Protein AF-A0AAN9UTT8-F1 (afdb_monomer_lite)

Secondary structure (DSSP, 8-state):
-THHHHHHHHHTTTT---SPPPSSPPPPP------GGGGGGSPPPSSHHHHHHHHHHTTSPPTT-S-TTSHHHHHHHHHHHHHHHHHHHHHHHHHT--THHHH-TTGGG-TT------SPPSSTTS-GGGHHHHHHHHHHHHHHHTT--HHHHHHHHHHHHHHHHHTTGGG--SS--TTHHHHHHHHHHHHHHHHHHHHHTTSSHHHHHHHHHHHHHHHHHHHHHHHHHHTT--SHHHHHHHHHHHHHHHHHHHHHHSTT-PPPPPS----SS-HHHHHHHHHHHHHHHHHHHHHSPPP-TT-S--SSSPBSSTT--PBPPPS--TTHHHHHHHHHHHHHHHHHHHHHS-S--STTHHHHHHHHHHHHHHHHHHHHHHHHHTTT-HHHHHHHHHHHHTTS--

Organism: NCBI:txid117547

Sequence (402 aa):
MLFSLNAYYLWIHGYFPILPAPEYEPTADQSVALLESESNKLEEPSSAISLAISAILALIPCPEDTSPLDPESVAWRRKYAQFLAKSAVESIETEQERPESSVEPSKALDDDSEDEMLRERFHPDVPLELESIIALDLLSVYEYAQRGNLKKMRTRANAALMTAMSQGLHKGSEVEDGSSETRRRVWWMTYTCVSQASIVSNTAWPAFIQAQQAILAATQFVIKLNQARKAQSDMRPIFKRMQELESFLEPSVIKSEDSSLGFQTPNSLRFPFTRHHSSKVCLKSALSIAEAFDALPYPNPTGKLTSSPCCIGYASPLITPRTMPAFACCAMQSAYVLLMIKDQTQALYPPSRGDAGPLVDDMLNRLKQGLWSVWGAFVNYGAAFEALGGMRGESRALGMIV

Structure (mmCIF, N/CA/C/O backbone):
data_AF-A0AAN9UTT8-F1
#
_entry.id   AF-A0AAN9UTT8-F1
#
loop_
_atom_site.group_PDB
_atom_site.id
_atom_site.type_symbol
_atom_site.label_atom_id
_atom_site.label_alt_id
_atom_site.label_comp_id
_atom_site.label_asym_id
_atom_site.label_entity_id
_atom_site.label_seq_id
_atom_site.pdbx_PDB_ins_code
_atom_site.Cartn_x
_atom_site.Cartn_y
_atom_site.Cartn_z
_atom_site.occupancy
_atom_site.B_iso_or_equiv
_atom_site.auth_seq_id
_atom_site.auth_comp_id
_atom_site.auth_asym_id
_atom_site.auth_atom_id
_atom_site.pdbx_PDB_model_num
ATOM 1 N N . MET A 1 1 ? -19.300 6.642 13.957 1.00 32.28 1 MET A N 1
ATOM 2 C CA . MET A 1 1 ? -18.424 5.453 13.889 1.00 32.28 1 MET A CA 1
ATOM 3 C C . MET A 1 1 ? -18.808 4.417 12.813 1.00 32.28 1 MET A C 1
ATOM 5 O O . MET A 1 1 ? -18.030 3.511 12.579 1.00 32.28 1 MET A O 1
ATOM 9 N N . LEU A 1 2 ? -19.876 4.625 12.026 1.00 37.97 2 LEU A N 1
ATOM 10 C CA . LEU A 1 2 ? -20.131 3.959 10.723 1.00 37.97 2 LEU A CA 1
ATOM 11 C C . LEU A 1 2 ? -19.244 4.482 9.563 1.00 37.97 2 LEU A C 1
ATOM 13 O O . LEU A 1 2 ? -19.423 4.120 8.404 1.00 37.97 2 LEU A O 1
ATOM 17 N N . PHE A 1 3 ? -18.293 5.370 9.860 1.00 55.28 3 PHE A N 1
ATOM 18 C CA . PHE A 1 3 ? -17.605 6.190 8.860 1.00 55.28 3 PHE A CA 1
ATOM 19 C C . PHE A 1 3 ? -16.356 5.525 8.262 1.00 55.28 3 PHE A C 1
ATOM 21 O O . PHE A 1 3 ? -15.981 5.843 7.137 1.00 55.28 3 PHE A O 1
ATOM 28 N N . SER A 1 4 ? -15.740 4.557 8.950 1.00 68.81 4 SER A N 1
ATOM 29 C CA . SER A 1 4 ? -14.496 3.928 8.481 1.00 68.81 4 SER A CA 1
ATOM 30 C C . SER A 1 4 ? -14.695 2.991 7.285 1.00 68.81 4 SER A C 1
ATOM 32 O O . SER A 1 4 ? -13.815 2.926 6.430 1.00 68.81 4 SER A O 1
ATOM 34 N N . LEU A 1 5 ? -15.831 2.286 7.181 1.00 87.06 5 LEU A N 1
ATOM 35 C CA . LEU A 1 5 ? -16.061 1.350 6.073 1.00 87.06 5 LEU A CA 1
ATOM 36 C C . LEU A 1 5 ? -16.364 2.080 4.754 1.00 87.06 5 LEU A C 1
ATOM 38 O O . LEU A 1 5 ? -15.748 1.784 3.732 1.00 87.06 5 LEU A O 1
AT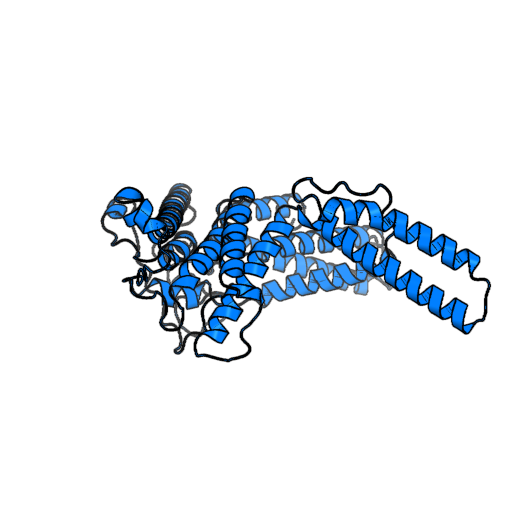OM 42 N N . ASN A 1 6 ? -17.243 3.089 4.777 1.00 87.75 6 ASN A N 1
ATOM 43 C CA . ASN A 1 6 ? -17.492 3.928 3.599 1.00 87.75 6 ASN A CA 1
ATOM 44 C C . ASN A 1 6 ? -16.206 4.638 3.144 1.00 87.75 6 ASN A C 1
ATOM 46 O O . ASN A 1 6 ? -15.867 4.626 1.961 1.00 87.75 6 ASN A O 1
ATOM 50 N N . ALA A 1 7 ? -15.438 5.187 4.092 1.00 87.69 7 ALA A N 1
ATOM 51 C CA . ALA A 1 7 ? -14.165 5.826 3.785 1.00 87.69 7 ALA A CA 1
ATOM 52 C C . ALA A 1 7 ? -13.135 4.836 3.209 1.00 87.69 7 ALA A C 1
ATOM 54 O O . ALA A 1 7 ? -12.415 5.181 2.273 1.00 87.69 7 ALA A O 1
ATOM 55 N N . TYR A 1 8 ? -13.096 3.587 3.687 1.00 91.81 8 TYR A N 1
ATOM 56 C CA . TYR A 1 8 ? -12.285 2.537 3.069 1.00 91.81 8 TYR A CA 1
ATOM 57 C C . TYR A 1 8 ? -12.660 2.313 1.600 1.00 91.81 8 TYR A C 1
ATOM 59 O O . TYR A 1 8 ? -11.766 2.279 0.750 1.00 91.81 8 TYR A O 1
ATOM 67 N N . TYR A 1 9 ? -13.953 2.223 1.278 1.00 91.38 9 TYR A N 1
ATOM 68 C CA . TYR A 1 9 ? -14.399 2.025 -0.102 1.00 91.38 9 TYR A CA 1
ATOM 69 C C . TYR A 1 9 ? -14.050 3.192 -1.027 1.00 91.38 9 TYR A C 1
ATOM 71 O O . TYR A 1 9 ? -13.661 2.965 -2.173 1.00 91.38 9 TYR A O 1
ATOM 79 N N . LEU A 1 10 ? -14.126 4.424 -0.525 1.00 89.31 10 LEU A N 1
ATOM 80 C CA . LEU A 1 10 ? -13.782 5.623 -1.291 1.00 89.31 10 LEU A CA 1
ATOM 81 C C . LEU A 1 10 ? -12.277 5.780 -1.515 1.00 89.31 10 LEU A C 1
ATOM 83 O O . LEU A 1 10 ? -11.840 6.142 -2.610 1.00 89.31 10 LEU A O 1
ATOM 87 N N . TRP A 1 11 ? -11.487 5.553 -0.467 1.00 89.62 11 TRP A N 1
ATOM 88 C CA . TRP A 1 11 ? -10.089 5.964 -0.446 1.00 89.62 11 TRP A CA 1
ATOM 89 C C . TRP A 1 11 ? -9.116 4.817 -0.685 1.00 89.62 11 TRP A C 1
ATOM 91 O O . TRP A 1 11 ? -8.095 5.053 -1.327 1.00 89.62 11 TRP A O 1
ATOM 101 N N . ILE A 1 12 ? -9.402 3.605 -0.199 1.00 92.19 12 ILE A N 1
ATOM 102 C CA . ILE A 1 12 ? -8.433 2.500 -0.076 1.00 92.19 12 ILE A CA 1
ATOM 103 C C . ILE A 1 12 ? -8.764 1.323 -1.002 1.00 92.19 12 ILE A C 1
ATOM 105 O O . ILE A 1 12 ? -7.862 0.800 -1.659 1.00 92.19 12 ILE A O 1
ATOM 109 N N . HIS A 1 13 ? -10.032 0.909 -1.087 1.00 92.19 13 HIS A N 1
ATOM 110 C CA . HIS A 1 13 ? -10.448 -0.334 -1.751 1.00 92.19 13 HIS A CA 1
ATOM 111 C C . HIS A 1 13 ? -9.968 -0.444 -3.208 1.00 92.19 13 HIS A C 1
ATOM 113 O O . HIS A 1 13 ? -9.535 -1.512 -3.629 1.00 92.19 13 HIS A O 1
ATOM 119 N N . GLY A 1 14 ? -9.949 0.663 -3.962 1.00 87.69 14 GLY A N 1
ATOM 120 C CA . GLY A 1 14 ? -9.462 0.684 -5.350 1.00 87.69 14 GLY A CA 1
ATOM 121 C C . GLY A 1 14 ? -7.988 0.287 -5.532 1.00 87.69 14 GLY A C 1
ATOM 122 O O . GLY A 1 14 ? -7.586 -0.066 -6.638 1.00 87.69 14 GLY A O 1
ATOM 123 N N . TYR A 1 15 ? -7.192 0.317 -4.46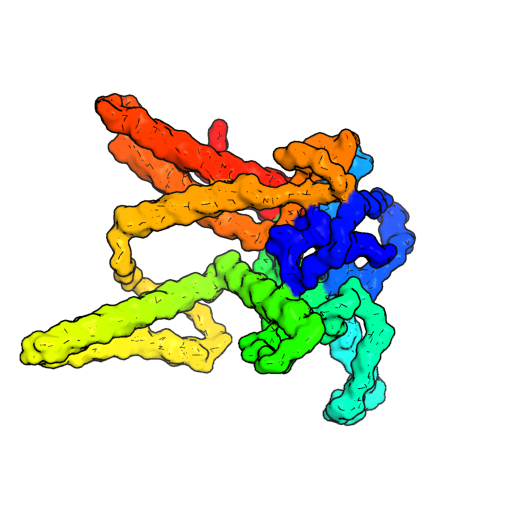2 1.00 87.88 15 TYR A N 1
ATOM 124 C CA . TYR A 1 15 ? -5.766 -0.033 -4.466 1.00 87.88 15 TYR A CA 1
ATOM 125 C C . TYR A 1 15 ? -5.459 -1.254 -3.598 1.00 87.88 15 TYR A C 1
ATOM 127 O O . TYR A 1 15 ? -4.495 -1.971 -3.860 1.00 87.88 15 TYR A O 1
ATOM 135 N N . PHE A 1 16 ? -6.256 -1.469 -2.549 1.00 92.06 16 PHE A N 1
ATOM 136 C CA . PHE A 1 16 ? -6.059 -2.518 -1.554 1.00 92.06 16 PHE A CA 1
ATOM 137 C C . PHE A 1 16 ? -7.393 -3.227 -1.241 1.00 92.06 16 PHE A C 1
ATOM 139 O O . PHE A 1 16 ? -7.970 -3.012 -0.170 1.00 92.06 16 PHE A O 1
ATOM 146 N N . PRO A 1 17 ? -7.918 -4.049 -2.171 1.00 93.62 17 PRO A N 1
ATOM 147 C CA . PRO A 1 17 ? -9.258 -4.643 -2.097 1.00 93.62 17 PRO A CA 1
ATOM 148 C C . PRO A 1 17 ? -9.296 -5.903 -1.210 1.00 93.62 17 PRO A C 1
ATOM 150 O O . PRO A 1 17 ? -9.653 -6.993 -1.663 1.00 93.62 17 PRO A O 1
ATOM 153 N N . ILE A 1 18 ? -8.865 -5.758 0.046 1.00 95.69 18 ILE A N 1
ATOM 154 C CA . ILE A 1 18 ? -8.823 -6.838 1.040 1.00 95.69 18 ILE A CA 1
ATOM 155 C C . ILE A 1 18 ? -10.203 -7.181 1.616 1.00 95.69 18 ILE A C 1
ATOM 157 O O . ILE A 1 18 ? -10.437 -8.337 1.959 1.00 95.69 18 ILE A O 1
ATOM 161 N N . LEU A 1 19 ? -11.111 -6.203 1.697 1.00 94.81 19 LEU A N 1
ATOM 162 C CA . LEU A 1 19 ? -12.511 -6.435 2.052 1.00 94.81 19 LEU A CA 1
ATOM 163 C C . LEU A 1 19 ? -13.329 -6.774 0.791 1.00 94.81 19 LEU A C 1
ATOM 165 O O . LEU A 1 19 ? -12.891 -6.442 -0.319 1.00 94.81 19 LEU A O 1
ATOM 169 N N . PRO A 1 20 ? -14.498 -7.424 0.942 1.00 93.19 20 PRO A N 1
ATOM 170 C CA . PRO A 1 20 ? -15.452 -7.624 -0.148 1.00 93.19 20 PRO A CA 1
ATOM 171 C C . PRO A 1 20 ? -15.839 -6.312 -0.835 1.00 93.19 20 PRO A C 1
ATOM 173 O O . PRO A 1 20 ? -15.656 -5.231 -0.284 1.00 93.19 20 PRO A O 1
ATOM 176 N N . ALA A 1 21 ? -16.364 -6.396 -2.057 1.00 90.12 21 ALA A N 1
ATOM 177 C CA . ALA A 1 21 ? -16.862 -5.214 -2.756 1.00 90.12 21 ALA A CA 1
ATOM 178 C C . ALA A 1 21 ? -18.112 -4.649 -2.049 1.00 90.12 21 ALA A C 1
ATOM 180 O O . ALA A 1 21 ? -18.890 -5.425 -1.494 1.00 90.12 21 ALA A O 1
ATOM 181 N N . PRO A 1 22 ? -18.346 -3.326 -2.099 1.00 88.56 22 PRO A N 1
ATOM 182 C CA . PRO A 1 22 ? -19.523 -2.747 -1.469 1.00 88.56 22 PRO A CA 1
ATOM 183 C C . PRO A 1 22 ? -20.800 -3.189 -2.199 1.00 88.56 22 PRO A C 1
ATOM 185 O O . PRO A 1 22 ? -20.847 -3.186 -3.430 1.00 88.56 22 PRO A O 1
ATOM 188 N N . GLU A 1 23 ? -21.850 -3.531 -1.447 1.00 84.38 23 GLU A N 1
ATOM 189 C CA . GLU A 1 23 ? -23.162 -3.895 -2.014 1.00 84.38 23 GLU A CA 1
ATOM 190 C C . GLU A 1 23 ? -23.858 -2.715 -2.710 1.00 84.38 23 GLU A C 1
ATOM 192 O O . GLU A 1 23 ? -24.629 -2.897 -3.652 1.00 84.38 23 GLU A O 1
ATOM 197 N N . TYR A 1 24 ? -23.572 -1.497 -2.248 1.00 84.06 24 TYR A N 1
ATOM 198 C CA . TYR A 1 24 ? -24.160 -0.252 -2.733 1.00 84.06 24 TYR A CA 1
ATOM 199 C C . TYR A 1 24 ? -23.063 0.738 -3.115 1.00 84.06 24 TYR A C 1
ATOM 201 O O . TYR A 1 24 ? -21.931 0.647 -2.638 1.00 84.06 24 TYR A O 1
ATOM 209 N N . GLU A 1 25 ? -23.396 1.719 -3.953 1.00 83.25 25 GLU A N 1
ATOM 210 C CA . GLU A 1 25 ? -22.460 2.802 -4.246 1.00 83.25 25 GLU A CA 1
ATOM 211 C C . GLU A 1 25 ? -22.079 3.546 -2.952 1.00 83.25 25 GLU A C 1
ATOM 213 O O . GLU A 1 25 ? -22.972 3.969 -2.208 1.00 83.25 25 GLU A O 1
ATOM 218 N N . PRO A 1 26 ? -20.772 3.718 -2.666 1.00 83.44 26 PRO A N 1
ATOM 219 C CA . PRO A 1 26 ? -20.322 4.460 -1.497 1.00 83.44 26 PRO A CA 1
ATOM 220 C C . PRO A 1 26 ? -20.873 5.887 -1.498 1.00 83.44 26 PRO A C 1
ATOM 222 O O . PRO A 1 26 ? -20.829 6.593 -2.509 1.00 83.44 26 PRO A O 1
ATOM 225 N N . THR A 1 27 ? -21.372 6.334 -0.350 1.00 84.06 27 THR A N 1
ATOM 226 C CA . THR A 1 27 ? -21.846 7.711 -0.185 1.00 84.06 27 THR A CA 1
ATOM 227 C C . THR A 1 27 ? -20.671 8.678 -0.117 1.00 84.06 27 THR A C 1
ATOM 229 O O . THR A 1 27 ? -19.559 8.271 0.209 1.00 84.06 27 THR A O 1
ATOM 232 N N . ALA A 1 28 ? -20.913 9.970 -0.356 1.00 80.88 28 ALA A N 1
ATOM 233 C CA . ALA A 1 28 ? -19.893 10.999 -0.163 1.00 80.88 28 ALA A CA 1
ATOM 234 C C . ALA A 1 28 ? -19.276 10.935 1.247 1.00 80.88 28 ALA A C 1
ATOM 236 O O . ALA A 1 28 ? -19.960 10.625 2.226 1.00 80.88 28 ALA A O 1
ATOM 237 N N . ASP A 1 29 ? -17.982 11.228 1.324 1.00 80.06 29 ASP A N 1
ATOM 238 C CA . ASP A 1 29 ? -17.225 11.243 2.566 1.00 80.06 29 ASP A CA 1
ATOM 239 C C . ASP A 1 29 ? -17.759 12.327 3.510 1.00 80.06 29 ASP A C 1
ATOM 241 O O . ASP A 1 29 ? -18.085 13.440 3.091 1.00 80.06 29 ASP A O 1
ATOM 245 N N . GLN A 1 30 ? -17.847 11.991 4.794 1.00 72.81 30 GLN A N 1
ATOM 246 C CA . GLN A 1 30 ? -18.286 12.894 5.856 1.00 72.81 30 GLN A CA 1
ATOM 247 C C . GLN A 1 30 ? -17.100 13.164 6.780 1.00 72.81 30 GLN A C 1
ATOM 249 O O . GLN A 1 30 ? -17.072 12.727 7.931 1.00 72.81 30 GLN A O 1
ATOM 254 N N . SER A 1 31 ? -16.087 13.850 6.246 1.00 71.38 31 SER A N 1
ATOM 255 C CA . SER A 1 31 ? -14.899 14.225 7.010 1.00 71.38 31 SER A CA 1
ATOM 256 C C . SER A 1 31 ? -15.274 15.137 8.176 1.00 71.38 31 SER A C 1
ATOM 258 O O . SER A 1 31 ? -16.010 16.109 8.011 1.00 71.38 31 SER A O 1
ATOM 260 N N . VAL A 1 32 ? -14.739 14.838 9.358 1.00 73.00 32 VAL A N 1
ATOM 261 C CA . VAL A 1 32 ? -14.911 15.668 10.553 1.00 73.00 32 VAL A CA 1
ATOM 262 C C . VAL A 1 32 ? -13.599 16.390 10.823 1.00 73.00 32 VAL A C 1
ATOM 264 O O . VAL A 1 32 ? -12.581 15.750 11.088 1.00 73.00 32 VAL A O 1
ATOM 267 N N . ALA A 1 33 ? -13.622 17.721 10.755 1.00 74.81 33 ALA A N 1
ATOM 268 C CA . ALA A 1 33 ? -12.471 18.538 11.113 1.00 74.81 33 ALA A CA 1
ATOM 269 C C . ALA A 1 33 ? -12.168 18.386 12.609 1.00 74.81 33 ALA A C 1
ATOM 271 O O . ALA A 1 33 ? -13.045 18.584 13.451 1.00 74.81 33 ALA A O 1
ATOM 272 N N . LEU A 1 34 ? -10.920 18.045 12.931 1.00 74.38 34 LEU A N 1
ATOM 273 C CA . LEU A 1 34 ? -10.466 17.842 14.302 1.00 74.38 34 LEU A CA 1
ATOM 274 C C . LEU A 1 34 ? -9.362 18.833 14.666 1.00 74.38 34 LEU A C 1
ATOM 276 O O . LEU A 1 34 ? -8.271 18.800 14.094 1.00 74.38 34 LEU A O 1
ATOM 280 N N . LEU A 1 35 ? -9.631 19.663 15.672 1.00 73.00 35 LEU A N 1
ATOM 281 C CA . LEU A 1 35 ? -8.637 20.543 16.282 1.00 73.00 35 LEU A CA 1
ATOM 282 C C . LEU A 1 35 ? -7.801 19.779 17.320 1.00 73.00 35 LEU A C 1
ATOM 284 O O . LEU A 1 35 ? -8.321 18.928 18.040 1.00 73.00 35 LEU A O 1
ATOM 288 N N . GLU A 1 36 ? -6.514 20.120 17.456 1.00 69.38 36 GLU A N 1
ATOM 289 C CA . GLU A 1 36 ? -5.610 19.475 18.430 1.00 69.38 36 GLU A CA 1
ATOM 290 C C . GLU A 1 36 ? -6.147 19.544 19.871 1.00 69.38 36 GLU A C 1
ATOM 292 O O . GLU A 1 36 ? -6.062 18.568 20.624 1.00 69.38 36 GLU A O 1
ATOM 297 N N . SER A 1 37 ? -6.796 20.655 20.228 1.00 65.56 37 SER A N 1
ATOM 298 C CA . SER A 1 37 ? -7.439 20.874 21.528 1.00 65.56 37 SER A CA 1
ATOM 299 C C . SER A 1 37 ? -8.649 19.969 21.800 1.00 65.56 37 SER A C 1
ATOM 301 O O . SER A 1 37 ? -9.064 19.842 22.952 1.00 65.56 37 SER A O 1
ATOM 303 N N . GLU A 1 38 ? -9.214 19.333 20.772 1.00 64.69 38 GLU A N 1
ATOM 304 C CA . GLU A 1 38 ? -10.425 18.509 20.855 1.00 64.69 38 GLU A CA 1
ATOM 305 C C . GLU A 1 38 ? -10.154 17.012 20.679 1.00 64.69 38 GLU A C 1
ATOM 307 O O . GLU A 1 38 ? -11.086 16.212 20.683 1.00 64.69 38 GLU A O 1
ATOM 312 N N . SER A 1 39 ? -8.881 16.617 20.601 1.00 59.84 39 SER A N 1
ATOM 313 C CA . SER A 1 39 ? -8.456 15.219 20.452 1.00 59.84 39 SER A CA 1
ATOM 314 C C . SER A 1 39 ? -9.033 14.270 21.513 1.00 59.84 39 SER A C 1
ATOM 316 O O . SER A 1 39 ? -9.339 13.126 21.196 1.00 59.84 39 SER A O 1
ATOM 318 N N . ASN A 1 40 ? -9.277 14.758 22.733 1.00 58.22 40 ASN A N 1
ATOM 319 C CA . ASN A 1 40 ? -9.869 13.984 23.833 1.00 58.22 40 ASN A CA 1
ATOM 320 C C . ASN A 1 40 ? -11.398 13.795 23.733 1.00 58.22 40 ASN A C 1
ATOM 322 O O . ASN A 1 40 ? -11.977 13.128 24.585 1.00 58.22 40 ASN A O 1
ATOM 326 N N . LYS A 1 41 ? -12.074 14.433 22.766 1.00 54.09 41 LYS A N 1
ATOM 327 C CA . LYS A 1 41 ? -13.536 14.347 22.593 1.00 54.09 41 LYS A CA 1
ATOM 328 C C . LYS A 1 41 ? -13.962 13.295 21.568 1.00 54.09 41 LYS A C 1
ATOM 330 O O . LYS A 1 41 ? -15.163 13.084 21.409 1.00 54.09 41 LYS A O 1
ATOM 335 N N . LEU A 1 42 ? -13.021 12.679 20.848 1.00 57.69 42 LEU A N 1
ATOM 336 C CA . LEU A 1 42 ? -13.368 11.618 19.914 1.00 57.69 42 LEU A CA 1
ATOM 337 C C . LEU A 1 42 ? -13.664 10.326 20.656 1.00 57.69 42 LEU A C 1
ATOM 339 O O . LEU A 1 42 ? -12.855 9.808 21.416 1.00 57.69 42 LEU A O 1
ATOM 343 N N . GLU A 1 43 ? -14.833 9.803 20.345 1.00 57.91 43 GLU A N 1
ATOM 344 C CA . GLU A 1 43 ? -15.212 8.426 20.576 1.00 57.91 43 GLU A CA 1
ATOM 345 C C . GLU A 1 43 ? -14.223 7.547 19.769 1.00 57.91 43 GLU A C 1
ATOM 347 O O . GLU A 1 43 ? -14.103 7.702 18.548 1.00 57.91 43 GLU A O 1
ATOM 352 N N . GLU A 1 44 ? -13.419 6.720 20.447 1.00 56.62 44 GLU A N 1
ATOM 353 C CA . GLU A 1 44 ? -12.365 5.929 19.796 1.00 56.62 44 GLU A CA 1
ATOM 354 C C . GLU A 1 44 ? -12.972 4.867 18.862 1.00 56.62 44 GLU A C 1
ATOM 356 O O . GLU A 1 44 ? -13.923 4.189 19.258 1.00 56.62 44 GLU A O 1
ATOM 361 N N . PRO A 1 45 ? -12.447 4.692 17.630 1.00 60.16 45 PRO A N 1
ATOM 362 C CA . PRO A 1 45 ? -12.887 3.627 16.735 1.00 60.16 45 PRO A CA 1
ATOM 363 C C . PRO A 1 45 ? -12.764 2.257 17.413 1.00 60.16 45 PRO A C 1
ATOM 365 O O . PRO A 1 45 ? -11.711 1.920 17.950 1.00 60.16 45 PRO A O 1
ATOM 368 N N . SER A 1 46 ? -13.840 1.471 17.386 1.00 70.31 46 SER A N 1
ATOM 369 C CA . SER A 1 46 ? -13.983 0.293 18.250 1.00 70.31 46 SER A CA 1
ATOM 370 C C . SER A 1 46 ? -13.208 -0.950 17.800 1.00 70.31 46 SER A C 1
ATOM 372 O O . SER A 1 46 ? -13.036 -1.863 18.602 1.00 70.31 46 SER A O 1
ATOM 374 N N . SER A 1 47 ? -12.748 -1.022 16.545 1.00 87.00 47 SER A N 1
ATOM 375 C CA . SER A 1 47 ? -12.044 -2.201 16.014 1.00 87.00 47 SER A CA 1
ATOM 376 C C . SER A 1 47 ? -10.648 -1.888 15.484 1.00 87.00 47 SER A C 1
ATOM 378 O O . SER A 1 47 ? -10.404 -0.814 14.923 1.00 87.00 47 SER A O 1
ATOM 380 N N . ALA A 1 48 ? -9.744 -2.868 15.552 1.00 91.31 48 ALA A N 1
ATOM 381 C CA . ALA A 1 48 ? -8.392 -2.762 15.006 1.00 91.31 48 ALA A CA 1
ATOM 382 C C . ALA A 1 48 ? -8.359 -2.322 13.529 1.00 91.31 48 ALA A C 1
ATOM 384 O O . ALA A 1 48 ? -7.534 -1.487 13.148 1.00 91.31 48 ALA A O 1
ATOM 385 N N . ILE A 1 49 ? -9.281 -2.829 12.696 1.00 93.12 49 ILE A N 1
ATOM 386 C CA . ILE A 1 49 ? -9.405 -2.416 11.288 1.00 93.12 49 ILE A CA 1
ATOM 387 C C . ILE A 1 49 ? -9.769 -0.932 11.195 1.00 93.12 49 ILE A C 1
ATOM 389 O O . ILE A 1 49 ? -9.138 -0.186 10.445 1.00 93.12 49 ILE A O 1
ATOM 393 N N . SER A 1 50 ? -10.774 -0.492 11.957 1.00 91.31 50 SER A N 1
ATOM 394 C CA . SER A 1 50 ? -11.239 0.897 11.929 1.00 91.31 50 SER A CA 1
ATOM 395 C C . SER A 1 50 ? -10.142 1.875 12.357 1.00 91.31 50 SER A C 1
ATOM 397 O O . SER A 1 50 ? -9.980 2.925 11.729 1.00 91.31 50 SER A O 1
ATOM 399 N N . LEU A 1 51 ? -9.322 1.495 13.341 1.00 91.69 51 LEU A N 1
ATOM 400 C CA . LEU A 1 51 ? -8.153 2.248 13.793 1.00 91.69 51 LEU A CA 1
ATOM 401 C C . LEU A 1 51 ? -7.049 2.271 12.726 1.00 91.69 51 LEU A C 1
ATOM 403 O O . LEU A 1 51 ? -6.491 3.332 12.450 1.00 91.69 51 LEU A O 1
ATOM 407 N N . ALA A 1 52 ? -6.770 1.140 12.066 1.00 94.62 52 ALA A N 1
ATOM 408 C CA . ALA A 1 52 ? -5.773 1.055 10.996 1.00 94.62 52 ALA A CA 1
ATOM 409 C C . ALA A 1 52 ? -6.162 1.884 9.756 1.00 94.62 52 ALA A C 1
ATOM 411 O O . ALA A 1 52 ? -5.327 2.610 9.212 1.00 94.62 52 ALA A O 1
ATOM 412 N N . ILE A 1 53 ? -7.432 1.830 9.337 1.00 93.75 53 ILE A N 1
ATOM 413 C CA . ILE A 1 53 ? -7.973 2.682 8.265 1.00 93.75 53 ILE A CA 1
ATOM 414 C C . ILE A 1 53 ? -7.855 4.150 8.672 1.00 93.75 53 ILE A C 1
ATOM 416 O O . ILE A 1 53 ? -7.301 4.953 7.923 1.00 93.75 53 ILE A O 1
ATOM 420 N N . SER A 1 54 ? -8.313 4.497 9.877 1.00 91.12 54 SER A N 1
ATOM 421 C CA . SER A 1 54 ? -8.250 5.870 10.386 1.00 91.12 54 SER A CA 1
ATOM 422 C C . SER A 1 54 ? -6.812 6.389 10.445 1.00 91.12 54 SER A C 1
ATOM 424 O O . SER A 1 54 ? -6.568 7.535 10.086 1.00 91.12 54 SER A O 1
ATOM 426 N N . ALA A 1 55 ? -5.836 5.552 10.810 1.00 92.31 55 ALA A N 1
ATOM 427 C CA . ALA A 1 55 ? -4.423 5.924 10.813 1.00 92.31 55 ALA A CA 1
ATOM 428 C C . ALA A 1 55 ? -3.894 6.283 9.414 1.00 92.31 55 ALA A C 1
ATOM 430 O O . ALA A 1 55 ? -3.084 7.198 9.278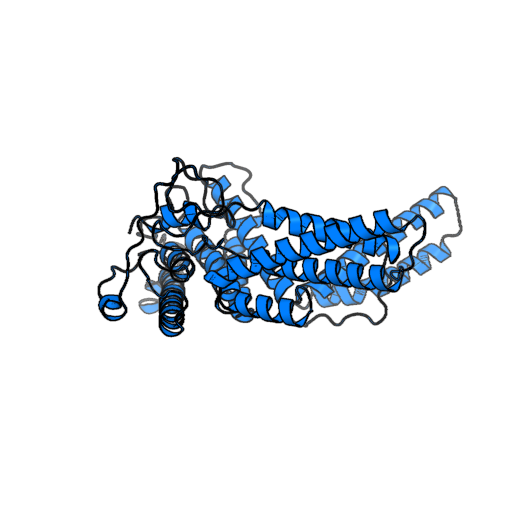 1.00 92.31 55 ALA A O 1
ATOM 431 N N . ILE A 1 56 ? -4.347 5.584 8.369 1.00 92.75 56 ILE A N 1
ATOM 432 C CA . ILE A 1 56 ? -3.998 5.898 6.976 1.00 92.75 56 ILE A CA 1
ATOM 433 C C . ILE A 1 56 ? -4.695 7.189 6.529 1.00 92.75 56 ILE A C 1
ATOM 435 O O . ILE A 1 56 ? -4.056 8.049 5.926 1.00 92.75 56 ILE A O 1
ATOM 439 N N . LEU A 1 57 ? -5.990 7.337 6.822 1.00 91.31 57 LEU A N 1
ATOM 440 C CA . LEU A 1 57 ? -6.798 8.465 6.350 1.00 91.31 57 LEU A CA 1
ATOM 441 C C . LEU A 1 57 ? -6.523 9.772 7.100 1.00 91.31 57 LEU A C 1
ATOM 443 O O . LEU A 1 57 ? -6.605 10.832 6.493 1.00 91.31 57 LEU A O 1
ATOM 447 N N . ALA A 1 58 ? -6.105 9.717 8.368 1.00 90.44 58 ALA A N 1
ATOM 448 C CA . ALA A 1 58 ? -5.686 10.888 9.146 1.00 90.44 58 ALA A CA 1
ATOM 449 C C . ALA A 1 58 ? -4.495 11.637 8.518 1.00 90.44 58 ALA A C 1
ATOM 451 O O . ALA A 1 58 ? -4.217 12.785 8.861 1.00 90.44 58 ALA A O 1
ATOM 452 N N . LEU A 1 59 ? -3.778 10.992 7.595 1.00 90.62 59 LEU A N 1
ATOM 453 C CA . LEU A 1 59 ? -2.706 11.605 6.822 1.00 90.62 59 LEU A CA 1
ATOM 454 C C . LEU A 1 59 ? -3.220 12.442 5.651 1.00 90.62 59 LEU A C 1
ATOM 456 O O . LEU A 1 59 ? -2.460 13.235 5.104 1.00 90.62 59 LEU A O 1
ATOM 460 N N . ILE A 1 60 ? -4.479 12.299 5.247 1.00 89.50 60 ILE A N 1
ATOM 461 C CA . ILE A 1 60 ? -5.075 13.101 4.181 1.00 89.50 60 ILE A CA 1
ATOM 462 C C . ILE A 1 60 ? -5.444 14.472 4.764 1.00 89.50 60 ILE A C 1
ATOM 464 O O . ILE A 1 60 ? -6.045 14.538 5.836 1.00 89.50 60 ILE A O 1
ATOM 468 N N . PRO A 1 61 ? -5.074 15.583 4.104 1.00 87.69 61 PRO A N 1
ATOM 469 C CA . PRO A 1 61 ? -5.499 16.908 4.532 1.00 87.69 61 PRO A CA 1
ATOM 470 C C . PRO A 1 61 ? -7.018 17.047 4.635 1.00 87.69 61 PRO A C 1
ATOM 472 O O . PRO A 1 61 ? -7.743 16.603 3.746 1.00 87.69 61 PRO A O 1
ATOM 475 N N . CYS A 1 62 ? -7.484 17.715 5.688 1.00 83.31 62 CYS A N 1
ATOM 476 C CA . CYS A 1 62 ? -8.898 18.034 5.855 1.00 83.31 62 CYS A CA 1
ATOM 477 C C . CYS A 1 62 ? -9.339 19.040 4.772 1.00 83.31 62 CYS A C 1
ATOM 479 O O . CYS A 1 62 ? -8.601 20.000 4.525 1.00 83.31 62 CYS A O 1
ATOM 481 N N . PRO A 1 63 ? -10.515 18.880 4.138 1.00 81.25 63 PRO A N 1
ATOM 482 C CA . PRO A 1 63 ? -11.019 19.846 3.159 1.00 81.25 63 PRO A CA 1
ATOM 483 C C . PRO A 1 63 ? -11.133 21.283 3.690 1.00 81.25 63 PRO A C 1
ATOM 485 O O . PRO A 1 63 ? -10.995 22.234 2.921 1.00 81.25 63 PRO A O 1
ATOM 488 N N . GLU A 1 64 ? -11.398 21.426 4.989 1.00 82.56 64 GLU A N 1
ATOM 489 C CA . GLU A 1 64 ? -11.578 22.690 5.705 1.00 82.56 64 GLU A CA 1
ATOM 490 C C . GLU A 1 64 ? -10.256 23.318 6.178 1.00 82.56 64 GLU A C 1
ATOM 492 O O . GLU A 1 64 ? -10.253 24.466 6.623 1.00 82.56 64 GLU A O 1
ATOM 497 N N . ASP A 1 65 ? -9.132 22.598 6.090 1.00 82.88 65 ASP A N 1
ATOM 498 C CA . ASP A 1 65 ? -7.820 23.131 6.457 1.00 82.88 65 ASP A CA 1
ATOM 499 C C . ASP A 1 65 ? -7.357 24.150 5.406 1.00 82.88 65 ASP A C 1
ATOM 501 O O . ASP A 1 65 ? -7.153 23.829 4.232 1.00 82.88 65 ASP A O 1
ATOM 505 N N . THR A 1 66 ? -7.182 25.401 5.833 1.00 82.69 66 THR A N 1
ATOM 506 C CA . THR A 1 66 ? -6.732 26.498 4.968 1.00 82.69 66 THR A CA 1
ATOM 507 C C . THR A 1 66 ? -5.236 26.441 4.660 1.00 82.69 66 THR A C 1
ATOM 509 O O . THR A 1 66 ? -4.802 27.012 3.660 1.00 82.69 66 THR A O 1
ATOM 512 N N . SER A 1 67 ? -4.450 25.761 5.501 1.00 84.75 67 SER A N 1
ATOM 513 C CA . SER A 1 67 ? -2.987 25.694 5.419 1.00 84.75 67 SER A CA 1
ATOM 514 C C . SER A 1 67 ? -2.468 24.253 5.579 1.00 84.75 67 SER A C 1
ATOM 516 O O . SER A 1 67 ? -1.601 23.988 6.410 1.00 84.75 67 SER A O 1
ATOM 518 N N . PRO A 1 68 ? -2.909 23.300 4.737 1.00 84.00 68 PRO A N 1
ATOM 519 C CA . PRO A 1 68 ? -2.637 21.870 4.926 1.00 84.00 68 PRO A CA 1
ATOM 520 C C . PRO A 1 68 ? -1.171 21.464 4.751 1.00 84.00 68 PRO A C 1
ATOM 522 O O . PRO A 1 68 ? -0.764 20.381 5.179 1.00 84.00 68 PRO A O 1
ATOM 525 N N . LEU A 1 69 ? -0.383 22.313 4.089 1.00 84.62 69 LEU A N 1
ATOM 526 C CA . LEU A 1 69 ? 1.046 22.112 3.852 1.00 84.62 69 LEU A CA 1
ATOM 527 C C . LEU A 1 69 ? 1.922 22.736 4.945 1.00 84.62 69 LEU A C 1
ATOM 529 O O . LEU A 1 69 ? 3.145 22.614 4.867 1.00 84.62 69 LEU A O 1
ATOM 533 N N . ASP A 1 70 ? 1.322 23.416 5.925 1.00 89.25 70 ASP A N 1
ATOM 534 C CA . ASP A 1 70 ? 2.067 24.006 7.028 1.00 89.25 70 ASP A CA 1
ATOM 535 C C . ASP A 1 70 ? 2.751 22.909 7.869 1.00 89.25 70 ASP A C 1
ATOM 537 O O . ASP A 1 70 ? 2.137 21.862 8.120 1.00 89.25 70 ASP A O 1
ATOM 541 N N . PRO A 1 71 ? 4.018 23.089 8.297 1.00 89.44 71 PRO A N 1
ATOM 542 C CA . PRO A 1 71 ? 4.739 22.059 9.037 1.00 89.44 71 PRO A CA 1
ATOM 543 C C . PRO A 1 71 ? 4.033 21.617 10.320 1.00 89.44 71 PRO A C 1
ATOM 545 O O . PRO A 1 71 ? 4.152 20.446 10.687 1.00 89.44 71 PRO A O 1
ATOM 548 N N . GLU A 1 72 ? 3.285 22.506 10.981 1.00 90.12 72 GLU A N 1
ATOM 549 C CA . GLU A 1 72 ? 2.518 22.167 12.182 1.00 90.12 72 GLU A CA 1
ATOM 550 C C . GLU A 1 72 ? 1.317 21.276 11.843 1.00 90.12 72 GLU A C 1
ATOM 552 O O . GLU A 1 72 ? 1.172 20.209 12.442 1.00 90.12 72 GLU A O 1
ATOM 557 N N . SER A 1 73 ? 0.530 21.618 10.813 1.00 88.06 73 SER A N 1
ATOM 558 C CA . SER A 1 73 ? -0.581 20.783 10.322 1.00 88.06 73 SER A CA 1
ATOM 559 C C . SER A 1 73 ? -0.114 19.394 9.874 1.00 88.06 73 SER A C 1
ATOM 561 O O . SER A 1 73 ? -0.771 18.383 10.142 1.00 88.06 73 SER A O 1
ATOM 563 N N . VAL A 1 74 ? 1.042 19.312 9.208 1.00 89.38 74 VAL A N 1
ATOM 564 C CA . VAL A 1 74 ? 1.661 18.037 8.811 1.00 89.38 74 VAL A CA 1
ATOM 565 C C . VAL A 1 74 ? 2.100 17.238 10.044 1.00 89.38 74 VAL A C 1
ATOM 567 O O . VAL A 1 74 ? 1.789 16.049 10.160 1.00 89.38 74 VAL A O 1
ATOM 570 N N . ALA A 1 75 ? 2.797 17.876 10.991 1.00 90.50 75 ALA A N 1
ATOM 571 C CA . ALA A 1 75 ? 3.266 17.226 12.213 1.00 90.50 75 ALA A CA 1
ATOM 572 C C . ALA A 1 75 ? 2.105 16.722 13.084 1.00 90.50 75 ALA A C 1
ATOM 574 O O . ALA A 1 75 ? 2.187 15.620 13.635 1.00 90.50 75 ALA A O 1
ATOM 575 N N . TRP A 1 76 ? 1.015 17.489 13.160 1.00 89.50 76 TRP A N 1
ATOM 576 C CA . TRP A 1 76 ? -0.213 17.109 13.847 1.00 89.50 76 TRP A CA 1
ATOM 577 C C . TRP A 1 76 ? -0.836 15.851 13.236 1.00 89.50 76 TRP A C 1
ATOM 579 O O . TRP A 1 76 ? -0.992 14.848 13.939 1.00 89.50 76 TRP A O 1
ATOM 589 N N . ARG A 1 77 ? -1.097 15.849 11.918 1.00 90.56 77 ARG A N 1
ATOM 590 C CA . ARG A 1 77 ? -1.633 14.674 11.202 1.00 90.56 77 ARG A CA 1
ATOM 591 C C . ARG A 1 77 ? -0.771 13.438 11.424 1.00 90.56 77 ARG A C 1
ATOM 593 O O . ARG A 1 77 ? -1.290 12.364 11.720 1.00 90.56 77 ARG A O 1
ATOM 600 N N . ARG A 1 78 ? 0.556 13.587 11.369 1.00 91.69 78 ARG A N 1
ATOM 601 C CA . ARG A 1 78 ? 1.502 12.496 11.641 1.00 91.69 78 ARG A CA 1
ATOM 602 C C . ARG A 1 78 ? 1.364 11.953 13.065 1.00 91.69 78 ARG A C 1
ATOM 604 O O . ARG A 1 78 ? 1.327 10.735 13.247 1.00 91.69 78 ARG A O 1
ATOM 611 N N . LYS A 1 79 ? 1.327 12.834 14.068 1.00 92.00 79 LYS A N 1
ATOM 612 C CA . LYS A 1 79 ? 1.209 12.464 15.487 1.00 92.00 79 LYS A CA 1
ATOM 613 C C . LYS A 1 79 ? -0.106 11.732 15.746 1.00 92.00 79 LYS A C 1
ATOM 615 O O . LYS A 1 79 ? -0.093 10.679 16.381 1.00 92.00 79 LYS A O 1
ATOM 620 N N . TYR A 1 80 ? -1.206 12.246 15.203 1.00 90.75 80 TYR A N 1
ATOM 621 C CA . TYR A 1 80 ? -2.529 11.649 15.353 1.00 90.75 80 TYR A CA 1
ATOM 622 C C . TYR A 1 80 ? -2.649 10.301 14.626 1.00 90.75 80 TYR A C 1
ATOM 624 O O . TYR A 1 80 ? -3.060 9.309 15.223 1.00 90.75 80 TYR A O 1
ATOM 632 N N . ALA A 1 81 ? -2.163 10.209 13.386 1.00 92.19 81 ALA A N 1
ATOM 633 C CA . ALA A 1 81 ? -2.084 8.947 12.653 1.00 92.19 81 ALA A CA 1
ATOM 634 C C . ALA A 1 81 ? -1.254 7.890 13.400 1.00 92.19 81 ALA A C 1
ATOM 636 O O . ALA A 1 81 ? -1.605 6.713 13.422 1.00 92.19 81 ALA A O 1
ATOM 637 N N . GLN A 1 82 ? -0.149 8.296 14.037 1.00 94.25 82 GLN A N 1
ATOM 638 C CA . GLN A 1 82 ? 0.671 7.387 14.835 1.00 94.25 82 GLN A CA 1
ATOM 639 C C . GLN A 1 82 ? -0.031 6.931 16.117 1.00 94.25 82 GLN A C 1
ATOM 641 O O . GLN A 1 82 ? 0.169 5.787 16.526 1.00 94.25 82 GLN A O 1
ATOM 646 N N . PHE A 1 83 ? -0.806 7.806 16.759 1.00 92.19 83 PHE A N 1
ATOM 647 C CA . PHE A 1 83 ? -1.646 7.437 17.895 1.00 92.19 83 PHE A CA 1
ATOM 648 C C . PHE A 1 83 ? -2.641 6.344 17.483 1.00 92.19 83 PHE A C 1
ATOM 650 O O . PHE A 1 83 ? -2.568 5.246 18.022 1.00 92.19 83 PHE A O 1
ATOM 657 N N . LEU A 1 84 ? -3.425 6.577 16.426 1.00 92.12 84 LEU A N 1
ATOM 658 C CA . LEU A 1 84 ? -4.381 5.601 15.889 1.00 92.12 84 LEU A CA 1
ATOM 659 C C . LEU A 1 84 ? -3.713 4.279 15.489 1.00 92.12 84 LEU A C 1
ATOM 661 O O . LEU A 1 84 ? -4.210 3.202 15.808 1.00 92.12 84 LEU A O 1
ATOM 665 N N . ALA A 1 85 ? -2.551 4.349 14.831 1.00 94.56 85 ALA A N 1
ATOM 666 C CA . ALA A 1 85 ? -1.803 3.159 14.444 1.00 94.56 85 ALA A CA 1
ATOM 667 C C . ALA A 1 85 ? -1.349 2.341 15.656 1.00 94.56 85 ALA A C 1
ATOM 669 O O . ALA A 1 85 ? -1.310 1.122 15.547 1.00 94.56 85 ALA A O 1
ATOM 670 N N . LYS A 1 86 ? -0.988 2.985 16.779 1.00 94.56 86 LYS A N 1
ATOM 671 C CA . LYS A 1 86 ? -0.632 2.306 18.036 1.00 94.56 86 LYS A CA 1
ATOM 672 C C . LYS A 1 86 ? -1.857 1.683 18.697 1.00 94.56 86 LYS A C 1
ATOM 674 O O . LYS A 1 86 ? -1.782 0.507 19.030 1.00 94.56 86 LYS A O 1
ATOM 679 N N . SER A 1 87 ? -2.958 2.424 18.794 1.00 92.44 87 SER A N 1
ATOM 680 C CA . SER A 1 87 ? -4.225 1.914 19.325 1.00 92.44 87 SER A CA 1
ATOM 681 C C . SER A 1 87 ? -4.716 0.702 18.530 1.00 92.44 87 SER A C 1
ATOM 683 O O . SER A 1 87 ? -5.200 -0.257 19.112 1.00 92.44 87 SER A O 1
ATOM 685 N N . ALA A 1 88 ? -4.522 0.683 17.204 1.00 93.81 88 ALA A N 1
ATOM 686 C CA . ALA A 1 88 ? -4.843 -0.481 16.377 1.00 93.81 88 ALA A CA 1
ATOM 687 C C . ALA A 1 88 ? -4.039 -1.728 16.780 1.00 93.81 88 ALA A C 1
ATOM 689 O O . ALA A 1 88 ? -4.570 -2.830 16.769 1.00 93.81 88 ALA A O 1
ATOM 690 N N . VAL A 1 89 ? -2.756 -1.569 17.126 1.00 94.62 89 VAL A N 1
ATOM 691 C CA . VAL A 1 89 ? -1.914 -2.682 17.603 1.00 94.62 89 VAL A CA 1
ATOM 692 C C . VAL A 1 89 ? -2.392 -3.174 18.952 1.00 94.62 89 VAL A C 1
ATOM 694 O O . VAL A 1 89 ? -2.535 -4.372 19.132 1.00 94.62 89 VAL A O 1
ATOM 697 N N . GLU A 1 90 ? -2.615 -2.241 19.872 1.00 92.62 90 GLU A N 1
ATOM 698 C CA . GLU A 1 90 ? -3.061 -2.536 21.227 1.00 92.62 90 GLU A CA 1
ATOM 699 C C . GLU A 1 90 ? -4.410 -3.256 21.193 1.00 92.62 90 GLU A C 1
ATOM 701 O O . GLU A 1 90 ? -4.572 -4.273 21.847 1.00 92.62 90 GLU A O 1
ATOM 706 N N . SER A 1 91 ? -5.330 -2.830 20.322 1.00 89.62 91 SER A N 1
ATOM 707 C CA . SER A 1 91 ? -6.590 -3.534 20.070 1.00 89.62 91 SER A CA 1
ATOM 708 C C . SER A 1 91 ? -6.378 -4.977 19.593 1.00 89.62 91 SER A C 1
ATOM 710 O O . SER A 1 91 ? -7.072 -5.861 20.080 1.00 89.62 91 SER A O 1
ATOM 712 N N . ILE A 1 92 ? -5.414 -5.243 18.701 1.00 91.00 92 ILE A N 1
ATOM 713 C CA . ILE A 1 92 ? -5.094 -6.614 18.250 1.00 91.00 92 ILE A CA 1
ATOM 714 C C . ILE A 1 92 ? -4.495 -7.448 19.389 1.00 91.00 92 ILE A C 1
ATOM 716 O O . ILE A 1 92 ? -4.808 -8.627 19.510 1.00 91.00 92 ILE A O 1
ATOM 720 N N . GLU A 1 93 ? -3.608 -6.858 20.192 1.00 89.38 93 GLU A N 1
ATOM 721 C CA . GLU A 1 93 ? -2.949 -7.539 21.312 1.00 89.38 93 GLU A CA 1
ATOM 722 C C . GLU A 1 93 ? -3.961 -7.889 22.411 1.00 89.38 93 GLU A C 1
ATOM 724 O O . GLU A 1 93 ? -3.979 -9.028 22.870 1.00 89.38 93 GLU A O 1
ATOM 729 N N . THR A 1 94 ? -4.859 -6.962 22.750 1.00 85.06 94 THR A N 1
ATOM 730 C CA . THR A 1 94 ? -5.954 -7.179 23.706 1.00 85.06 94 THR A CA 1
ATOM 731 C C . THR A 1 94 ? -6.955 -8.223 23.206 1.00 85.06 94 THR A C 1
ATOM 733 O O . THR A 1 94 ? -7.393 -9.060 23.984 1.00 85.06 94 THR A O 1
ATOM 736 N N . GLU A 1 95 ? -7.300 -8.233 21.910 1.00 79.88 95 GLU A N 1
ATOM 737 C CA . GLU A 1 95 ? -8.179 -9.265 21.322 1.00 79.88 95 GLU A CA 1
ATOM 738 C C . GLU A 1 95 ? -7.554 -10.671 21.342 1.00 79.88 95 GLU A C 1
ATOM 740 O O . GLU A 1 95 ? -8.273 -11.665 21.299 1.00 79.88 95 GLU A O 1
ATOM 745 N N . GLN A 1 96 ? -6.223 -10.770 21.391 1.00 77.25 96 GLN A N 1
ATOM 746 C CA . GLN A 1 96 ? -5.499 -12.042 21.478 1.00 77.25 96 GLN A CA 1
ATOM 747 C C . GLN A 1 96 ? -5.194 -12.462 22.925 1.00 77.25 96 GLN A C 1
ATOM 749 O O . GLN A 1 96 ? -4.697 -13.571 23.145 1.00 77.25 96 GLN A O 1
ATOM 754 N N . GLU A 1 97 ? -5.453 -11.600 23.911 1.00 77.44 97 GLU A N 1
ATOM 755 C CA . GLU A 1 97 ? -5.197 -11.891 25.317 1.00 77.44 97 GLU A CA 1
ATOM 756 C C . GLU A 1 97 ? -6.250 -12.866 25.854 1.00 77.44 97 GLU A C 1
ATOM 758 O O . GLU A 1 97 ? -7.445 -12.597 25.804 1.00 77.44 97 GLU A O 1
ATOM 763 N N . ARG A 1 98 ? -5.805 -14.004 26.402 1.00 71.62 98 ARG A N 1
ATOM 764 C CA . ARG A 1 98 ? -6.681 -14.950 27.106 1.00 71.62 98 ARG A CA 1
ATOM 765 C C . ARG A 1 98 ? -6.850 -14.488 28.556 1.00 71.62 98 ARG A C 1
ATOM 767 O O . ARG A 1 98 ? -5.883 -14.618 29.314 1.00 71.62 98 ARG A O 1
ATOM 774 N N . PRO A 1 99 ? -8.035 -14.021 28.997 1.00 71.00 99 PRO A N 1
ATOM 775 C CA . PRO A 1 99 ? -8.221 -13.517 30.363 1.00 71.00 99 PRO A CA 1
ATOM 776 C C . PRO A 1 99 ? -7.916 -14.585 31.425 1.00 71.00 99 PRO A C 1
ATOM 778 O O . PRO A 1 99 ? -7.289 -14.303 32.450 1.00 71.00 99 PRO A O 1
ATOM 781 N N . GLU A 1 100 ? -8.285 -15.837 31.130 1.00 68.88 100 GLU A N 1
ATOM 782 C CA . GLU A 1 100 ? -7.994 -17.035 31.929 1.00 68.88 100 GLU A CA 1
ATOM 783 C C . GLU A 1 100 ? -6.486 -17.189 32.205 1.00 68.88 100 GLU A C 1
ATOM 785 O O . GLU A 1 100 ? -6.098 -17.631 33.281 1.00 68.88 100 GLU A O 1
ATOM 790 N N . SER A 1 101 ? -5.604 -16.751 31.294 1.00 75.19 101 SER A N 1
ATOM 791 C CA . SER A 1 101 ? -4.148 -16.861 31.470 1.00 75.19 101 SER A CA 1
ATOM 792 C C . SER A 1 101 ? -3.615 -16.023 32.634 1.00 75.19 101 SER A C 1
ATOM 794 O O . SER A 1 101 ? -2.568 -16.359 33.190 1.00 75.19 101 SER A O 1
ATOM 796 N N . SER A 1 102 ? -4.295 -14.934 32.990 1.00 77.00 102 SER A N 1
ATOM 797 C CA . SER A 1 102 ? -3.882 -14.031 34.071 1.00 77.00 102 SER A CA 1
ATOM 798 C C . SER A 1 102 ? -4.477 -14.425 35.425 1.00 77.00 102 SER A C 1
ATOM 800 O O . SER A 1 102 ? -3.929 -14.059 36.466 1.00 77.00 102 SER A O 1
ATOM 802 N N . VAL A 1 103 ? -5.581 -15.179 35.427 1.00 79.81 103 VAL A N 1
ATOM 803 C CA . VAL A 1 103 ? -6.323 -15.555 36.641 1.00 79.81 103 VAL A CA 1
ATOM 804 C C . VAL A 1 103 ? -6.100 -17.025 37.010 1.00 79.81 103 VAL A C 1
ATOM 806 O O . VAL A 1 103 ? -5.823 -17.326 38.170 1.00 79.81 103 VAL A O 1
ATOM 809 N N . GLU A 1 104 ? -6.167 -17.939 36.040 1.00 81.19 104 GLU A N 1
ATOM 810 C CA . GLU A 1 104 ? -6.037 -19.386 36.234 1.00 81.19 104 GLU A CA 1
ATOM 811 C C . GLU A 1 104 ? -5.322 -20.053 35.033 1.00 81.19 104 GLU A C 1
ATOM 813 O O . GLU A 1 104 ? -5.957 -20.653 34.163 1.00 81.19 104 GLU A O 1
ATOM 818 N N . PRO A 1 105 ? -3.972 -20.004 34.979 1.00 81.19 105 PRO A N 1
ATOM 819 C CA . PRO A 1 105 ? -3.198 -20.432 33.807 1.00 81.19 105 PRO A CA 1
ATOM 820 C C . PRO A 1 105 ? -3.426 -21.880 33.360 1.00 81.19 105 PRO A C 1
ATOM 822 O O . PRO A 1 105 ? -3.212 -22.197 32.196 1.00 81.19 105 PRO A O 1
ATOM 825 N N . SER A 1 106 ? -3.836 -22.772 34.269 1.00 83.06 106 SER A N 1
ATOM 826 C CA . SER A 1 106 ? -4.162 -24.160 33.932 1.00 83.06 106 SER A CA 1
ATOM 827 C C . SER A 1 106 ? -5.392 -24.275 33.035 1.00 83.06 106 SER A C 1
ATOM 829 O O . SER A 1 106 ? -5.375 -25.105 32.138 1.00 83.06 106 SER A O 1
ATOM 831 N N . LYS A 1 107 ? -6.408 -23.424 33.231 1.00 76.12 107 LYS A N 1
ATOM 832 C CA . LYS A 1 107 ? -7.606 -23.385 32.378 1.00 76.12 107 LYS A CA 1
ATOM 833 C C . LYS A 1 107 ? -7.337 -22.752 31.022 1.00 76.12 107 LYS A C 1
ATOM 835 O O . LYS A 1 107 ? -7.920 -23.155 30.030 1.00 76.12 107 LYS A O 1
ATOM 840 N N . ALA A 1 108 ? -6.384 -21.823 30.946 1.00 73.06 108 ALA A N 1
ATOM 841 C CA . ALA A 1 108 ? -5.963 -21.231 29.676 1.00 73.06 108 ALA A CA 1
ATOM 842 C C . ALA A 1 108 ? -5.326 -22.242 28.698 1.00 73.06 108 ALA A C 1
ATOM 844 O O . ALA A 1 108 ? -5.131 -21.907 27.525 1.00 73.06 108 ALA A O 1
ATOM 845 N N . LEU A 1 109 ? -4.959 -23.438 29.180 1.00 73.69 109 LEU A N 1
ATOM 846 C CA . LEU A 1 109 ? -4.449 -24.552 28.377 1.00 73.69 109 LEU A CA 1
ATOM 847 C C . LEU A 1 109 ? -5.554 -25.494 27.877 1.00 73.69 109 LEU A C 1
ATOM 849 O O . LEU A 1 109 ? -5.270 -26.304 26.995 1.00 73.69 109 LEU A O 1
ATOM 853 N N . ASP A 1 110 ? -6.768 -25.408 28.425 1.00 76.19 110 ASP A N 1
ATOM 854 C CA . ASP A 1 110 ? -7.903 -26.207 27.971 1.00 76.19 110 ASP A CA 1
ATOM 855 C C . ASP A 1 110 ? -8.409 -25.627 26.634 1.00 76.19 110 ASP A C 1
ATOM 857 O O . ASP A 1 110 ? -8.669 -24.432 26.515 1.00 76.19 110 ASP A O 1
ATOM 861 N N . ASP A 1 111 ? -8.506 -26.465 25.597 1.00 57.72 111 ASP A N 1
ATOM 862 C CA . ASP A 1 111 ? -8.862 -26.063 24.216 1.00 57.72 111 ASP A CA 1
ATOM 863 C C . ASP A 1 111 ? -10.377 -25.798 24.043 1.00 57.72 111 ASP A C 1
ATOM 865 O O . ASP A 1 111 ? -10.831 -25.409 22.971 1.00 57.72 111 ASP A O 1
ATOM 869 N N . ASP A 1 112 ? -11.157 -26.014 25.110 1.00 52.56 112 ASP A N 1
ATOM 870 C CA . ASP A 1 112 ? -12.626 -25.973 25.131 1.00 52.56 112 ASP A CA 1
ATOM 871 C C . ASP A 1 112 ? -13.202 -24.571 25.409 1.00 52.56 112 ASP A C 1
ATOM 873 O O . ASP A 1 112 ? -14.424 -24.399 25.426 1.00 52.56 112 ASP A O 1
ATOM 877 N N . SER A 1 113 ? -12.365 -23.550 25.633 1.00 53.50 113 SER A N 1
ATOM 878 C CA . SER A 1 113 ? -12.852 -22.170 25.691 1.00 53.50 113 SER A CA 1
ATOM 879 C C . SER A 1 113 ? -13.151 -21.689 24.269 1.00 53.50 113 SER A C 1
ATOM 881 O O . SER A 1 113 ? -12.305 -21.071 23.615 1.00 53.50 113 SER A O 1
ATOM 883 N N . GLU A 1 114 ? -14.365 -21.961 23.788 1.00 51.00 114 GLU A N 1
ATOM 884 C CA . GLU A 1 114 ? -15.027 -21.117 22.792 1.00 51.00 114 GLU A CA 1
ATOM 885 C C . GLU A 1 114 ? -15.183 -19.719 23.416 1.00 51.00 114 GLU A C 1
ATOM 887 O O . GLU A 1 114 ? -16.250 -19.342 23.894 1.00 51.00 114 GLU A O 1
ATOM 892 N N . ASP A 1 115 ? -14.086 -18.962 23.491 1.00 52.78 115 ASP A N 1
ATOM 893 C CA . ASP A 1 115 ? -14.121 -17.529 23.758 1.00 52.78 115 ASP A CA 1
ATOM 894 C C . ASP A 1 115 ? -14.770 -16.913 22.512 1.00 52.78 115 ASP A C 1
ATOM 896 O O . ASP A 1 115 ? -14.106 -16.507 21.555 1.00 52.78 115 ASP A O 1
ATOM 900 N N . GLU A 1 116 ? -16.105 -16.961 22.460 1.00 54.94 116 GLU A N 1
ATOM 901 C CA . GLU A 1 116 ? -16.885 -16.246 21.464 1.00 54.94 116 GLU A CA 1
ATOM 902 C C . GLU A 1 116 ? -16.453 -14.785 21.556 1.00 54.94 116 GLU A C 1
ATOM 904 O O . GLU A 1 116 ? -16.723 -14.100 22.541 1.00 54.94 116 GLU A O 1
ATOM 909 N N . MET A 1 117 ? -15.741 -14.295 20.542 1.00 58.94 117 MET A N 1
ATOM 910 C CA . MET A 1 117 ? -15.396 -12.884 20.443 1.00 58.94 117 MET A CA 1
ATOM 911 C C . MET A 1 117 ? -16.703 -12.071 20.427 1.00 58.94 117 MET A C 1
ATOM 913 O O . MET A 1 117 ? -17.343 -11.930 19.388 1.00 58.94 117 MET A O 1
ATOM 917 N N . LEU A 1 118 ? -17.111 -11.520 21.577 1.00 63.97 118 LEU A N 1
ATOM 918 C CA . LEU A 1 118 ? -18.387 -10.808 21.780 1.00 63.97 118 LEU A CA 1
ATOM 919 C C . LEU A 1 118 ? -18.447 -9.420 21.103 1.00 63.97 118 LEU A C 1
ATOM 921 O O . LEU A 1 118 ? -19.292 -8.589 21.446 1.00 63.97 118 LEU A O 1
ATOM 925 N N . ARG A 1 119 ? -17.544 -9.132 20.159 1.00 76.38 119 ARG A N 1
ATOM 926 C CA . ARG A 1 119 ? -17.475 -7.844 19.461 1.00 76.38 119 ARG A CA 1
ATOM 927 C C . ARG A 1 119 ? -18.274 -7.883 18.161 1.00 76.38 119 ARG A C 1
ATOM 929 O O . ARG A 1 119 ? -18.249 -8.855 17.413 1.00 76.38 119 ARG A O 1
ATOM 936 N N . GLU A 1 120 ? -18.935 -6.770 17.855 1.00 81.19 120 GLU A N 1
ATOM 937 C CA . GLU A 1 120 ? -19.536 -6.549 16.543 1.00 81.19 120 GLU A CA 1
ATOM 938 C C . GLU A 1 120 ? -18.468 -6.574 15.433 1.00 81.19 120 GLU A C 1
ATOM 940 O O . GLU A 1 120 ? -17.394 -5.972 15.556 1.00 81.19 120 GLU A O 1
ATOM 945 N N . ARG A 1 121 ? -18.771 -7.269 14.333 1.00 86.50 121 ARG A N 1
ATOM 946 C CA . ARG A 1 121 ? -17.908 -7.326 13.148 1.00 86.50 121 ARG A CA 1
ATOM 947 C C . ARG A 1 121 ? -17.783 -5.949 12.514 1.00 86.50 121 ARG A C 1
ATOM 949 O O . ARG A 1 121 ? -18.763 -5.224 12.379 1.00 86.50 121 ARG A O 1
ATOM 956 N N . PHE A 1 122 ? -16.589 -5.622 12.037 1.00 88.88 122 PHE A N 1
ATOM 957 C CA . PHE A 1 122 ? -16.364 -4.418 11.245 1.00 88.88 122 PHE A CA 1
ATOM 958 C C . PHE A 1 122 ? -17.096 -4.474 9.896 1.00 88.88 122 PHE A C 1
ATOM 960 O O . PHE A 1 122 ? -17.553 -3.448 9.391 1.00 88.88 122 PHE A O 1
ATOM 967 N N . HIS A 1 123 ? -17.201 -5.667 9.305 1.00 90.38 123 HIS A N 1
ATOM 968 C CA . HIS A 1 123 ? -17.898 -5.903 8.045 1.00 90.38 123 HIS A CA 1
ATOM 969 C C . HIS A 1 123 ? -18.750 -7.179 8.144 1.00 90.38 123 HIS A C 1
ATOM 971 O O . HIS A 1 123 ? -18.240 -8.194 8.618 1.00 90.38 123 HIS A O 1
ATOM 977 N N . PRO A 1 124 ? -20.013 -7.175 7.677 1.00 87.94 124 PRO A N 1
ATOM 978 C CA . PRO A 1 124 ? -20.929 -8.309 7.845 1.00 87.94 124 PRO A CA 1
ATOM 979 C C . PRO A 1 124 ? -20.381 -9.624 7.264 1.00 87.94 124 PRO A C 1
ATOM 981 O O . PRO A 1 124 ? -20.429 -10.661 7.929 1.00 87.94 124 PRO A O 1
ATOM 984 N N . ASP A 1 125 ? -19.776 -9.554 6.074 1.00 89.06 125 ASP A N 1
ATOM 985 C CA . ASP A 1 125 ? -19.218 -10.713 5.353 1.00 89.06 125 ASP A CA 1
ATOM 986 C C . ASP A 1 125 ? -17.773 -11.074 5.741 1.00 89.06 125 ASP A C 1
ATOM 988 O O . ASP A 1 125 ? -17.118 -11.888 5.080 1.00 89.06 125 ASP A O 1
ATOM 992 N N . VAL A 1 126 ? -17.232 -10.441 6.786 1.00 91.44 126 VAL A N 1
ATOM 993 C CA . VAL A 1 126 ? -15.874 -10.711 7.266 1.00 91.44 126 VAL A CA 1
ATOM 994 C C . VAL A 1 126 ? -15.948 -11.428 8.612 1.00 91.44 126 VAL A C 1
ATOM 996 O O . VAL A 1 126 ? -16.433 -10.852 9.584 1.00 91.44 126 VAL A O 1
ATOM 999 N N . PRO A 1 127 ? -15.479 -12.686 8.691 1.00 90.44 127 PRO A N 1
ATOM 1000 C CA . PRO A 1 127 ? -15.314 -13.380 9.963 1.00 90.44 127 PRO A CA 1
ATOM 1001 C C . PRO A 1 127 ? -14.363 -12.624 10.904 1.00 90.44 127 PRO A C 1
ATOM 1003 O O . PRO A 1 127 ? -13.362 -12.063 10.448 1.00 90.44 127 PRO A O 1
ATOM 1006 N N . LEU A 1 128 ? -14.659 -12.634 12.209 1.00 88.19 128 LEU A N 1
ATOM 1007 C CA . LEU A 1 128 ? -13.900 -11.886 13.225 1.00 88.19 128 LEU A CA 1
ATOM 1008 C C . LEU A 1 128 ? -12.430 -12.314 13.272 1.00 88.19 128 LEU A C 1
ATOM 1010 O O . LEU A 1 128 ? -11.535 -11.488 13.443 1.00 88.19 128 LEU A O 1
ATOM 1014 N N . GLU A 1 129 ? -12.170 -13.595 13.023 1.00 88.50 129 GLU A N 1
ATOM 1015 C CA . GLU A 1 129 ? -10.845 -14.209 13.070 1.00 88.50 129 GLU A CA 1
ATOM 1016 C C . GLU A 1 129 ? -9.902 -13.633 12.000 1.00 88.50 129 GLU A C 1
ATOM 1018 O O . GLU A 1 129 ? -8.677 -13.700 12.143 1.00 88.50 129 GLU A O 1
ATOM 1023 N N . LEU A 1 130 ? -10.458 -13.047 10.931 1.00 93.31 130 LEU A N 1
ATOM 1024 C CA . LEU A 1 130 ? -9.695 -12.418 9.853 1.00 93.31 130 LEU A CA 1
ATOM 1025 C C . LEU A 1 130 ? -9.376 -10.946 10.126 1.00 93.31 130 LEU A C 1
ATOM 1027 O O . LEU A 1 130 ? -8.498 -10.386 9.466 1.00 93.31 130 LEU A O 1
ATOM 1031 N N . GLU A 1 131 ? -10.058 -10.298 11.075 1.00 93.25 131 GLU A N 1
ATOM 1032 C CA . GLU A 1 131 ? -9.948 -8.848 11.239 1.00 93.25 131 GLU A CA 1
ATOM 1033 C C . GLU A 1 131 ? -8.554 -8.405 11.695 1.00 93.25 131 GLU A C 1
ATOM 1035 O O . GLU A 1 131 ? -8.028 -7.399 11.209 1.00 93.25 131 GLU A O 1
ATOM 1040 N N . SER A 1 132 ? -7.911 -9.202 12.552 1.00 94.56 132 SER A N 1
ATOM 1041 C CA . SER A 1 132 ? -6.535 -8.958 12.993 1.00 94.56 132 SER A CA 1
ATOM 1042 C C . SER A 1 132 ? -5.528 -9.043 11.837 1.00 94.56 132 SER A C 1
ATOM 1044 O O . SER A 1 132 ? -4.627 -8.207 11.744 1.00 94.56 132 SER A O 1
ATOM 1046 N N . ILE A 1 133 ? -5.708 -9.993 10.910 1.00 97.12 133 ILE A N 1
ATOM 1047 C CA . ILE A 1 133 ? -4.871 -10.146 9.708 1.00 97.12 133 ILE A CA 1
ATOM 1048 C C . ILE A 1 133 ? -5.018 -8.904 8.822 1.00 97.12 133 ILE A C 1
ATOM 1050 O O . ILE A 1 133 ? -4.019 -8.294 8.436 1.00 97.12 133 ILE A O 1
ATOM 1054 N N . ILE A 1 134 ? -6.260 -8.477 8.571 1.00 97.31 134 ILE A N 1
ATOM 1055 C CA . ILE A 1 134 ? -6.575 -7.295 7.755 1.00 97.31 134 ILE A CA 1
ATOM 1056 C C . ILE A 1 134 ? -5.954 -6.030 8.358 1.00 97.31 134 ILE A C 1
ATOM 1058 O O . ILE A 1 134 ? -5.334 -5.233 7.647 1.00 97.31 134 ILE A O 1
ATOM 1062 N N . ALA A 1 135 ? -6.088 -5.843 9.672 1.00 96.81 135 ALA A N 1
ATOM 1063 C CA . ALA A 1 135 ? -5.516 -4.698 10.368 1.00 96.81 135 ALA A CA 1
ATOM 1064 C C . ALA A 1 135 ? -3.977 -4.698 10.296 1.00 96.81 135 ALA A C 1
ATOM 1066 O O . ALA A 1 135 ? -3.375 -3.659 10.013 1.00 96.81 135 ALA A O 1
ATOM 1067 N N . LEU A 1 136 ? -3.324 -5.852 10.486 1.00 98.06 136 LEU A N 1
ATOM 1068 C CA . LEU A 1 136 ? -1.870 -5.989 10.343 1.00 98.06 136 LEU A CA 1
ATOM 1069 C C . LEU A 1 136 ? -1.392 -5.665 8.923 1.00 98.06 136 LEU A C 1
ATOM 1071 O O . LEU A 1 136 ? -0.375 -4.981 8.768 1.00 98.06 136 LEU A O 1
ATOM 1075 N N . ASP A 1 137 ? -2.126 -6.107 7.905 1.00 97.62 137 ASP A N 1
ATOM 1076 C CA . ASP A 1 137 ? -1.821 -5.822 6.506 1.00 97.62 137 ASP A CA 1
ATOM 1077 C C . ASP A 1 137 ? -1.913 -4.322 6.196 1.00 97.62 137 ASP A C 1
ATOM 1079 O O . ASP A 1 137 ? -0.957 -3.750 5.663 1.00 97.62 137 ASP A O 1
ATOM 1083 N N . LEU A 1 138 ? -2.987 -3.644 6.614 1.00 96.69 138 LEU A N 1
ATOM 1084 C CA . LEU A 1 138 ? -3.131 -2.187 6.473 1.00 96.69 138 LEU A CA 1
ATOM 1085 C C . LEU A 1 138 ? -2.018 -1.425 7.212 1.00 96.69 138 LEU A C 1
ATOM 1087 O O . LEU A 1 138 ? -1.395 -0.513 6.656 1.00 96.69 138 LEU A O 1
ATOM 1091 N N . LEU A 1 139 ? -1.710 -1.830 8.450 1.00 96.62 139 LEU A N 1
ATOM 1092 C CA . LEU A 1 139 ? -0.627 -1.240 9.241 1.00 96.62 139 LEU A CA 1
ATOM 1093 C C . LEU A 1 139 ? 0.748 -1.466 8.601 1.00 96.62 139 LEU A C 1
ATOM 1095 O O . LEU A 1 139 ? 1.628 -0.613 8.727 1.00 96.62 139 LEU A O 1
ATOM 1099 N N . SER A 1 140 ? 0.950 -2.580 7.890 1.00 96.00 140 SER A N 1
ATOM 1100 C CA . SER A 1 140 ? 2.191 -2.824 7.151 1.00 96.00 140 SER A CA 1
ATOM 1101 C C . SER A 1 140 ? 2.408 -1.755 6.073 1.00 96.00 140 SER A C 1
ATOM 1103 O O . SER A 1 140 ? 3.499 -1.182 5.984 1.00 96.00 140 SER A O 1
ATOM 1105 N N . VAL A 1 141 ? 1.357 -1.397 5.324 1.00 93.31 141 VAL A N 1
ATOM 1106 C CA . VAL A 1 141 ? 1.441 -0.353 4.297 1.00 93.31 141 VAL A CA 1
ATOM 1107 C C . VAL A 1 141 ? 1.605 1.026 4.932 1.00 93.31 141 VAL A C 1
ATOM 1109 O O . VAL A 1 141 ? 2.397 1.824 4.433 1.00 93.31 141 VAL A O 1
ATOM 1112 N N . TYR A 1 142 ? 0.943 1.302 6.059 1.00 94.75 142 TYR A N 1
ATOM 1113 C CA . TYR A 1 142 ? 1.159 2.531 6.832 1.00 94.75 142 TYR A CA 1
ATOM 1114 C C . TYR A 1 142 ? 2.630 2.696 7.263 1.00 94.75 142 TYR A C 1
ATOM 1116 O O . TYR A 1 142 ? 3.234 3.753 7.049 1.00 94.75 142 TYR A O 1
ATOM 1124 N N . GLU A 1 143 ? 3.245 1.646 7.818 1.00 94.50 143 GLU A N 1
ATOM 1125 C CA . GLU A 1 143 ? 4.650 1.674 8.247 1.00 94.50 143 GLU A CA 1
ATOM 1126 C C . GLU A 1 143 ? 5.607 1.931 7.072 1.00 94.50 143 GLU A C 1
ATOM 1128 O O . GLU A 1 143 ? 6.621 2.612 7.242 1.00 94.50 143 GLU A O 1
ATOM 1133 N N . TYR A 1 144 ? 5.274 1.446 5.875 1.00 90.88 144 TYR A N 1
ATOM 1134 C CA . TYR A 1 144 ? 6.016 1.738 4.651 1.00 90.88 144 TYR A CA 1
ATOM 1135 C C . TYR A 1 144 ? 5.796 3.172 4.153 1.00 90.88 144 TYR A C 1
ATOM 1137 O O . TYR A 1 144 ? 6.745 3.952 4.074 1.00 90.88 144 TYR A O 1
ATOM 1145 N N . ALA A 1 145 ? 4.552 3.514 3.821 1.00 88.19 145 ALA A N 1
ATOM 1146 C CA . ALA A 1 145 ? 4.196 4.715 3.076 1.00 88.19 145 ALA A CA 1
ATOM 1147 C C . ALA A 1 145 ? 4.392 5.994 3.892 1.00 88.19 145 ALA A C 1
ATOM 1149 O O . ALA A 1 145 ? 4.893 6.990 3.375 1.00 88.19 145 ALA A O 1
ATOM 1150 N N . GLN A 1 146 ? 4.021 5.964 5.173 1.00 90.00 146 GLN A N 1
ATOM 1151 C CA . GLN A 1 146 ? 4.123 7.136 6.033 1.00 90.00 146 GLN A CA 1
ATOM 1152 C C . GLN A 1 146 ? 5.438 7.173 6.799 1.00 90.00 146 GLN A C 1
ATOM 1154 O O . GLN A 1 146 ? 6.081 8.217 6.884 1.00 90.00 146 GLN A O 1
ATOM 1159 N N . ARG A 1 147 ? 5.833 6.043 7.394 1.00 91.00 147 ARG A N 1
ATOM 1160 C CA . ARG A 1 147 ? 6.952 6.011 8.345 1.00 91.00 147 ARG A CA 1
ATOM 1161 C C . ARG A 1 147 ? 8.290 5.607 7.737 1.00 91.00 147 ARG A C 1
ATOM 1163 O O . ARG A 1 147 ? 9.306 5.776 8.409 1.00 91.00 147 ARG A O 1
ATOM 1170 N N . GLY A 1 148 ? 8.304 5.029 6.534 1.00 88.00 148 GLY A N 1
ATOM 1171 C CA . GLY A 1 148 ? 9.511 4.457 5.931 1.00 88.00 148 GLY A CA 1
ATOM 1172 C C . GLY A 1 148 ? 10.155 3.352 6.783 1.00 88.00 148 GLY A C 1
ATOM 1173 O O . GLY A 1 148 ? 11.331 3.034 6.614 1.00 88.00 148 GLY A O 1
ATOM 1174 N N . ASN A 1 149 ? 9.423 2.768 7.736 1.00 91.62 149 ASN A N 1
ATOM 1175 C CA . ASN A 1 149 ? 9.958 1.813 8.697 1.00 91.62 149 ASN A CA 1
ATOM 1176 C C . ASN A 1 149 ? 9.825 0.387 8.161 1.00 91.62 149 ASN A C 1
ATOM 1178 O O . ASN A 1 149 ? 8.940 -0.376 8.552 1.00 91.62 149 ASN A O 1
ATOM 1182 N N . LEU A 1 150 ? 10.753 0.013 7.281 1.00 89.69 150 LEU A N 1
ATOM 1183 C CA . LEU A 1 150 ? 10.741 -1.293 6.615 1.00 89.69 150 LEU A CA 1
ATOM 1184 C C . LEU A 1 150 ? 10.836 -2.472 7.596 1.00 89.69 150 LEU A C 1
ATOM 1186 O O . LEU A 1 150 ? 10.302 -3.546 7.325 1.00 89.69 150 LEU A O 1
ATOM 1190 N N . LYS A 1 151 ? 11.487 -2.278 8.755 1.00 90.38 151 LYS A N 1
ATOM 1191 C CA . LYS A 1 151 ? 11.560 -3.305 9.803 1.00 90.38 151 LYS A CA 1
ATOM 1192 C C . LYS A 1 151 ? 10.168 -3.589 10.363 1.00 90.38 151 LYS A C 1
ATOM 1194 O O . LYS A 1 151 ? 9.763 -4.745 10.395 1.00 90.38 151 LYS A O 1
ATOM 1199 N N . LYS A 1 152 ? 9.432 -2.545 10.762 1.00 94.50 152 LYS A N 1
ATOM 1200 C CA . LYS A 1 152 ? 8.066 -2.699 11.276 1.00 94.50 152 LYS A CA 1
ATOM 1201 C C . LYS A 1 152 ? 7.097 -3.179 10.206 1.00 94.50 152 LYS A C 1
ATOM 1203 O O . LYS A 1 152 ? 6.335 -4.090 10.501 1.00 94.50 152 LYS A O 1
ATOM 1208 N N . MET A 1 153 ? 7.177 -2.649 8.982 1.00 93.88 153 MET A N 1
ATOM 1209 C CA . MET A 1 153 ? 6.407 -3.151 7.837 1.00 93.88 153 MET A CA 1
ATOM 1210 C C . MET A 1 153 ? 6.544 -4.673 7.718 1.00 93.88 153 MET A C 1
ATOM 1212 O O . MET A 1 153 ? 5.542 -5.383 7.730 1.00 93.88 153 MET A O 1
ATOM 1216 N N . ARG A 1 154 ? 7.785 -5.182 7.673 1.00 93.06 154 ARG A N 1
ATOM 1217 C CA . ARG A 1 154 ? 8.048 -6.622 7.574 1.00 93.06 154 ARG A CA 1
ATOM 1218 C C . ARG A 1 154 ? 7.505 -7.385 8.775 1.00 93.06 154 ARG A C 1
ATOM 1220 O O . ARG A 1 154 ? 6.897 -8.429 8.592 1.00 93.06 154 ARG A O 1
ATOM 1227 N N . THR A 1 155 ? 7.722 -6.886 9.991 1.00 94.94 155 THR A N 1
ATOM 1228 C CA . THR A 1 155 ? 7.197 -7.534 11.200 1.00 94.94 155 THR A CA 1
ATOM 1229 C C . THR A 1 155 ? 5.675 -7.666 11.145 1.00 94.94 155 THR A C 1
ATOM 1231 O O . THR A 1 155 ? 5.168 -8.735 11.462 1.00 94.94 155 THR A O 1
ATOM 1234 N N . ARG A 1 156 ? 4.949 -6.631 10.700 1.00 96.19 156 ARG A N 1
ATOM 1235 C CA . ARG A 1 156 ? 3.482 -6.677 10.579 1.00 96.19 156 ARG A CA 1
ATOM 1236 C C . ARG A 1 156 ? 3.007 -7.616 9.480 1.00 96.19 156 ARG A C 1
ATOM 1238 O O . ARG A 1 156 ? 2.181 -8.473 9.764 1.00 96.19 156 ARG A O 1
ATOM 1245 N N . ALA A 1 157 ? 3.585 -7.521 8.283 1.00 95.75 157 ALA A N 1
ATOM 1246 C CA . ALA A 1 157 ? 3.242 -8.413 7.176 1.00 95.75 157 ALA A CA 1
ATOM 1247 C C . ALA A 1 157 ? 3.535 -9.890 7.511 1.00 95.75 157 ALA A C 1
ATOM 1249 O O . ALA A 1 157 ? 2.744 -10.771 7.195 1.00 95.75 157 ALA A O 1
ATOM 1250 N N . ASN A 1 158 ? 4.644 -10.176 8.204 1.00 94.00 158 ASN A N 1
ATOM 1251 C CA . ASN A 1 158 ? 4.959 -11.538 8.637 1.00 94.00 158 ASN A CA 1
ATOM 1252 C C . ASN A 1 158 ? 4.012 -12.033 9.734 1.00 94.00 158 ASN A C 1
ATOM 1254 O O . ASN A 1 158 ? 3.636 -13.198 9.705 1.00 94.00 158 ASN A O 1
ATOM 1258 N N . ALA A 1 159 ? 3.626 -11.180 10.686 1.00 96.00 159 ALA A N 1
ATOM 1259 C CA . ALA A 1 159 ? 2.631 -11.549 11.689 1.00 96.00 159 ALA A CA 1
ATOM 1260 C C . ALA A 1 159 ? 1.293 -11.910 11.020 1.00 96.00 159 ALA A C 1
ATOM 1262 O O . ALA A 1 159 ? 0.762 -12.984 11.284 1.00 96.00 159 ALA A O 1
ATOM 1263 N N . ALA A 1 160 ? 0.825 -11.084 10.074 1.00 97.50 160 ALA A N 1
ATOM 1264 C CA . ALA A 1 160 ? -0.369 -11.365 9.274 1.00 97.50 160 ALA A CA 1
ATOM 1265 C C . ALA A 1 160 ? -0.257 -12.710 8.537 1.00 97.50 160 ALA A C 1
ATOM 1267 O O . ALA A 1 160 ? -1.167 -13.533 8.604 1.00 97.50 160 ALA A O 1
ATOM 1268 N N . LEU A 1 161 ? 0.890 -12.974 7.898 1.00 96.44 161 LEU A N 1
ATOM 1269 C CA . LEU A 1 161 ? 1.139 -14.222 7.176 1.00 96.44 161 LEU A CA 1
ATOM 1270 C C . LEU A 1 161 ? 1.089 -15.451 8.079 1.00 96.44 161 LEU A C 1
ATOM 1272 O O . LEU A 1 161 ? 0.470 -16.446 7.712 1.00 96.44 161 LEU A O 1
ATOM 1276 N N . MET A 1 162 ? 1.752 -15.401 9.235 1.00 94.00 162 MET A N 1
ATOM 1277 C CA . MET A 1 162 ? 1.796 -16.537 10.156 1.00 94.00 162 MET A CA 1
ATOM 1278 C C . MET A 1 162 ? 0.401 -16.855 10.696 1.00 94.00 162 MET A C 1
ATOM 1280 O O . MET A 1 162 ? 0.024 -18.025 10.718 1.00 94.00 162 MET A O 1
ATOM 1284 N N . THR A 1 163 ? -0.391 -15.832 11.033 1.00 94.44 163 THR A N 1
ATOM 1285 C CA . THR A 1 163 ? -1.794 -15.998 11.440 1.00 94.44 163 THR A CA 1
ATOM 1286 C C . THR A 1 163 ? -2.660 -16.531 10.293 1.00 94.44 163 THR A C 1
ATOM 1288 O O . THR A 1 163 ? -3.444 -17.457 10.478 1.00 94.44 163 THR A O 1
ATOM 1291 N N . ALA A 1 164 ? -2.483 -16.032 9.066 1.00 94.25 164 ALA A N 1
ATOM 1292 C CA . ALA A 1 164 ? -3.208 -16.548 7.903 1.00 94.25 164 ALA A CA 1
ATOM 1293 C C . ALA A 1 164 ? -2.847 -18.016 7.591 1.00 94.25 164 ALA A C 1
ATOM 1295 O O . ALA A 1 164 ? -3.687 -18.815 7.167 1.00 94.25 164 ALA A O 1
ATOM 1296 N N . MET A 1 165 ? -1.583 -18.395 7.796 1.00 92.50 165 MET A N 1
ATOM 1297 C CA . MET A 1 165 ? -1.118 -19.767 7.616 1.00 92.50 165 MET A CA 1
ATOM 1298 C C . MET A 1 165 ? -1.648 -20.706 8.699 1.00 92.50 165 MET A C 1
ATOM 1300 O O . MET A 1 165 ? -2.061 -21.815 8.350 1.00 92.50 165 MET A O 1
ATOM 1304 N N . SER A 1 166 ? -1.674 -20.281 9.967 1.00 91.94 166 SER A N 1
ATOM 1305 C CA . SER A 1 166 ? -2.211 -21.091 11.069 1.00 91.94 166 SER A CA 1
ATOM 1306 C C . SER A 1 166 ? -3.705 -21.364 10.898 1.00 91.94 166 SER A C 1
ATOM 1308 O O . SER A 1 166 ? -4.143 -22.488 11.118 1.00 91.94 166 SER A O 1
ATOM 1310 N N . GLN A 1 167 ? -4.458 -20.390 10.381 1.00 90.44 167 GLN A N 1
ATOM 1311 C CA . GLN A 1 167 ? -5.869 -20.545 10.010 1.00 90.44 167 GLN A CA 1
ATOM 1312 C C . GLN A 1 167 ? -6.082 -21.298 8.678 1.00 90.44 167 GLN A C 1
ATOM 1314 O O . GLN A 1 167 ? -7.210 -21.496 8.235 1.00 90.44 167 GLN A O 1
ATOM 1319 N N . GLY A 1 168 ? -5.011 -21.720 7.996 1.00 89.69 168 GLY A N 1
ATOM 1320 C CA . GLY A 1 168 ? -5.106 -22.552 6.795 1.00 89.69 168 GLY A CA 1
ATOM 1321 C C . GLY A 1 168 ? -5.568 -21.835 5.522 1.00 89.69 168 GLY A C 1
ATOM 1322 O O . GLY A 1 168 ? -5.853 -22.517 4.537 1.00 89.69 168 GLY A O 1
ATOM 1323 N N . LEU A 1 169 ? -5.582 -20.495 5.477 1.00 91.62 169 LEU A N 1
ATOM 1324 C CA . LEU A 1 169 ? -6.081 -19.733 4.317 1.00 91.62 169 LEU A CA 1
ATOM 1325 C C . LEU A 1 169 ? -5.350 -20.081 3.005 1.00 91.62 169 LEU A C 1
ATOM 1327 O O . LEU A 1 169 ? -5.944 -20.060 1.930 1.00 91.62 169 LEU A O 1
ATOM 1331 N N . HIS A 1 170 ? -4.073 -20.457 3.097 1.00 90.19 170 HIS A N 1
ATOM 1332 C CA . HIS A 1 170 ? -3.220 -20.850 1.971 1.00 90.19 170 HIS A CA 1
ATOM 1333 C C . HIS A 1 170 ? -3.626 -22.159 1.278 1.00 90.19 170 HIS A C 1
ATOM 1335 O O . HIS A 1 170 ? -3.202 -22.401 0.149 1.00 90.19 170 HIS A O 1
ATOM 1341 N N . LYS A 1 171 ? -4.399 -23.024 1.948 1.00 87.56 171 LYS A N 1
ATOM 1342 C CA . LYS A 1 171 ? -4.809 -24.329 1.402 1.00 87.56 171 LYS A CA 1
ATOM 1343 C C . LYS A 1 171 ? -6.029 -24.213 0.489 1.00 87.56 171 LYS A C 1
ATOM 1345 O O . LYS A 1 171 ? -6.203 -25.049 -0.391 1.00 87.56 171 LYS A O 1
ATOM 1350 N N . GLY A 1 172 ? -6.837 -23.167 0.676 1.00 75.88 172 GLY A N 1
ATOM 1351 C CA . GLY A 1 172 ? -8.185 -23.096 0.117 1.00 75.88 172 GLY A CA 1
ATOM 1352 C C . GLY A 1 172 ? -9.130 -24.108 0.778 1.00 75.88 172 GLY A C 1
ATOM 1353 O O . GLY A 1 172 ? -8.698 -25.107 1.349 1.00 75.88 172 GLY A O 1
ATOM 1354 N N . SER A 1 173 ? -10.431 -23.831 0.722 1.00 76.56 173 SER A N 1
ATOM 1355 C CA . SER A 1 173 ? -11.473 -24.799 1.082 1.00 76.56 173 SER A CA 1
ATOM 1356 C C . SER A 1 173 ? -12.032 -25.407 -0.201 1.00 76.56 173 SER A C 1
ATOM 1358 O O . SER A 1 173 ? -12.277 -24.673 -1.156 1.00 76.56 173 SER A O 1
ATOM 1360 N N . GLU A 1 174 ? -12.244 -26.725 -0.233 1.00 73.75 174 GLU A N 1
ATOM 1361 C CA . GLU A 1 174 ? -12.952 -27.387 -1.343 1.00 73.75 174 GLU A CA 1
ATOM 1362 C C . GLU A 1 174 ? -14.458 -27.080 -1.326 1.00 73.75 174 GLU A C 1
ATOM 1364 O O . GLU A 1 174 ? -15.125 -27.152 -2.357 1.00 73.75 174 GLU A O 1
ATOM 1369 N N . VAL A 1 175 ? -14.988 -26.719 -0.153 1.00 81.44 175 VAL A N 1
ATOM 1370 C CA . VAL A 1 175 ? -16.384 -26.326 0.036 1.00 81.44 175 VAL A CA 1
ATOM 1371 C C . VAL A 1 175 ? -16.468 -24.806 0.057 1.00 81.44 175 VAL A C 1
ATOM 1373 O O . VAL A 1 175 ? -15.873 -24.155 0.920 1.00 81.44 175 VAL A O 1
ATOM 1376 N N . GLU A 1 176 ? -17.218 -24.257 -0.893 1.00 84.94 176 GLU A N 1
ATOM 1377 C CA . GLU A 1 176 ? -17.560 -22.839 -0.935 1.00 84.94 176 GLU A CA 1
ATOM 1378 C C . GLU A 1 176 ? -18.633 -22.529 0.116 1.00 84.94 176 GLU A C 1
ATOM 1380 O O . GLU A 1 176 ? -19.707 -23.132 0.132 1.00 84.94 176 GLU A O 1
ATOM 1385 N N . ASP A 1 177 ? -18.340 -21.563 0.977 1.00 86.31 177 ASP A N 1
ATOM 1386 C CA . ASP A 1 177 ? -19.272 -20.941 1.920 1.00 86.31 177 ASP A CA 1
ATOM 1387 C C . ASP A 1 177 ? -19.366 -19.425 1.648 1.00 86.31 177 ASP A C 1
ATOM 1389 O O . ASP A 1 177 ? -18.651 -18.882 0.799 1.00 86.31 177 ASP A O 1
ATOM 1393 N N . GLY A 1 178 ? -20.214 -18.717 2.400 1.00 83.31 178 GLY A N 1
ATOM 1394 C CA . GLY A 1 178 ? -20.375 -17.262 2.264 1.00 83.31 178 GLY A CA 1
ATOM 1395 C C . GLY A 1 178 ? -19.101 -16.444 2.524 1.00 83.31 178 GLY A C 1
ATOM 1396 O O . GLY A 1 178 ? -18.987 -15.330 2.028 1.00 83.31 178 GLY A O 1
ATOM 1397 N N . SER A 1 179 ? -18.111 -17.002 3.226 1.00 85.44 179 SER A N 1
ATOM 1398 C CA . SER A 1 179 ? -16.869 -16.314 3.616 1.00 85.44 179 SER A CA 1
ATOM 1399 C C . SER A 1 179 ? -15.663 -16.699 2.746 1.00 85.44 179 SER A C 1
ATOM 1401 O O . SER A 1 179 ? -14.541 -16.239 2.980 1.00 85.44 179 SER A O 1
ATOM 1403 N N . SER A 1 180 ? -15.856 -17.562 1.745 1.00 89.94 180 SER A N 1
ATOM 1404 C CA . SER A 1 180 ? -14.777 -18.111 0.913 1.00 89.94 180 SER A CA 1
ATOM 1405 C C . SER A 1 180 ? -14.101 -17.042 0.068 1.00 89.94 180 SER A C 1
ATOM 1407 O O . SER A 1 180 ? -12.880 -17.050 -0.096 1.00 89.94 180 SER A O 1
ATOM 1409 N N . GLU A 1 181 ? -14.882 -16.086 -0.425 1.00 91.25 181 GLU A N 1
ATOM 1410 C CA . GLU A 1 181 ? -14.382 -14.937 -1.170 1.00 91.25 181 GLU A CA 1
ATOM 1411 C C . GLU A 1 181 ? -13.481 -14.055 -0.295 1.00 91.25 181 GLU A C 1
ATOM 1413 O O . GLU A 1 181 ? -12.314 -13.841 -0.645 1.00 91.25 181 GLU A O 1
ATOM 1418 N N . THR A 1 182 ? -13.964 -13.690 0.897 1.00 93.00 182 THR A N 1
ATOM 1419 C CA . THR A 1 182 ? -13.218 -12.914 1.890 1.00 93.00 182 THR A CA 1
ATOM 1420 C C . THR A 1 182 ? -11.896 -13.587 2.251 1.00 93.00 182 THR A C 1
ATOM 1422 O O . THR A 1 182 ? -10.843 -12.951 2.205 1.00 93.00 182 THR A O 1
ATOM 1425 N N . ARG A 1 183 ? -11.899 -14.897 2.538 1.00 93.94 183 ARG A N 1
ATOM 1426 C CA . ARG A 1 183 ? -10.664 -15.638 2.856 1.00 93.94 183 ARG A CA 1
ATOM 1427 C C . ARG A 1 183 ? -9.644 -15.584 1.720 1.00 93.94 183 ARG A C 1
ATOM 1429 O O . ARG A 1 183 ? -8.452 -15.420 1.982 1.00 93.94 183 ARG A O 1
ATOM 1436 N N . ARG A 1 184 ? -10.083 -15.676 0.458 1.00 93.81 184 ARG A N 1
ATOM 1437 C CA . ARG A 1 184 ? -9.176 -15.539 -0.695 1.00 93.81 184 ARG A CA 1
ATOM 1438 C C . ARG A 1 184 ? -8.599 -14.131 -0.795 1.00 93.81 184 ARG A C 1
ATOM 1440 O O . ARG A 1 184 ? -7.404 -14.007 -1.058 1.00 93.81 184 ARG A O 1
ATOM 1447 N N . ARG A 1 185 ? -9.409 -13.086 -0.591 1.00 95.50 185 ARG A N 1
ATOM 1448 C CA . ARG A 1 185 ? -8.926 -11.695 -0.602 1.00 95.50 185 ARG A CA 1
ATOM 1449 C C . ARG A 1 185 ? -7.876 -11.466 0.467 1.00 95.50 185 ARG A C 1
ATOM 1451 O O . ARG A 1 185 ? -6.789 -11.001 0.138 1.00 95.50 185 ARG A O 1
ATOM 1458 N N . VAL A 1 186 ? -8.177 -11.853 1.707 1.00 97.12 186 VAL A N 1
ATOM 1459 C CA . VAL A 1 186 ? -7.249 -11.741 2.836 1.00 97.12 186 VAL A CA 1
ATOM 1460 C C . VAL A 1 186 ? -5.944 -12.455 2.502 1.00 97.12 186 VAL A C 1
ATOM 1462 O O . VAL A 1 186 ? -4.901 -11.815 2.493 1.00 97.12 186 VAL A O 1
ATOM 1465 N N . TRP A 1 187 ? -5.992 -13.720 2.072 1.00 96.56 187 TRP A N 1
ATOM 1466 C CA . TRP A 1 187 ? -4.789 -14.466 1.691 1.00 96.56 187 TRP A CA 1
ATOM 1467 C C . TRP A 1 187 ? -3.931 -13.763 0.628 1.00 96.56 187 TRP A C 1
ATOM 1469 O O . TRP A 1 187 ? -2.726 -13.574 0.817 1.00 96.56 187 TRP A O 1
ATOM 1479 N N . TRP A 1 188 ? -4.529 -13.374 -0.502 1.00 95.19 188 TRP A N 1
ATOM 1480 C CA . TRP A 1 188 ? -3.780 -12.782 -1.612 1.00 95.19 188 TRP A CA 1
ATOM 1481 C C . TRP A 1 188 ? -3.257 -11.381 -1.295 1.00 95.19 188 TRP A C 1
ATOM 1483 O O . TRP A 1 188 ? -2.166 -11.018 -1.748 1.00 95.19 188 TRP A O 1
ATOM 1493 N N . MET A 1 189 ? -3.984 -10.606 -0.490 1.00 95.50 189 MET A N 1
ATOM 1494 C CA . MET A 1 189 ? -3.514 -9.302 -0.031 1.00 95.50 189 MET A CA 1
ATOM 1495 C C . MET A 1 189 ? -2.391 -9.442 0.999 1.00 95.50 189 MET A C 1
ATOM 1497 O O . MET A 1 189 ? -1.367 -8.777 0.837 1.00 95.50 189 MET A O 1
ATOM 1501 N N . THR A 1 190 ? -2.485 -10.379 1.947 1.00 96.31 190 THR A N 1
ATOM 1502 C CA . THR A 1 190 ? -1.386 -10.703 2.872 1.00 96.31 190 THR A CA 1
ATOM 1503 C C . THR A 1 190 ? -0.136 -11.150 2.111 1.00 96.31 190 THR A C 1
ATOM 1505 O O . THR A 1 190 ? 0.970 -10.655 2.349 1.00 96.31 190 THR A O 1
ATOM 1508 N N . TYR A 1 191 ? -0.292 -12.033 1.118 1.00 92.44 191 TYR A N 1
ATOM 1509 C CA . TYR A 1 191 ? 0.811 -12.460 0.253 1.00 92.44 191 TYR A CA 1
ATOM 1510 C C . TYR A 1 191 ? 1.450 -11.280 -0.497 1.00 92.44 191 TYR A C 1
ATOM 1512 O O . TYR A 1 191 ? 2.679 -11.195 -0.619 1.00 92.44 191 TYR A O 1
ATOM 1520 N N . THR A 1 192 ? 0.627 -10.342 -0.970 1.00 90.50 192 THR A N 1
ATOM 1521 C CA . THR A 1 192 ? 1.086 -9.117 -1.633 1.00 90.50 192 THR A CA 1
ATOM 1522 C C . THR A 1 192 ? 1.883 -8.231 -0.673 1.00 90.50 192 THR A C 1
ATOM 1524 O O . THR A 1 192 ? 2.987 -7.817 -1.028 1.00 90.50 192 THR A O 1
ATOM 1527 N N . CYS A 1 193 ? 1.408 -8.009 0.559 1.00 92.81 193 CYS A N 1
ATOM 1528 C CA . CYS A 1 193 ? 2.119 -7.244 1.591 1.00 92.81 193 CYS A CA 1
ATOM 1529 C C . CYS A 1 193 ? 3.496 -7.840 1.916 1.00 92.81 193 CYS A C 1
ATOM 1531 O O . CYS A 1 193 ? 4.499 -7.123 1.961 1.00 92.81 193 CYS A O 1
ATOM 1533 N N . VAL A 1 194 ? 3.577 -9.162 2.093 1.00 90.75 194 VAL A N 1
ATOM 1534 C CA . VAL A 1 194 ? 4.841 -9.869 2.377 1.00 90.75 194 VAL A CA 1
ATOM 1535 C C . VAL A 1 194 ? 5.804 -9.784 1.195 1.00 90.75 194 VAL A C 1
ATOM 1537 O O . VAL A 1 194 ? 7.003 -9.527 1.374 1.00 90.75 194 VAL A O 1
ATOM 1540 N N . SER A 1 195 ? 5.289 -9.964 -0.022 1.00 86.69 195 SER A N 1
ATOM 1541 C CA . SER A 1 195 ? 6.072 -9.829 -1.252 1.00 86.69 195 SER A CA 1
ATOM 1542 C C . SER A 1 195 ? 6.626 -8.414 -1.382 1.00 86.69 195 SER A C 1
ATOM 1544 O O . SER A 1 195 ? 7.824 -8.228 -1.606 1.00 86.69 195 SER A O 1
ATOM 1546 N N . GLN A 1 196 ? 5.786 -7.408 -1.147 1.00 86.00 196 GLN A N 1
ATOM 1547 C CA . GLN A 1 196 ? 6.185 -6.010 -1.163 1.00 86.00 196 GLN A CA 1
ATOM 1548 C C . GLN A 1 196 ? 7.257 -5.727 -0.105 1.00 86.00 196 GLN A C 1
ATOM 1550 O O . GLN A 1 196 ? 8.300 -5.171 -0.449 1.00 86.00 196 GLN A O 1
ATOM 1555 N N . ALA A 1 197 ? 7.059 -6.161 1.145 1.00 87.38 197 ALA A N 1
ATOM 1556 C CA . ALA A 1 197 ? 8.029 -5.999 2.230 1.00 87.38 197 ALA A CA 1
ATOM 1557 C C . ALA A 1 197 ? 9.388 -6.621 1.872 1.00 87.38 197 ALA A C 1
ATOM 1559 O O . ALA A 1 197 ? 10.445 -6.039 2.134 1.00 87.38 197 ALA A O 1
ATOM 1560 N N . SER A 1 198 ? 9.371 -7.782 1.222 1.00 83.00 198 SER A N 1
ATOM 1561 C CA . SER A 1 198 ? 10.568 -8.487 0.763 1.00 83.00 198 SER A CA 1
ATOM 1562 C C . SER A 1 198 ? 11.299 -7.757 -0.368 1.00 83.00 198 SER A C 1
ATOM 1564 O O . SER A 1 198 ? 12.533 -7.715 -0.368 1.00 83.00 198 SER A O 1
ATOM 1566 N N . ILE A 1 199 ? 10.555 -7.151 -1.300 1.00 78.88 199 ILE A N 1
ATOM 1567 C CA . ILE A 1 199 ? 11.097 -6.347 -2.406 1.00 78.88 199 ILE A CA 1
ATOM 1568 C C . ILE A 1 199 ? 11.756 -5.078 -1.865 1.00 78.88 199 ILE A C 1
ATOM 1570 O O . ILE A 1 199 ? 12.931 -4.833 -2.133 1.00 78.88 199 ILE A O 1
ATOM 1574 N N . VAL A 1 200 ? 11.028 -4.282 -1.075 1.00 80.06 200 VAL A N 1
ATOM 1575 C CA . VAL A 1 200 ? 11.519 -2.969 -0.615 1.00 80.06 200 VAL A CA 1
ATOM 1576 C C . VAL A 1 200 ? 12.673 -3.081 0.371 1.00 80.06 200 VAL A C 1
ATOM 1578 O O . VAL A 1 200 ? 13.473 -2.161 0.494 1.00 80.06 200 VAL A O 1
ATOM 1581 N N . SER A 1 201 ? 12.787 -4.215 1.061 1.00 75.56 201 SER A N 1
ATOM 1582 C CA . SER A 1 201 ? 13.879 -4.461 1.995 1.00 75.56 201 SER A CA 1
ATOM 1583 C C . SER A 1 201 ? 15.055 -5.240 1.399 1.00 75.56 201 SER A C 1
ATOM 1585 O O . SER A 1 201 ? 16.003 -5.546 2.121 1.00 75.56 201 SER A O 1
ATOM 1587 N N . ASN A 1 202 ? 15.009 -5.535 0.092 1.00 69.12 202 ASN A N 1
ATOM 1588 C CA . ASN A 1 202 ? 16.046 -6.238 -0.669 1.00 69.12 202 ASN A CA 1
ATOM 1589 C C . ASN A 1 202 ? 16.466 -7.601 -0.072 1.00 69.12 202 ASN A C 1
ATOM 1591 O O . ASN A 1 202 ? 17.565 -8.090 -0.331 1.00 69.12 202 ASN A O 1
ATOM 1595 N N . THR A 1 203 ? 15.615 -8.237 0.741 1.00 62.31 203 THR A N 1
ATOM 1596 C CA . THR A 1 203 ? 15.965 -9.491 1.430 1.00 62.31 203 THR A CA 1
ATOM 1597 C C . THR A 1 203 ? 15.695 -10.736 0.598 1.00 62.31 203 THR A C 1
ATOM 1599 O O . THR A 1 203 ? 16.378 -11.738 0.783 1.00 62.31 203 THR A O 1
ATOM 1602 N N . ALA A 1 204 ? 14.733 -10.689 -0.328 1.00 57.25 204 ALA A N 1
ATOM 1603 C CA . ALA A 1 204 ? 14.349 -11.851 -1.137 1.00 57.25 204 ALA A CA 1
ATOM 1604 C C . ALA A 1 204 ? 14.875 -11.812 -2.576 1.00 57.25 204 ALA A C 1
ATOM 1606 O O . ALA A 1 204 ? 14.857 -12.835 -3.255 1.00 57.25 204 ALA A O 1
ATOM 1607 N N . TRP A 1 205 ? 15.356 -10.664 -3.062 1.00 60.50 205 TRP A N 1
ATOM 1608 C CA . TRP A 1 205 ? 15.780 -10.530 -4.457 1.00 60.50 205 TRP A CA 1
ATOM 1609 C C . TRP A 1 205 ? 16.961 -11.445 -4.822 1.00 60.50 205 TRP A C 1
ATOM 1611 O O . TRP A 1 205 ? 16.859 -12.148 -5.829 1.00 60.50 205 TRP A O 1
ATOM 1621 N N . PRO A 1 206 ? 18.035 -11.555 -4.011 1.00 63.72 206 PRO A N 1
ATOM 1622 C CA . PRO A 1 206 ? 19.115 -12.498 -4.304 1.00 63.72 206 PRO A CA 1
ATOM 1623 C C . PRO A 1 206 ? 18.630 -13.954 -4.344 1.00 63.72 206 PRO A C 1
ATOM 1625 O O . PRO A 1 206 ? 18.997 -14.691 -5.255 1.00 63.72 206 PRO A O 1
ATOM 1628 N N . ALA A 1 207 ? 17.753 -14.337 -3.410 1.00 63.25 207 ALA A N 1
ATOM 1629 C CA . ALA A 1 207 ? 17.177 -15.679 -3.332 1.00 63.25 207 ALA A CA 1
ATOM 1630 C C . ALA A 1 207 ? 16.277 -15.991 -4.537 1.00 63.25 207 ALA A C 1
ATOM 1632 O O . ALA A 1 207 ? 16.388 -17.055 -5.141 1.00 63.25 207 ALA A O 1
ATOM 1633 N N . PHE A 1 208 ? 15.426 -15.043 -4.936 1.00 61.69 208 PHE A N 1
ATOM 1634 C CA . PHE A 1 208 ? 14.566 -15.172 -6.109 1.00 61.69 208 PHE A CA 1
ATOM 1635 C C . PHE A 1 208 ? 15.387 -15.306 -7.394 1.00 61.69 208 PHE A C 1
ATOM 1637 O O . PHE A 1 208 ? 15.139 -16.207 -8.192 1.00 61.69 208 PHE A O 1
ATOM 1644 N N . ILE A 1 209 ? 16.400 -14.454 -7.589 1.00 68.56 209 ILE A N 1
ATOM 1645 C CA . ILE A 1 209 ? 17.289 -14.536 -8.756 1.00 68.56 209 ILE A CA 1
ATOM 1646 C C . ILE A 1 209 ? 18.019 -15.880 -8.784 1.00 68.56 209 ILE A C 1
ATOM 1648 O O . ILE A 1 209 ? 18.085 -16.513 -9.838 1.00 68.56 209 ILE A O 1
ATOM 1652 N N . GLN A 1 210 ? 18.508 -16.346 -7.637 1.00 67.94 210 GLN A N 1
ATOM 1653 C CA . GLN A 1 210 ? 19.154 -17.648 -7.511 1.00 67.94 210 GLN A CA 1
ATOM 1654 C C . GLN A 1 210 ? 18.191 -18.799 -7.843 1.00 67.94 210 GLN A C 1
ATOM 1656 O O . GLN A 1 210 ? 18.552 -19.689 -8.612 1.00 67.94 210 GLN A O 1
ATOM 1661 N N . ALA A 1 211 ? 16.944 -18.749 -7.367 1.00 67.44 211 ALA A N 1
ATOM 1662 C CA . ALA A 1 211 ? 15.914 -19.737 -7.688 1.00 67.44 211 ALA A CA 1
ATOM 1663 C C . ALA A 1 211 ? 15.556 -19.747 -9.188 1.00 67.44 211 ALA A C 1
ATOM 1665 O O . ALA A 1 211 ? 15.488 -20.808 -9.808 1.00 67.44 211 ALA A O 1
ATOM 1666 N N . GLN A 1 212 ? 15.395 -18.578 -9.815 1.00 71.94 212 GLN A N 1
ATOM 1667 C CA . GLN A 1 212 ? 15.145 -18.482 -11.259 1.00 71.94 212 GLN A CA 1
ATOM 1668 C C . GLN A 1 212 ? 16.330 -19.014 -12.081 1.00 71.94 212 GLN A C 1
ATOM 1670 O O . GLN A 1 212 ? 16.143 -19.703 -13.087 1.00 71.94 212 GLN A O 1
ATOM 1675 N N . GLN A 1 213 ? 17.563 -18.750 -11.641 1.00 72.69 213 GLN A N 1
ATOM 1676 C CA . GLN A 1 213 ? 18.769 -19.300 -12.264 1.00 72.69 213 GLN A CA 1
ATOM 1677 C C . GLN A 1 213 ? 18.855 -20.822 -12.116 1.00 72.69 213 GLN A C 1
ATOM 1679 O O . GLN A 1 213 ? 19.220 -21.496 -13.079 1.00 72.69 213 GLN A O 1
ATOM 1684 N N . ALA A 1 214 ? 18.477 -21.366 -10.957 1.00 73.44 214 ALA A N 1
ATOM 1685 C CA . ALA A 1 214 ? 18.374 -22.802 -10.712 1.00 73.44 214 ALA A CA 1
ATOM 1686 C C . ALA A 1 214 ? 17.386 -23.477 -11.670 1.00 73.44 214 ALA A C 1
ATOM 1688 O O . ALA A 1 214 ? 17.758 -24.422 -12.370 1.00 73.44 214 ALA A O 1
ATOM 1689 N N . ILE A 1 215 ? 16.166 -22.940 -11.778 1.00 75.50 215 ILE A N 1
ATOM 1690 C CA . ILE A 1 215 ? 15.132 -23.451 -12.692 1.00 75.50 215 ILE A CA 1
ATOM 1691 C C . ILE A 1 215 ? 15.630 -23.420 -14.139 1.00 75.50 215 ILE A C 1
ATOM 1693 O O . ILE A 1 215 ? 15.497 -24.403 -14.875 1.00 75.50 215 ILE A O 1
ATOM 1697 N N . LEU A 1 216 ? 16.248 -22.316 -14.558 1.00 74.94 216 LEU A N 1
ATOM 1698 C CA . LEU A 1 216 ? 16.807 -22.191 -15.898 1.00 74.94 216 LEU A CA 1
ATOM 1699 C C . LEU A 1 216 ? 17.927 -23.208 -16.149 1.00 74.94 216 LEU A C 1
ATOM 1701 O O . LEU A 1 216 ? 17.932 -23.855 -17.196 1.00 74.94 216 LEU A O 1
ATOM 1705 N N . ALA A 1 217 ? 18.883 -23.340 -15.228 1.00 76.50 217 ALA A N 1
ATOM 1706 C CA . ALA A 1 217 ? 20.012 -24.254 -15.371 1.00 76.50 217 ALA A CA 1
ATOM 1707 C C . ALA A 1 217 ? 19.535 -25.712 -15.473 1.00 76.50 217 ALA A C 1
ATOM 1709 O O . ALA A 1 217 ? 19.997 -26.445 -16.354 1.00 76.50 217 ALA A O 1
ATOM 1710 N N . ALA A 1 218 ? 18.549 -26.094 -14.655 1.00 78.00 218 ALA A N 1
ATOM 1711 C CA . ALA A 1 218 ? 17.888 -27.394 -14.724 1.00 78.00 218 ALA A CA 1
ATOM 1712 C C . ALA A 1 218 ? 17.152 -27.591 -16.061 1.00 78.00 218 ALA A C 1
ATOM 1714 O O . ALA A 1 218 ? 17.320 -28.614 -16.725 1.00 78.00 218 ALA A O 1
ATOM 1715 N N . THR A 1 219 ? 16.414 -26.581 -16.527 1.00 79.38 219 THR A N 1
ATOM 1716 C CA . THR A 1 219 ? 15.702 -26.633 -17.816 1.00 79.38 219 THR A CA 1
ATOM 1717 C C . THR A 1 219 ? 16.675 -26.792 -18.987 1.00 79.38 219 THR A C 1
ATOM 1719 O O . THR A 1 219 ? 16.479 -27.634 -19.864 1.00 79.38 219 THR A O 1
ATOM 1722 N N . GLN A 1 220 ? 17.774 -26.032 -18.995 1.00 78.25 220 GLN A N 1
ATOM 1723 C CA . GLN A 1 220 ? 18.826 -26.143 -20.007 1.00 78.25 220 GLN A CA 1
ATOM 1724 C C . GLN A 1 220 ? 19.487 -27.526 -19.999 1.00 78.25 220 GLN A C 1
ATOM 1726 O O . GLN A 1 220 ? 19.790 -28.060 -21.069 1.00 78.25 220 GLN A O 1
ATOM 1731 N N . PHE A 1 221 ? 19.705 -28.115 -18.819 1.00 84.19 221 PHE A N 1
ATOM 1732 C CA . PHE A 1 221 ? 20.196 -29.485 -18.692 1.00 84.19 221 PHE A CA 1
ATOM 1733 C C . PHE A 1 221 ? 19.218 -30.488 -19.318 1.00 84.19 221 PHE A C 1
ATOM 1735 O O . PHE A 1 221 ? 19.630 -31.267 -20.176 1.00 84.19 221 PHE A O 1
ATOM 1742 N N . VAL A 1 222 ? 17.924 -30.413 -18.983 1.00 82.75 222 VAL A N 1
ATOM 1743 C CA . VAL A 1 222 ? 16.882 -31.295 -19.542 1.00 82.75 222 VAL A CA 1
ATOM 1744 C C . VAL A 1 222 ? 16.793 -31.172 -21.065 1.00 82.75 222 VAL A C 1
ATOM 1746 O O . VAL A 1 222 ? 16.687 -32.183 -21.762 1.00 82.75 222 VAL A O 1
ATOM 1749 N N . ILE A 1 223 ? 16.879 -29.954 -21.611 1.00 79.62 223 ILE A N 1
ATOM 1750 C CA . ILE A 1 223 ? 16.895 -29.729 -23.065 1.00 79.62 223 ILE A CA 1
ATOM 1751 C C . ILE A 1 223 ? 18.098 -30.435 -23.704 1.00 79.62 223 ILE A C 1
ATOM 1753 O O . ILE A 1 223 ? 17.925 -31.180 -24.671 1.00 79.62 223 ILE A O 1
ATOM 1757 N N . LYS A 1 224 ? 19.305 -30.249 -23.154 1.00 79.38 224 LYS A N 1
ATOM 1758 C CA . LYS A 1 224 ? 20.529 -30.880 -23.675 1.00 79.38 224 LYS A CA 1
ATOM 1759 C C . LYS A 1 224 ? 20.504 -32.401 -23.548 1.00 79.38 224 LYS A C 1
ATOM 1761 O O . LYS A 1 224 ? 20.894 -33.086 -24.488 1.00 79.38 224 LYS A O 1
ATOM 1766 N N . LEU A 1 225 ? 20.008 -32.931 -22.431 1.00 83.12 225 LEU A N 1
ATOM 1767 C CA . LEU A 1 225 ? 19.811 -34.366 -22.220 1.00 83.12 225 LEU A CA 1
ATOM 1768 C C . LEU A 1 225 ? 18.860 -34.944 -23.274 1.00 83.12 225 LEU A C 1
ATOM 1770 O O . LEU A 1 225 ? 19.167 -35.955 -23.903 1.00 83.12 225 LEU A O 1
ATOM 1774 N N . ASN A 1 226 ? 17.732 -34.275 -23.522 1.00 83.50 226 ASN A N 1
ATOM 1775 C CA . ASN A 1 226 ? 16.780 -34.696 -24.545 1.00 83.50 226 ASN A CA 1
ATOM 1776 C C . ASN A 1 226 ? 17.380 -34.661 -25.956 1.00 83.50 226 ASN A C 1
ATOM 1778 O O . ASN A 1 226 ? 17.112 -35.567 -26.746 1.00 83.50 226 ASN A O 1
ATOM 1782 N N . GLN A 1 227 ? 18.192 -33.651 -26.276 1.00 82.06 227 GLN A N 1
ATOM 1783 C CA . GLN A 1 227 ? 18.904 -33.566 -27.555 1.00 82.06 227 GLN A CA 1
ATOM 1784 C C . GLN A 1 227 ? 19.926 -34.701 -27.712 1.00 82.06 227 GLN A C 1
ATOM 1786 O O . GLN A 1 227 ? 19.890 -35.401 -28.721 1.00 82.06 227 GLN A O 1
ATOM 1791 N N . ALA A 1 228 ? 20.773 -34.937 -26.704 1.00 84.50 228 ALA A N 1
ATOM 1792 C CA . ALA A 1 228 ? 21.771 -36.009 -26.717 1.00 84.50 228 ALA A CA 1
ATOM 1793 C C . ALA A 1 228 ? 21.125 -37.398 -26.834 1.00 84.50 228 ALA A C 1
ATOM 1795 O O . ALA A 1 228 ? 21.586 -38.228 -27.618 1.00 84.50 228 ALA A O 1
ATOM 1796 N N . ARG A 1 229 ? 20.004 -37.620 -26.131 1.00 84.75 229 ARG A N 1
ATOM 1797 C CA . ARG A 1 229 ? 19.216 -38.857 -26.224 1.00 84.75 229 ARG A CA 1
ATOM 1798 C C . ARG A 1 229 ? 18.648 -39.071 -27.627 1.00 84.75 229 ARG A C 1
ATOM 1800 O O . ARG A 1 229 ? 18.757 -40.170 -28.158 1.00 84.75 229 ARG A O 1
ATOM 1807 N N . LYS A 1 230 ? 18.055 -38.035 -28.236 1.00 85.31 230 LYS A N 1
ATOM 1808 C CA . LYS A 1 230 ? 17.514 -38.110 -29.608 1.00 85.31 230 LYS A CA 1
ATOM 1809 C C . LYS A 1 230 ? 18.603 -38.373 -30.649 1.00 85.31 230 LYS A C 1
ATOM 1811 O O . LYS A 1 230 ? 18.348 -39.074 -31.617 1.00 85.31 230 LYS A O 1
ATOM 1816 N N . ALA A 1 231 ? 19.794 -37.821 -30.441 1.00 87.12 231 ALA A N 1
ATOM 1817 C CA . ALA A 1 231 ? 20.927 -37.957 -31.348 1.00 87.12 231 ALA A CA 1
ATOM 1818 C C . ALA A 1 231 ? 21.817 -39.184 -31.062 1.00 87.12 231 ALA A C 1
ATOM 1820 O O . ALA A 1 231 ? 22.867 -39.301 -31.687 1.00 87.12 231 ALA A O 1
ATOM 1821 N N . GLN A 1 232 ? 21.451 -40.051 -30.101 1.00 85.19 232 GLN A N 1
ATOM 1822 C CA . GLN A 1 232 ? 22.268 -41.188 -29.631 1.00 85.19 232 GLN A CA 1
ATOM 1823 C C . GLN A 1 232 ? 23.747 -40.815 -29.401 1.00 85.19 232 GLN A C 1
ATOM 1825 O O . GLN A 1 232 ? 24.666 -41.556 -29.743 1.00 85.19 232 GLN A O 1
ATOM 1830 N N . SER A 1 233 ? 23.975 -39.616 -28.867 1.00 81.88 233 SER A N 1
ATOM 1831 C CA . SER A 1 233 ? 25.310 -39.037 -28.715 1.00 81.88 233 SER A CA 1
ATOM 1832 C C . SER A 1 233 ? 26.010 -39.513 -27.438 1.00 81.88 233 SER A C 1
ATOM 1834 O O . SER A 1 233 ? 25.390 -40.091 -26.546 1.00 81.88 233 SER A O 1
ATOM 1836 N N . ASP A 1 234 ? 27.312 -39.234 -27.331 1.00 82.75 234 ASP A N 1
ATOM 1837 C CA . ASP A 1 234 ? 28.097 -39.490 -26.118 1.00 82.75 234 ASP A CA 1
ATOM 1838 C C . ASP A 1 234 ? 27.488 -38.771 -24.897 1.00 82.75 234 ASP A C 1
ATOM 1840 O O . ASP A 1 234 ? 27.222 -37.567 -24.928 1.00 82.75 234 ASP A O 1
ATOM 1844 N N . MET A 1 235 ? 27.282 -39.518 -23.812 1.00 84.62 235 MET A N 1
ATOM 1845 C CA . MET A 1 235 ? 26.634 -39.055 -22.581 1.00 84.62 235 MET A CA 1
ATOM 1846 C C . MET A 1 235 ? 27.612 -38.437 -21.569 1.00 84.62 235 MET A C 1
ATOM 1848 O O . MET A 1 235 ? 27.174 -37.794 -20.612 1.00 84.62 235 MET A O 1
ATOM 1852 N N . ARG A 1 236 ? 28.933 -38.558 -21.770 1.00 84.75 236 ARG A N 1
ATOM 1853 C CA . ARG A 1 236 ? 29.952 -37.988 -20.862 1.00 84.75 236 ARG A CA 1
ATOM 1854 C C . ARG A 1 236 ? 29.821 -36.465 -20.646 1.00 84.75 236 ARG A C 1
ATOM 1856 O O . ARG A 1 236 ? 29.919 -36.029 -19.497 1.00 84.75 236 ARG A O 1
ATOM 1863 N N . PRO A 1 237 ? 29.531 -35.633 -21.669 1.00 80.00 237 PRO A N 1
ATOM 1864 C CA . PRO A 1 237 ? 29.287 -34.199 -21.477 1.00 80.00 237 PRO A CA 1
ATOM 1865 C C . PRO A 1 237 ? 28.024 -33.893 -20.661 1.00 80.00 237 PRO A C 1
ATOM 1867 O O . PRO A 1 237 ? 27.966 -32.870 -19.979 1.00 80.00 237 PRO A O 1
ATOM 1870 N N . ILE A 1 238 ? 27.017 -34.771 -20.716 1.00 85.12 238 ILE A N 1
ATOM 1871 C CA . ILE A 1 238 ? 25.777 -34.636 -19.943 1.00 85.12 238 ILE A CA 1
ATOM 1872 C C . ILE A 1 238 ? 26.046 -34.938 -18.475 1.00 85.12 238 ILE A C 1
ATOM 1874 O O . ILE A 1 238 ? 25.645 -34.154 -17.622 1.00 85.12 238 ILE A O 1
ATOM 1878 N N . PHE A 1 239 ? 26.800 -35.999 -18.185 1.00 81.94 239 PHE A N 1
ATOM 1879 C CA . PHE A 1 239 ? 27.228 -36.316 -16.824 1.00 81.94 239 PHE A CA 1
ATOM 1880 C C . PHE A 1 239 ? 28.039 -35.171 -16.197 1.00 81.94 239 PHE A C 1
ATOM 1882 O O . PHE A 1 239 ? 27.732 -34.732 -15.093 1.00 81.94 239 PHE A O 1
ATOM 1889 N N . LYS A 1 240 ? 28.991 -34.590 -16.940 1.00 81.00 240 LYS A N 1
ATOM 1890 C CA . LYS A 1 240 ? 29.726 -33.399 -16.482 1.00 81.00 240 LYS A CA 1
ATOM 1891 C C . LYS A 1 240 ? 28.789 -32.220 -16.189 1.00 81.00 240 LYS A C 1
ATOM 1893 O O . LYS A 1 240 ? 28.945 -31.534 -15.186 1.00 81.00 240 LYS A O 1
ATOM 1898 N N . ARG A 1 241 ? 27.788 -31.990 -17.046 1.00 78.62 241 ARG A N 1
ATOM 1899 C CA . ARG A 1 241 ? 26.821 -30.901 -16.851 1.00 78.62 241 ARG A CA 1
ATOM 1900 C C . ARG A 1 241 ? 25.872 -31.146 -15.674 1.00 78.62 241 ARG A C 1
ATOM 1902 O O . ARG A 1 241 ? 25.421 -30.179 -15.072 1.00 78.62 241 ARG A O 1
ATOM 1909 N N . MET A 1 242 ? 25.582 -32.408 -15.362 1.00 81.88 242 MET A N 1
ATOM 1910 C CA . MET A 1 242 ? 24.826 -32.814 -14.178 1.00 81.88 242 MET A CA 1
ATOM 1911 C C . MET A 1 242 ? 25.603 -32.480 -12.901 1.00 81.88 242 MET A C 1
ATOM 1913 O O . MET A 1 242 ? 25.046 -31.833 -12.027 1.00 81.88 242 MET A O 1
ATOM 1917 N N . GLN A 1 243 ? 26.900 -32.804 -12.849 1.00 83.38 243 GLN A N 1
ATOM 1918 C CA . GLN A 1 243 ? 27.773 -32.442 -11.723 1.00 83.38 243 GLN A CA 1
ATOM 1919 C C . GLN A 1 243 ? 27.896 -30.920 -11.553 1.00 83.38 243 GLN A C 1
ATOM 1921 O O . GLN A 1 243 ? 27.799 -30.406 -10.447 1.00 83.38 243 GLN A O 1
ATOM 1926 N N . GLU A 1 244 ? 28.042 -30.169 -12.652 1.00 80.38 244 GLU A N 1
ATOM 1927 C CA . GLU A 1 244 ? 28.049 -28.697 -12.608 1.00 80.38 244 GLU A CA 1
ATOM 1928 C C . GLU A 1 244 ? 26.722 -28.114 -12.089 1.00 80.38 244 GLU A C 1
ATOM 1930 O O . GLU A 1 244 ? 26.724 -27.074 -11.432 1.00 80.38 244 GLU A O 1
ATOM 1935 N N . LEU A 1 245 ? 25.590 -28.755 -12.406 1.00 80.94 245 LEU A N 1
ATOM 1936 C CA . LEU A 1 245 ? 24.275 -28.360 -11.901 1.00 80.94 245 LEU A CA 1
ATOM 1937 C C . LEU A 1 245 ? 24.143 -28.683 -10.408 1.00 80.94 245 LEU A C 1
ATOM 1939 O O . LEU A 1 245 ? 23.667 -27.844 -9.654 1.00 80.94 245 LEU A O 1
ATOM 1943 N N . GLU A 1 246 ? 24.596 -29.858 -9.982 1.00 80.94 246 GLU A N 1
ATOM 1944 C CA . GLU A 1 246 ? 24.600 -30.291 -8.584 1.00 80.94 246 GLU A CA 1
ATOM 1945 C C . GLU A 1 246 ? 25.428 -29.340 -7.711 1.00 80.94 246 GLU A C 1
ATOM 1947 O O . GLU A 1 246 ? 24.882 -28.740 -6.789 1.00 80.94 246 GLU A O 1
ATOM 1952 N N . SER A 1 247 ? 26.680 -29.057 -8.089 1.00 82.12 247 SER A N 1
ATOM 1953 C CA . SER A 1 247 ? 27.536 -28.101 -7.368 1.00 82.12 247 SER A CA 1
ATOM 1954 C C . SER A 1 247 ? 26.976 -26.673 -7.340 1.00 82.12 247 SER A C 1
ATOM 1956 O O . SER A 1 247 ? 27.298 -25.894 -6.445 1.00 82.12 247 SER A O 1
ATOM 1958 N N . PHE A 1 248 ? 26.153 -26.295 -8.324 1.00 79.25 248 PHE A N 1
ATOM 1959 C CA . PHE A 1 248 ? 25.476 -24.997 -8.343 1.00 79.25 248 PHE A CA 1
ATOM 1960 C C . PHE A 1 248 ? 24.268 -24.948 -7.391 1.00 79.25 248 PHE A C 1
ATOM 1962 O O . PHE A 1 248 ? 24.006 -23.910 -6.781 1.00 79.25 248 PHE A O 1
ATOM 1969 N N . LEU A 1 249 ? 23.524 -26.050 -7.264 1.00 76.69 249 LEU A N 1
ATOM 1970 C CA . LEU A 1 249 ? 22.299 -26.116 -6.465 1.00 76.69 249 LEU A CA 1
ATOM 1971 C C . LEU A 1 249 ? 22.560 -26.444 -4.992 1.00 76.69 249 LEU A C 1
ATOM 1973 O O . LEU A 1 249 ? 21.864 -25.907 -4.132 1.00 76.69 249 LEU A O 1
ATOM 1977 N N . GLU A 1 250 ? 23.574 -27.255 -4.698 1.00 79.62 250 GLU A N 1
ATOM 1978 C CA . GLU A 1 250 ? 23.902 -27.764 -3.361 1.00 79.62 250 GLU A CA 1
ATOM 1979 C C . GLU A 1 250 ? 24.017 -26.663 -2.281 1.00 79.62 250 GLU A C 1
ATOM 1981 O O . GLU A 1 250 ? 23.333 -26.773 -1.260 1.00 79.62 250 GLU A O 1
ATOM 1986 N N . PRO A 1 251 ? 24.709 -25.523 -2.502 1.00 74.31 251 PRO A N 1
ATOM 1987 C CA . PRO A 1 251 ? 24.751 -24.439 -1.514 1.00 74.31 251 PRO A CA 1
ATOM 1988 C C . PRO A 1 251 ? 23.383 -23.796 -1.242 1.00 74.31 251 PRO A C 1
ATOM 1990 O O . PRO A 1 251 ? 23.156 -23.238 -0.171 1.00 74.31 251 PRO A O 1
ATOM 1993 N N . SER A 1 252 ? 22.478 -23.831 -2.223 1.00 65.44 252 SER A N 1
ATOM 1994 C CA . SER A 1 252 ? 21.133 -23.255 -2.113 1.00 65.44 252 SER A CA 1
ATOM 1995 C C . SER A 1 252 ? 20.203 -24.169 -1.315 1.00 65.44 252 SER A C 1
ATOM 1997 O O . SER A 1 252 ? 19.397 -23.675 -0.532 1.00 65.44 252 SER A O 1
ATOM 1999 N N . VAL A 1 253 ? 20.339 -25.487 -1.500 1.00 65.88 253 VAL A N 1
ATOM 2000 C CA . VAL A 1 253 ? 19.562 -26.515 -0.791 1.00 65.88 253 VAL A CA 1
ATOM 2001 C C . VAL A 1 253 ? 19.938 -26.531 0.689 1.00 65.88 253 VAL A C 1
ATOM 2003 O O . VAL A 1 253 ? 19.062 -26.348 1.530 1.00 65.88 253 VAL A O 1
ATOM 2006 N N . ILE A 1 254 ? 21.237 -26.589 1.002 1.00 68.81 254 ILE A N 1
ATOM 2007 C CA . ILE A 1 254 ? 21.745 -26.562 2.387 1.00 68.81 254 ILE A CA 1
ATOM 2008 C C . ILE A 1 254 ? 21.276 -25.294 3.119 1.00 68.81 254 ILE A C 1
ATOM 2010 O O . ILE A 1 254 ? 20.905 -25.321 4.286 1.00 68.81 254 ILE A O 1
ATOM 2014 N N . LYS A 1 255 ? 21.234 -24.158 2.416 1.00 61.94 255 LYS A N 1
ATOM 2015 C CA . LYS A 1 255 ? 20.791 -22.880 2.982 1.00 61.94 255 LYS A CA 1
ATOM 2016 C C . LYS A 1 255 ? 19.276 -22.778 3.179 1.00 61.94 255 LYS A C 1
ATOM 2018 O O . LYS A 1 255 ? 18.835 -22.005 4.020 1.00 61.94 255 LYS A O 1
ATOM 2023 N N . SER A 1 256 ? 18.481 -23.518 2.407 1.00 56.16 256 SER A N 1
ATOM 2024 C CA . SER A 1 256 ? 17.023 -23.562 2.585 1.00 56.16 256 SER A CA 1
ATOM 2025 C C . SER A 1 256 ? 16.597 -24.335 3.837 1.00 56.16 256 SER A C 1
ATOM 2027 O O . SER A 1 256 ? 15.506 -24.101 4.350 1.00 56.16 256 SER A O 1
ATOM 2029 N N . GLU A 1 257 ? 17.476 -25.193 4.357 1.00 55.44 257 GLU A N 1
ATOM 2030 C CA . GLU A 1 257 ? 17.264 -25.967 5.583 1.00 55.44 257 GLU A CA 1
ATOM 2031 C C . GLU A 1 257 ? 17.619 -25.165 6.852 1.00 55.44 257 GLU A C 1
ATOM 2033 O O . GLU A 1 257 ? 17.098 -25.455 7.927 1.00 55.44 257 GLU A O 1
ATOM 2038 N N . ASP A 1 258 ? 18.412 -24.093 6.725 1.00 50.25 258 ASP A N 1
ATOM 2039 C CA . ASP A 1 258 ? 18.846 -23.228 7.829 1.00 50.25 258 ASP A CA 1
ATOM 2040 C C . ASP A 1 258 ? 18.176 -21.841 7.735 1.00 50.25 258 ASP A C 1
ATOM 2042 O O . ASP A 1 258 ? 18.651 -20.908 7.082 1.00 50.25 258 ASP A O 1
ATOM 2046 N N . SER A 1 259 ? 17.024 -21.685 8.393 1.00 39.91 259 SER A N 1
ATOM 2047 C CA . SER A 1 259 ? 16.106 -20.535 8.250 1.00 39.91 259 SER A CA 1
ATOM 2048 C C . SER A 1 259 ? 16.615 -19.179 8.801 1.00 39.91 259 SER A C 1
ATOM 2050 O O . SER A 1 259 ? 15.805 -18.308 9.115 1.00 39.91 259 SER A O 1
ATOM 2052 N N . SER A 1 260 ? 17.927 -18.947 8.949 1.00 43.47 260 SER A N 1
ATOM 2053 C CA . SER A 1 260 ? 18.439 -17.780 9.698 1.00 43.47 260 SER A CA 1
ATOM 2054 C C . SER A 1 260 ? 19.643 -17.006 9.131 1.00 43.47 260 SER A C 1
ATOM 2056 O O . SER A 1 260 ? 20.039 -16.013 9.742 1.00 43.47 260 SER A O 1
ATOM 2058 N N . LEU A 1 261 ? 20.202 -17.328 7.954 1.00 40.41 261 LEU A N 1
ATOM 2059 C CA . LEU A 1 261 ? 21.402 -16.625 7.448 1.00 40.41 261 LEU A CA 1
ATOM 2060 C C . LEU A 1 261 ? 21.249 -16.025 6.038 1.00 40.41 261 LEU A C 1
ATOM 2062 O O . LEU A 1 261 ? 20.933 -16.701 5.063 1.00 40.41 261 LEU A O 1
ATOM 2066 N N . GLY A 1 262 ? 21.525 -14.719 5.926 1.00 43.94 262 GLY A N 1
ATOM 2067 C CA . GLY A 1 262 ? 21.342 -13.897 4.723 1.00 43.94 262 GLY A CA 1
ATOM 2068 C C . GLY A 1 262 ? 22.099 -14.378 3.478 1.00 43.94 262 GLY A C 1
ATOM 2069 O O . GLY A 1 262 ? 23.199 -14.926 3.556 1.00 43.94 262 GLY A O 1
ATOM 2070 N N . PHE A 1 263 ? 21.494 -14.190 2.302 1.00 49.53 263 PHE A N 1
ATOM 2071 C CA . PHE A 1 263 ? 22.043 -14.568 0.995 1.00 49.53 263 PHE A CA 1
ATOM 2072 C C . PHE A 1 263 ? 23.262 -13.713 0.609 1.00 49.53 263 PHE A C 1
ATOM 2074 O O . PHE A 1 263 ? 23.173 -12.490 0.567 1.00 49.53 263 PHE A O 1
ATOM 2081 N N . GLN A 1 264 ? 24.389 -14.360 0.290 1.00 46.03 264 GLN A N 1
ATOM 2082 C CA . GLN A 1 264 ? 25.521 -13.723 -0.389 1.00 46.03 264 GLN A CA 1
ATOM 2083 C C . GLN A 1 264 ? 25.372 -13.945 -1.896 1.00 46.03 264 GLN A C 1
ATOM 2085 O O . GLN A 1 264 ? 25.060 -15.049 -2.339 1.00 46.03 264 GLN A O 1
ATOM 2090 N N . THR A 1 265 ? 25.580 -12.894 -2.684 1.00 42.03 265 THR A N 1
ATOM 2091 C CA . THR A 1 265 ? 25.539 -12.942 -4.150 1.00 42.03 265 THR A CA 1
ATOM 2092 C C . THR A 1 265 ? 26.739 -13.718 -4.712 1.00 42.03 265 THR A C 1
ATOM 2094 O O . THR A 1 265 ? 27.872 -13.373 -4.373 1.00 42.03 265 THR A O 1
ATOM 2097 N N . PRO A 1 266 ? 26.546 -14.716 -5.599 1.00 45.41 266 PRO A N 1
ATOM 2098 C CA . PRO A 1 266 ? 27.656 -15.417 -6.245 1.00 45.41 266 PRO A CA 1
ATOM 2099 C C . PRO A 1 266 ? 28.431 -14.507 -7.212 1.00 45.41 266 PRO A C 1
ATOM 2101 O O . PRO A 1 266 ? 27.840 -13.726 -7.958 1.00 45.41 266 PRO A O 1
ATOM 2104 N N . ASN A 1 267 ? 29.755 -14.677 -7.267 1.00 44.59 267 ASN A N 1
ATOM 2105 C CA . ASN A 1 267 ? 30.710 -13.835 -8.009 1.00 44.59 267 ASN A CA 1
ATOM 2106 C C . ASN A 1 267 ? 30.710 -13.967 -9.554 1.00 44.59 267 ASN A C 1
ATOM 2108 O O . ASN A 1 267 ? 31.643 -13.506 -10.207 1.00 44.59 267 ASN A O 1
ATOM 2112 N N . SER A 1 268 ? 29.689 -14.544 -10.196 1.00 47.44 268 SER A N 1
ATOM 2113 C CA . SER A 1 268 ? 29.562 -14.458 -11.663 1.00 47.44 268 SER A CA 1
ATOM 2114 C C . SER A 1 268 ? 28.140 -14.768 -12.131 1.00 47.44 268 SER A C 1
ATOM 2116 O O . SER A 1 268 ? 27.765 -15.919 -12.350 1.00 47.44 268 SER A O 1
ATOM 2118 N N . LEU A 1 269 ? 27.317 -13.727 -12.276 1.00 54.34 269 LEU A N 1
ATOM 2119 C CA . LEU A 1 269 ? 25.955 -13.848 -12.798 1.00 54.34 269 LEU A CA 1
ATOM 2120 C C . LEU A 1 269 ? 26.005 -14.039 -14.325 1.00 54.34 269 LEU A C 1
ATOM 2122 O O . LEU A 1 269 ? 26.225 -13.090 -15.078 1.00 54.34 269 LEU A O 1
ATOM 2126 N N . ARG A 1 270 ? 25.786 -15.269 -14.807 1.00 59.25 270 ARG A N 1
ATOM 2127 C CA . ARG A 1 270 ? 25.606 -15.543 -16.242 1.00 59.25 270 ARG A CA 1
ATOM 2128 C C . ARG A 1 270 ? 24.157 -15.250 -16.632 1.00 59.25 270 ARG A C 1
ATOM 2130 O O . ARG A 1 270 ? 23.263 -16.043 -16.349 1.00 59.25 270 ARG A O 1
ATOM 2137 N N . PHE A 1 271 ? 23.919 -14.109 -17.276 1.00 55.91 271 PHE A N 1
ATOM 2138 C CA . PHE A 1 271 ? 22.566 -13.700 -17.655 1.00 55.91 271 PHE A CA 1
ATOM 2139 C C . PHE A 1 271 ? 22.032 -14.511 -18.855 1.00 55.91 271 PHE A C 1
ATOM 2141 O O . PHE A 1 271 ? 22.744 -14.663 -19.850 1.00 55.91 271 PHE A O 1
ATOM 2148 N N . PRO A 1 272 ? 20.783 -15.016 -18.797 1.00 62.62 272 PRO A N 1
ATOM 2149 C CA . PRO A 1 272 ? 20.168 -15.791 -19.884 1.00 62.62 272 PRO A CA 1
ATOM 2150 C C . PRO A 1 272 ? 19.862 -14.992 -21.147 1.00 62.62 272 PRO A C 1
ATOM 2152 O O . PRO A 1 272 ? 19.650 -15.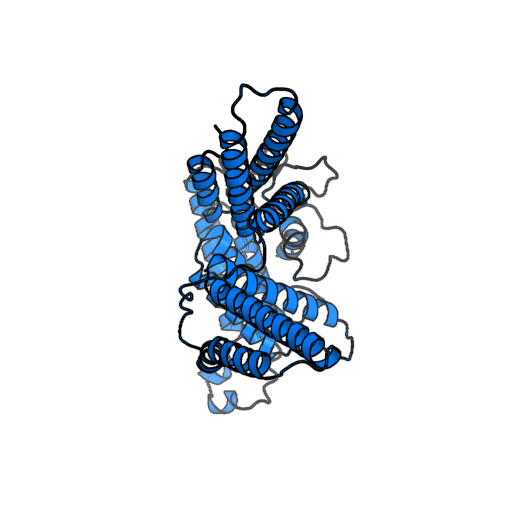574 -22.209 1.00 62.62 272 PRO A O 1
ATOM 2155 N N . PHE A 1 273 ? 19.802 -13.670 -21.026 1.00 70.75 273 PHE A N 1
ATOM 2156 C CA . PHE A 1 273 ? 19.371 -12.770 -22.081 1.00 70.75 273 PHE A CA 1
ATOM 2157 C C . PHE A 1 273 ? 20.507 -11.846 -22.495 1.00 70.75 273 PHE A C 1
ATOM 2159 O O . PHE A 1 273 ? 21.348 -11.451 -21.685 1.00 70.75 273 PHE A O 1
ATOM 2166 N N . THR A 1 274 ? 20.517 -11.473 -23.774 1.00 78.25 274 THR A N 1
ATOM 2167 C CA . THR A 1 274 ? 21.436 -10.444 -24.260 1.00 78.25 274 THR A CA 1
ATOM 2168 C C . THR A 1 274 ? 21.075 -9.099 -23.639 1.00 78.25 274 THR A C 1
ATOM 2170 O O . THR A 1 274 ? 19.905 -8.831 -23.361 1.00 78.25 274 THR A O 1
ATOM 2173 N N . ARG A 1 275 ? 22.065 -8.210 -23.490 1.00 75.31 275 ARG A N 1
ATOM 2174 C CA . ARG A 1 275 ? 21.838 -6.831 -23.025 1.00 75.31 275 ARG A CA 1
ATOM 2175 C C . ARG A 1 275 ? 20.705 -6.155 -23.799 1.00 75.31 275 ARG A C 1
ATOM 2177 O O . ARG A 1 275 ? 19.825 -5.565 -23.193 1.00 75.31 275 ARG A O 1
ATOM 2184 N N . HIS A 1 276 ? 20.697 -6.304 -25.124 1.00 75.81 276 HIS A N 1
ATOM 2185 C CA . HIS A 1 276 ? 19.661 -5.738 -25.986 1.00 75.81 276 HIS A CA 1
ATOM 2186 C C . HIS A 1 276 ? 18.262 -6.299 -25.679 1.00 75.81 276 HIS A C 1
ATOM 2188 O O . HIS A 1 276 ? 17.300 -5.537 -25.589 1.00 75.81 276 HIS A O 1
ATOM 2194 N N . HIS A 1 277 ? 18.136 -7.618 -25.485 1.00 75.50 277 HIS A N 1
ATOM 2195 C CA . HIS A 1 277 ? 16.857 -8.235 -25.131 1.00 75.50 277 HIS A CA 1
ATOM 2196 C C . HIS A 1 277 ? 16.355 -7.737 -23.772 1.00 75.50 277 HIS A C 1
ATOM 2198 O O . HIS A 1 277 ? 15.214 -7.286 -23.676 1.00 75.50 277 HIS A O 1
ATOM 2204 N N . SER A 1 278 ? 17.219 -7.738 -22.753 1.00 78.31 278 SER A N 1
ATOM 2205 C CA . SER A 1 278 ? 16.877 -7.246 -21.417 1.00 78.31 278 SER A CA 1
ATOM 2206 C C . SER A 1 278 ? 16.469 -5.773 -21.441 1.00 78.31 278 SER A C 1
ATOM 2208 O O . SER A 1 278 ? 15.419 -5.435 -20.909 1.00 78.31 278 SER A O 1
ATOM 2210 N N . SER A 1 279 ? 17.225 -4.905 -22.124 1.00 80.75 279 SER A N 1
ATOM 2211 C CA . SER A 1 279 ? 16.887 -3.481 -22.255 1.00 80.75 279 SER A CA 1
ATOM 2212 C C . SER A 1 279 ? 15.523 -3.265 -22.912 1.00 80.75 279 SER A C 1
ATOM 2214 O O . SER A 1 279 ? 14.756 -2.428 -22.446 1.00 80.75 279 SER A O 1
ATOM 2216 N N . LYS A 1 280 ? 15.180 -4.043 -23.949 1.00 82.00 280 LYS A N 1
ATOM 2217 C CA . LYS A 1 280 ? 13.868 -3.960 -24.608 1.00 82.00 280 LYS A CA 1
ATOM 2218 C C . LYS A 1 280 ? 12.725 -4.380 -23.679 1.00 82.00 280 LYS A C 1
ATOM 2220 O O . LYS A 1 280 ? 11.685 -3.724 -23.667 1.00 82.00 280 LYS A O 1
ATOM 2225 N N . VAL A 1 281 ? 12.907 -5.462 -22.918 1.00 83.00 281 VAL A N 1
ATOM 2226 C CA . VAL A 1 281 ? 11.909 -5.929 -21.943 1.00 83.00 281 VAL A CA 1
ATOM 2227 C C . VAL A 1 281 ? 11.739 -4.900 -20.827 1.00 83.00 281 VAL A C 1
ATOM 2229 O O . VAL A 1 281 ? 10.617 -4.474 -20.578 1.00 83.00 281 VAL A O 1
ATOM 2232 N N . CYS A 1 282 ? 12.837 -4.429 -20.227 1.00 84.19 282 CYS A N 1
ATOM 2233 C CA . CYS A 1 282 ? 12.808 -3.402 -19.188 1.00 84.19 282 CYS A CA 1
ATOM 2234 C C . CYS A 1 282 ? 12.134 -2.116 -19.675 1.00 84.19 282 CYS A C 1
ATOM 2236 O O . CYS A 1 282 ? 11.302 -1.577 -18.956 1.00 84.19 282 CYS A O 1
ATOM 2238 N N . LEU A 1 283 ? 12.434 -1.656 -20.896 1.00 87.56 283 LEU A N 1
ATOM 2239 C CA . LEU A 1 283 ? 11.793 -0.477 -21.483 1.00 87.56 283 LEU A CA 1
ATOM 2240 C C . LEU A 1 283 ? 10.277 -0.639 -21.577 1.00 87.56 283 LEU A C 1
ATOM 2242 O O . LEU A 1 283 ? 9.533 0.239 -21.151 1.00 87.56 283 LEU A O 1
ATOM 2246 N N . LYS A 1 284 ? 9.825 -1.768 -22.136 1.00 87.69 284 LYS A N 1
ATOM 2247 C CA . LYS A 1 284 ? 8.397 -2.049 -22.287 1.00 87.69 284 LYS A CA 1
ATOM 2248 C C . LYS A 1 284 ? 7.713 -2.089 -20.921 1.00 87.69 284 LYS A C 1
ATOM 2250 O O . LYS A 1 284 ? 6.687 -1.445 -20.752 1.00 87.69 284 LYS A O 1
ATOM 2255 N N . SER A 1 285 ? 8.306 -2.784 -19.951 1.00 88.12 285 SER A N 1
ATOM 2256 C CA . SER A 1 285 ? 7.774 -2.857 -18.589 1.00 88.12 285 SER A CA 1
ATOM 2257 C C . SER A 1 285 ? 7.727 -1.488 -17.912 1.00 88.12 285 SER A C 1
ATOM 2259 O O . SER A 1 285 ? 6.725 -1.162 -17.289 1.00 88.12 285 SER A O 1
ATOM 2261 N N . ALA A 1 286 ? 8.773 -0.671 -18.051 1.00 88.06 286 ALA A N 1
ATOM 2262 C CA . ALA A 1 286 ? 8.830 0.655 -17.445 1.00 88.06 286 ALA A CA 1
ATOM 2263 C C . ALA A 1 286 ? 7.747 1.591 -18.008 1.00 88.06 286 ALA A C 1
ATOM 2265 O O . ALA A 1 286 ? 7.039 2.241 -17.240 1.00 88.06 286 ALA A O 1
ATOM 2266 N N . LEU A 1 287 ? 7.554 1.594 -19.332 1.00 89.06 287 LEU A N 1
ATOM 2267 C CA . LEU A 1 287 ? 6.475 2.352 -19.970 1.00 89.06 287 LEU A CA 1
ATOM 2268 C C . LEU A 1 287 ? 5.093 1.860 -19.524 1.00 89.06 287 LEU A C 1
ATOM 2270 O O . LEU A 1 287 ? 4.267 2.679 -19.145 1.00 89.06 287 LEU A O 1
ATOM 2274 N N . SER A 1 288 ? 4.864 0.543 -19.466 1.00 90.06 288 SER A N 1
ATOM 2275 C CA . SER A 1 288 ? 3.594 -0.004 -18.969 1.00 90.06 288 SER A CA 1
ATOM 2276 C C . SER A 1 288 ? 3.333 0.331 -17.497 1.00 90.06 288 SER A C 1
ATOM 2278 O O . SER A 1 288 ? 2.191 0.578 -17.128 1.00 90.06 288 SER A O 1
ATOM 2280 N N . ILE A 1 289 ? 4.368 0.377 -16.651 1.00 88.69 289 ILE A N 1
ATOM 2281 C CA . ILE A 1 289 ? 4.236 0.836 -15.259 1.00 88.69 289 ILE A CA 1
ATOM 2282 C C . ILE A 1 289 ? 3.847 2.319 -15.221 1.00 88.69 289 ILE A C 1
ATOM 2284 O O . ILE A 1 289 ? 2.963 2.691 -14.456 1.00 88.69 289 ILE A O 1
ATOM 2288 N N . ALA A 1 290 ? 4.488 3.162 -16.035 1.00 89.00 290 ALA A N 1
ATOM 2289 C CA . ALA A 1 290 ? 4.167 4.587 -16.099 1.00 89.00 290 ALA A CA 1
ATOM 2290 C C . ALA A 1 290 ? 2.720 4.823 -16.569 1.00 89.00 290 ALA A C 1
ATOM 2292 O O . ALA A 1 290 ? 1.985 5.561 -15.921 1.00 89.00 290 ALA A O 1
ATOM 2293 N N . GLU A 1 291 ? 2.289 4.124 -17.623 1.00 89.44 291 GLU A N 1
ATOM 2294 C CA . GLU A 1 291 ? 0.905 4.141 -18.118 1.00 89.44 291 GLU A CA 1
ATOM 2295 C C . GLU A 1 291 ? -0.089 3.642 -17.058 1.00 89.44 291 GLU A C 1
ATOM 2297 O O . GLU A 1 291 ? -1.163 4.218 -16.894 1.00 89.44 291 GLU A O 1
ATOM 2302 N N . ALA A 1 292 ? 0.270 2.608 -16.289 1.00 88.31 292 ALA A N 1
ATOM 2303 C CA . ALA A 1 292 ? -0.570 2.113 -15.203 1.00 88.31 292 ALA A CA 1
ATOM 2304 C C . ALA A 1 292 ? -0.781 3.173 -14.111 1.00 88.31 292 ALA A C 1
ATOM 2306 O O . ALA A 1 292 ? -1.889 3.290 -13.595 1.00 88.31 292 ALA A O 1
ATOM 2307 N N . PHE A 1 293 ? 0.233 3.986 -13.787 1.00 85.19 293 PHE A N 1
ATOM 2308 C CA . PHE A 1 293 ? 0.060 5.100 -12.851 1.00 85.19 293 PHE A CA 1
ATOM 2309 C C . PHE A 1 293 ? -0.882 6.181 -13.377 1.00 85.19 293 PHE A C 1
ATOM 2311 O O . PHE A 1 293 ? -1.587 6.777 -12.569 1.00 85.19 293 PHE A O 1
ATOM 2318 N N . ASP A 1 294 ? -0.935 6.430 -14.681 1.00 86.44 294 ASP A N 1
ATOM 2319 C CA . ASP A 1 294 ? -1.905 7.377 -15.243 1.00 86.44 294 ASP A CA 1
ATOM 2320 C C . ASP A 1 294 ? -3.327 6.793 -15.267 1.00 86.44 294 ASP A C 1
ATOM 2322 O O . ASP A 1 294 ? -4.302 7.526 -15.116 1.00 86.44 294 ASP A O 1
ATOM 2326 N N . ALA A 1 295 ? -3.446 5.470 -15.421 1.00 86.50 295 ALA A N 1
ATOM 2327 C CA . ALA A 1 295 ? -4.723 4.759 -15.461 1.00 86.50 295 ALA A CA 1
ATOM 2328 C C . ALA A 1 295 ? -5.335 4.482 -14.076 1.00 86.50 295 ALA A C 1
ATOM 2330 O O . ALA A 1 295 ? -6.519 4.150 -13.989 1.00 86.50 295 ALA A O 1
ATOM 2331 N N . LEU A 1 296 ? -4.552 4.584 -12.996 1.00 84.44 296 LEU A N 1
ATOM 2332 C CA . LEU A 1 296 ? -5.061 4.392 -11.639 1.00 84.44 296 LEU A CA 1
ATOM 2333 C C . LEU A 1 296 ? -6.135 5.446 -11.321 1.00 84.44 296 LEU A C 1
ATOM 2335 O O . LEU A 1 296 ? -5.888 6.641 -11.516 1.00 84.44 296 LEU A O 1
ATOM 2339 N N . PRO A 1 297 ? -7.301 5.031 -10.792 1.00 85.38 297 PRO A N 1
ATOM 2340 C CA . PRO A 1 297 ? -8.367 5.964 -10.463 1.00 85.38 297 PRO A CA 1
ATOM 2341 C C . PRO A 1 297 ? -7.902 6.931 -9.374 1.00 85.38 297 PRO A C 1
ATOM 2343 O O . PRO A 1 297 ? -7.040 6.595 -8.568 1.00 85.38 297 PRO A O 1
ATOM 2346 N N . TYR A 1 298 ? -8.482 8.126 -9.334 1.00 87.25 298 TYR A N 1
ATOM 2347 C CA . TYR A 1 298 ? -8.366 9.013 -8.179 1.00 87.25 298 TYR A CA 1
ATOM 2348 C C . TYR A 1 298 ? -9.527 8.736 -7.218 1.00 87.25 298 TYR A C 1
ATOM 2350 O O . TYR A 1 298 ? -10.633 8.451 -7.689 1.00 87.25 298 TYR A O 1
ATOM 2358 N N . PRO A 1 299 ? -9.322 8.826 -5.890 1.00 87.44 299 PRO A N 1
ATOM 2359 C CA . PRO A 1 299 ? -10.428 8.762 -4.942 1.00 87.44 299 PRO A CA 1
ATOM 2360 C C . PRO A 1 299 ? -11.448 9.862 -5.235 1.00 87.44 299 PRO A C 1
ATOM 2362 O O . PRO A 1 299 ? -11.072 10.972 -5.612 1.00 87.44 299 PRO A O 1
ATOM 2365 N N . ASN A 1 300 ? -12.732 9.567 -5.041 1.00 83.38 300 ASN A N 1
ATOM 2366 C CA . ASN A 1 300 ? -13.807 10.537 -5.226 1.00 83.38 300 ASN A CA 1
ATOM 2367 C C . ASN A 1 300 ? -14.601 10.726 -3.928 1.00 83.38 300 ASN A C 1
ATOM 2369 O O . ASN A 1 300 ? -15.714 10.210 -3.813 1.00 83.38 300 ASN A O 1
ATOM 2373 N N . PRO A 1 301 ? -14.068 11.486 -2.955 1.00 78.62 301 PRO A N 1
ATOM 2374 C CA . PRO A 1 301 ? -14.753 11.708 -1.686 1.00 78.62 301 PRO A CA 1
ATOM 2375 C C . PRO A 1 301 ? -16.080 12.449 -1.852 1.00 78.62 301 PRO A C 1
ATOM 2377 O O . PRO A 1 301 ? -16.954 12.344 -1.006 1.00 78.62 301 PRO A O 1
ATOM 2380 N N . THR A 1 302 ? -16.280 13.177 -2.953 1.00 75.56 302 THR A N 1
ATOM 2381 C CA . THR A 1 302 ? -17.527 13.921 -3.176 1.00 75.56 302 THR A CA 1
ATOM 2382 C C . THR A 1 302 ? -18.686 13.053 -3.667 1.00 75.56 302 THR A C 1
ATOM 2384 O O . THR A 1 302 ? -19.819 13.532 -3.688 1.00 75.56 302 THR A O 1
ATOM 2387 N N . GLY A 1 303 ? -18.418 11.821 -4.118 1.00 71.44 303 GLY A N 1
ATOM 2388 C CA . GLY A 1 303 ? -19.418 10.926 -4.711 1.00 71.44 303 GLY A CA 1
ATOM 2389 C C . GLY A 1 303 ? -20.048 11.437 -6.018 1.00 71.44 303 GLY A C 1
ATOM 2390 O O . GLY A 1 303 ? -20.983 10.830 -6.528 1.00 71.44 303 GLY A O 1
ATOM 2391 N N . LYS A 1 304 ? -19.575 12.558 -6.584 1.00 73.00 304 LYS A N 1
ATOM 2392 C CA . LYS A 1 304 ? -20.125 13.145 -7.818 1.00 73.00 304 LYS A CA 1
ATOM 2393 C C . LYS A 1 304 ? -19.332 12.702 -9.041 1.00 73.00 304 LYS A C 1
ATOM 2395 O O . LYS A 1 304 ? -18.103 12.733 -9.010 1.00 73.00 304 LYS A O 1
ATOM 2400 N N . LEU A 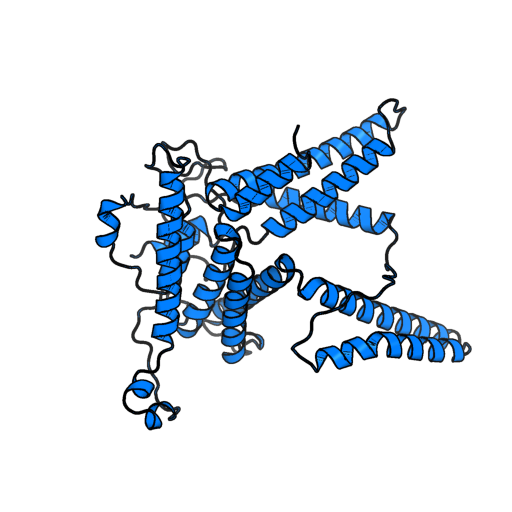1 305 ? -20.009 12.372 -10.145 1.00 67.88 305 LEU A N 1
ATOM 2401 C CA . LEU A 1 305 ? -19.344 12.172 -11.437 1.00 67.88 305 LEU A CA 1
ATOM 2402 C C . LEU A 1 305 ? -18.672 13.484 -11.867 1.00 67.88 305 LEU A C 1
ATOM 2404 O O . LEU A 1 305 ? -19.337 14.439 -12.264 1.00 67.88 305 LEU A O 1
ATOM 2408 N N . THR A 1 306 ? -17.348 13.536 -11.770 1.00 66.44 306 THR A N 1
ATOM 2409 C CA . THR A 1 306 ? -16.527 14.668 -12.207 1.00 66.44 306 THR A CA 1
ATOM 2410 C C . THR A 1 306 ? -15.401 14.154 -13.096 1.00 66.44 306 THR A C 1
ATOM 2412 O O . THR A 1 306 ? -15.020 12.984 -13.019 1.00 66.44 306 THR A O 1
ATOM 2415 N N . SER A 1 307 ? -14.879 15.007 -13.980 1.00 68.69 307 SER A N 1
ATOM 2416 C CA . SER A 1 307 ? -13.673 14.677 -14.739 1.00 68.69 307 SER A CA 1
ATOM 2417 C C . SER A 1 307 ? -12.506 14.511 -13.763 1.00 68.69 307 SER A C 1
ATOM 2419 O O . SER A 1 307 ? -12.090 15.485 -13.140 1.00 68.69 307 SER A O 1
ATOM 2421 N N . SER A 1 308 ? -12.003 13.285 -13.615 1.00 68.06 308 SER A N 1
ATOM 2422 C CA . SER A 1 308 ? -10.814 12.982 -12.811 1.00 68.06 308 SER A CA 1
ATOM 2423 C C . SER A 1 308 ? -9.594 13.755 -13.343 1.00 68.06 308 SER A C 1
ATOM 2425 O O . SER A 1 308 ? -9.422 13.804 -14.565 1.00 68.06 308 SER A O 1
ATOM 2427 N N . PRO A 1 309 ? -8.723 14.321 -12.482 1.00 75.81 309 PRO A N 1
ATOM 2428 C CA . PRO A 1 309 ? -8.701 14.221 -11.016 1.00 75.81 309 PRO A CA 1
ATOM 2429 C C . PRO A 1 309 ? -9.615 15.230 -10.292 1.00 75.81 309 PRO A C 1
ATOM 2431 O O . PRO A 1 309 ? -9.770 16.365 -10.736 1.00 75.81 309 PRO A O 1
ATOM 2434 N N . CYS A 1 310 ? -10.169 14.838 -9.136 1.00 76.62 310 CYS A N 1
ATOM 2435 C CA . CYS A 1 310 ? -10.967 15.722 -8.273 1.00 76.62 310 CYS A CA 1
ATOM 2436 C C . CYS A 1 310 ? -10.161 16.251 -7.070 1.00 76.62 310 CYS A C 1
ATOM 2438 O O . CYS A 1 310 ? -9.189 15.625 -6.631 1.00 76.62 310 CYS A O 1
ATOM 2440 N N . CYS A 1 311 ? -10.562 17.407 -6.536 1.00 83.06 311 CYS A N 1
ATOM 2441 C CA . CYS A 1 311 ? -9.975 17.974 -5.322 1.00 83.06 311 CYS A CA 1
ATOM 2442 C C . CYS A 1 311 ? -10.570 17.348 -4.052 1.00 83.06 311 CYS A C 1
ATOM 2444 O O . CYS A 1 311 ? -11.696 16.855 -4.073 1.00 83.06 311 CYS A O 1
ATOM 2446 N N . ILE A 1 312 ? -9.829 17.405 -2.939 1.00 79.50 312 ILE A N 1
ATOM 2447 C CA . ILE A 1 312 ? -10.248 16.849 -1.636 1.00 79.50 312 ILE A CA 1
ATOM 2448 C C . ILE A 1 312 ? -11.569 17.474 -1.143 1.00 79.50 312 ILE A C 1
ATOM 2450 O O . ILE A 1 312 ? -12.371 16.805 -0.500 1.00 79.50 312 ILE A O 1
ATOM 2454 N N . GLY A 1 313 ? -11.844 18.727 -1.515 1.00 76.19 313 GLY A N 1
ATOM 2455 C CA . GLY A 1 313 ? -13.143 19.369 -1.322 1.00 76.19 313 GLY A CA 1
ATOM 2456 C C . GLY A 1 313 ? -13.309 20.604 -2.202 1.00 76.19 313 GLY A C 1
ATOM 2457 O O . GLY A 1 313 ? -12.372 21.022 -2.880 1.00 76.19 313 GLY A O 1
ATOM 2458 N N . TYR A 1 314 ? -14.499 21.210 -2.183 1.00 69.88 314 TYR A N 1
ATOM 2459 C CA . TYR A 1 314 ? -14.848 22.337 -3.065 1.00 69.88 314 TYR A CA 1
ATOM 2460 C C .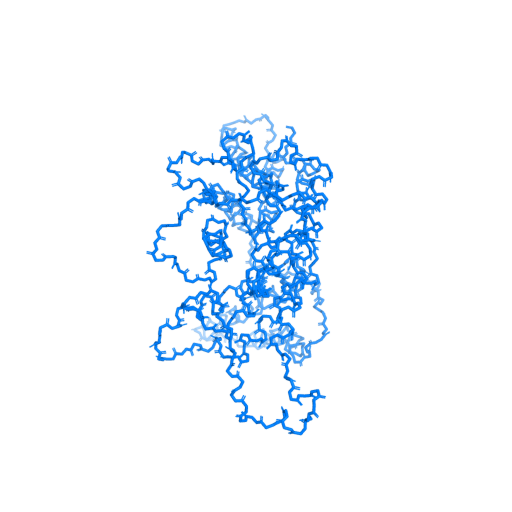 TYR A 1 314 ? -13.967 23.578 -2.881 1.00 69.88 314 TYR A C 1
ATOM 2462 O O . TYR A 1 314 ? -13.760 24.322 -3.835 1.00 69.88 314 TYR A O 1
ATOM 2470 N N . ALA A 1 315 ? -13.471 23.809 -1.665 1.00 69.81 315 ALA A N 1
ATOM 2471 C CA . ALA A 1 315 ? -12.644 24.965 -1.327 1.00 69.81 315 ALA A CA 1
ATOM 2472 C C . ALA A 1 315 ? -11.133 24.678 -1.389 1.00 69.81 315 ALA A C 1
ATOM 2474 O O . ALA A 1 315 ? -10.333 25.603 -1.261 1.00 69.81 315 ALA A O 1
ATOM 2475 N N . SER A 1 316 ? -10.729 23.417 -1.588 1.00 74.88 316 SER A N 1
ATOM 2476 C CA . SER A 1 316 ? -9.324 23.013 -1.537 1.00 74.88 316 SER A CA 1
ATOM 2477 C C . SER A 1 316 ? -8.723 22.907 -2.944 1.00 74.88 316 SER A C 1
ATOM 2479 O O . SER A 1 316 ? -9.295 22.235 -3.803 1.00 74.88 316 SER A O 1
ATOM 2481 N N . PRO A 1 317 ? -7.543 23.501 -3.205 1.00 78.00 317 PRO A N 1
ATOM 2482 C CA . PRO A 1 317 ? -6.828 23.318 -4.468 1.00 78.00 317 PRO A CA 1
ATOM 2483 C C . PRO A 1 317 ? -6.076 21.976 -4.535 1.00 78.00 317 PRO A C 1
ATOM 2485 O O . PRO A 1 317 ? -5.415 21.690 -5.533 1.00 78.00 317 PRO A O 1
ATOM 2488 N N . LEU A 1 318 ? -6.114 21.168 -3.469 1.00 82.38 318 LEU A N 1
ATOM 2489 C CA . LEU A 1 318 ? -5.386 19.908 -3.403 1.00 82.38 318 LEU A CA 1
ATOM 2490 C C . LEU A 1 318 ? -6.134 18.802 -4.138 1.00 82.38 318 LEU A C 1
ATOM 2492 O O . LEU A 1 318 ? -7.251 18.437 -3.772 1.00 82.38 318 LEU A O 1
ATOM 2496 N N . ILE A 1 319 ? -5.465 18.222 -5.133 1.00 87.25 319 ILE A N 1
ATOM 2497 C CA . ILE A 1 319 ? -5.900 16.984 -5.779 1.00 87.25 319 ILE A CA 1
ATOM 2498 C C . ILE A 1 319 ? -5.936 15.867 -4.733 1.00 87.25 319 ILE A C 1
ATOM 2500 O O . ILE A 1 319 ? -5.002 15.723 -3.941 1.00 87.25 319 ILE A O 1
ATOM 2504 N N . THR A 1 320 ? -6.990 15.055 -4.770 1.00 87.56 320 THR A N 1
ATOM 2505 C CA . THR A 1 320 ? -7.139 13.877 -3.911 1.00 87.56 320 THR A CA 1
ATOM 2506 C C . THR A 1 320 ? -5.906 12.968 -3.986 1.00 87.56 320 THR A C 1
ATOM 2508 O O . THR A 1 320 ? -5.525 12.514 -5.072 1.00 87.56 320 THR A O 1
ATOM 2511 N N . PRO A 1 321 ? -5.223 12.703 -2.857 1.00 88.25 321 PRO A N 1
ATOM 2512 C CA . PRO A 1 321 ? -4.091 11.791 -2.846 1.00 88.25 321 PRO A CA 1
ATOM 2513 C C . PRO A 1 321 ? -4.594 10.368 -3.062 1.00 88.25 321 PRO A C 1
ATOM 2515 O O . PRO A 1 321 ? -5.467 9.893 -2.337 1.00 88.25 321 PRO A O 1
ATOM 2518 N N . ARG A 1 322 ? -4.024 9.659 -4.036 1.00 88.31 322 ARG A N 1
ATOM 2519 C CA . ARG A 1 322 ? -4.225 8.214 -4.152 1.00 88.31 322 ARG A CA 1
ATOM 2520 C C . ARG A 1 322 ? -3.647 7.551 -2.907 1.00 88.31 322 ARG A C 1
ATOM 2522 O O . ARG A 1 322 ? -2.500 7.814 -2.543 1.00 88.31 322 ARG A O 1
ATOM 2529 N N . THR A 1 323 ? -4.438 6.725 -2.233 1.00 78.31 323 THR A N 1
ATOM 2530 C CA . THR A 1 323 ? -3.978 6.041 -1.020 1.00 78.31 323 THR A CA 1
ATOM 2531 C C . THR A 1 323 ? -3.335 4.699 -1.365 1.00 78.31 323 THR A C 1
ATOM 2533 O O . THR A 1 323 ? -3.426 4.237 -2.498 1.00 78.31 323 THR A O 1
ATOM 2536 N N . MET A 1 324 ? -2.615 4.093 -0.417 1.00 77.44 324 MET A N 1
ATOM 2537 C CA . MET A 1 324 ? -1.936 2.800 -0.606 1.00 77.44 324 MET A CA 1
ATOM 2538 C C . MET A 1 324 ? -0.937 2.765 -1.770 1.00 77.44 324 MET A C 1
ATOM 2540 O O . MET A 1 324 ? -1.126 2.077 -2.773 1.00 77.44 324 MET A O 1
ATOM 2544 N N . PRO A 1 325 ? 0.211 3.440 -1.609 1.00 76.31 325 PRO A N 1
ATOM 2545 C CA . PRO A 1 325 ? 1.280 3.479 -2.599 1.00 76.31 325 PRO A CA 1
ATOM 2546 C C . PRO A 1 325 ? 2.110 2.182 -2.598 1.00 76.31 325 PRO A C 1
ATOM 2548 O O . PRO A 1 325 ? 3.340 2.217 -2.628 1.00 76.31 325 PRO A O 1
ATOM 2551 N N . ALA A 1 326 ? 1.454 1.017 -2.569 1.00 69.06 326 ALA A N 1
ATOM 2552 C CA . ALA A 1 326 ? 2.102 -0.295 -2.563 1.00 69.06 326 ALA A CA 1
ATOM 2553 C C . ALA A 1 326 ? 3.062 -0.481 -3.758 1.00 69.06 326 ALA A C 1
ATOM 2555 O O . ALA A 1 326 ? 4.089 -1.154 -3.670 1.00 69.06 326 ALA A O 1
ATOM 2556 N N . PHE A 1 327 ? 2.761 0.214 -4.857 1.00 72.44 327 PHE A N 1
ATOM 2557 C CA . PHE A 1 327 ? 3.514 0.220 -6.107 1.00 72.44 327 PHE A CA 1
ATOM 2558 C C . PHE A 1 327 ? 4.580 1.331 -6.204 1.00 72.44 327 PHE A C 1
ATOM 2560 O O . PHE A 1 327 ? 5.265 1.438 -7.218 1.00 72.44 327 PHE A O 1
ATOM 2567 N N . ALA A 1 328 ? 4.797 2.157 -5.173 1.00 79.12 328 ALA A N 1
ATOM 2568 C CA . ALA A 1 328 ? 5.792 3.238 -5.239 1.00 79.12 328 ALA A CA 1
ATOM 2569 C C . ALA A 1 328 ? 7.216 2.732 -5.545 1.00 79.12 328 ALA A C 1
ATOM 2571 O O . ALA A 1 328 ? 7.984 3.394 -6.246 1.00 79.12 328 ALA A O 1
ATOM 2572 N N . CYS A 1 329 ? 7.564 1.525 -5.091 1.00 78.81 329 CYS A N 1
ATOM 2573 C CA . CYS A 1 329 ? 8.850 0.912 -5.410 1.00 78.81 329 CYS A CA 1
ATOM 2574 C C . CYS A 1 329 ? 9.000 0.583 -6.907 1.00 78.81 329 CYS A C 1
ATOM 2576 O O . CYS A 1 329 ? 10.067 0.831 -7.475 1.00 78.81 329 CYS A O 1
ATOM 2578 N N . CYS A 1 330 ? 7.947 0.098 -7.579 1.00 81.69 330 CYS A N 1
ATOM 2579 C CA . CYS A 1 330 ? 8.004 -0.184 -9.014 1.00 81.69 330 CYS A CA 1
ATOM 2580 C C . CYS A 1 330 ? 8.003 1.106 -9.843 1.00 81.69 330 CYS A C 1
ATOM 2582 O O . CYS A 1 330 ? 8.613 1.141 -10.909 1.00 81.69 330 CYS A O 1
ATOM 2584 N N . ALA A 1 331 ? 7.407 2.186 -9.328 1.00 83.25 331 ALA A N 1
ATOM 2585 C CA . ALA A 1 331 ? 7.520 3.522 -9.908 1.00 83.25 331 ALA A CA 1
ATOM 2586 C C . ALA A 1 331 ? 8.987 3.981 -9.967 1.00 83.25 331 ALA A C 1
ATOM 2588 O O . ALA A 1 331 ? 9.470 4.393 -11.019 1.00 83.25 331 ALA A O 1
ATOM 2589 N N . MET A 1 332 ? 9.734 3.821 -8.868 1.00 82.44 332 MET A N 1
ATOM 2590 C CA . MET A 1 332 ? 11.152 4.192 -8.807 1.00 82.44 332 MET A CA 1
ATOM 2591 C C . MET A 1 332 ? 12.025 3.324 -9.724 1.00 82.44 332 MET A C 1
ATOM 2593 O O . MET A 1 332 ? 12.884 3.839 -10.439 1.00 82.44 332 MET A O 1
ATOM 2597 N N . GLN A 1 333 ? 11.770 2.013 -9.762 1.00 82.50 333 GLN A N 1
ATOM 2598 C CA . GLN A 1 333 ? 12.451 1.098 -10.687 1.00 82.50 333 GLN A CA 1
ATOM 2599 C C . GLN A 1 333 ? 12.162 1.451 -12.153 1.00 82.50 333 GLN A C 1
ATOM 2601 O O . GLN A 1 333 ? 13.073 1.441 -12.981 1.00 82.50 333 GLN A O 1
ATOM 2606 N N . SER A 1 334 ? 10.913 1.802 -12.468 1.00 84.94 334 SER A N 1
ATOM 2607 C CA . SER A 1 334 ? 10.514 2.268 -13.796 1.00 84.94 334 SER A CA 1
ATOM 2608 C C . SER A 1 334 ? 11.242 3.560 -14.174 1.00 84.94 334 SER A C 1
ATOM 2610 O O . SER A 1 334 ? 11.894 3.610 -15.217 1.00 84.94 334 SER A O 1
ATOM 2612 N N . ALA A 1 335 ? 11.230 4.567 -13.296 1.00 86.25 335 ALA A N 1
ATOM 2613 C CA . ALA A 1 335 ? 11.931 5.831 -13.510 1.00 86.25 335 ALA A CA 1
ATOM 2614 C C . ALA A 1 335 ? 13.425 5.631 -13.796 1.00 86.25 335 ALA A C 1
ATOM 2616 O O . ALA A 1 335 ? 13.950 6.199 -14.754 1.00 86.25 335 ALA A O 1
ATOM 2617 N N . TYR A 1 336 ? 14.094 4.775 -13.019 1.00 85.06 336 TYR A N 1
ATOM 2618 C CA . TYR A 1 336 ? 15.500 4.443 -13.236 1.00 85.06 336 TYR A CA 1
ATOM 2619 C C . TYR A 1 336 ? 15.747 3.853 -14.632 1.00 85.06 336 TYR A C 1
ATOM 2621 O O . TYR A 1 336 ? 16.652 4.290 -15.341 1.00 85.06 336 TYR A O 1
ATOM 2629 N N . VAL A 1 337 ? 14.922 2.895 -15.069 1.00 85.38 337 VAL A N 1
ATOM 2630 C CA . VAL A 1 337 ? 15.037 2.299 -16.411 1.00 85.38 337 VAL A CA 1
ATOM 2631 C C . VAL A 1 337 ? 14.829 3.346 -17.507 1.00 85.38 337 VAL A C 1
ATOM 2633 O O . VAL A 1 337 ? 15.613 3.395 -18.457 1.00 85.38 337 VAL A O 1
ATOM 2636 N N . LEU A 1 338 ? 13.800 4.189 -17.383 1.00 87.25 338 LEU A N 1
ATOM 2637 C CA . LEU A 1 338 ? 13.502 5.236 -18.364 1.00 87.25 338 LEU A CA 1
ATOM 2638 C C . LEU A 1 338 ? 14.655 6.243 -18.481 1.00 87.25 338 LEU A C 1
ATOM 2640 O O . LEU A 1 338 ? 15.039 6.594 -19.598 1.00 87.25 338 LEU A O 1
ATOM 2644 N N . LEU A 1 339 ? 15.244 6.654 -17.353 1.00 85.56 339 LEU A N 1
ATOM 2645 C CA . LEU A 1 339 ? 16.422 7.526 -17.316 1.00 85.56 339 LEU A CA 1
ATOM 2646 C C . LEU A 1 339 ? 17.637 6.879 -17.979 1.00 85.56 339 LEU A C 1
ATOM 2648 O O . LEU A 1 339 ? 18.221 7.458 -18.892 1.00 85.56 339 LEU A O 1
ATOM 2652 N N . MET A 1 340 ? 17.973 5.648 -17.589 1.00 84.69 340 MET A N 1
ATOM 2653 C CA . MET A 1 340 ? 19.125 4.933 -18.141 1.00 84.69 340 MET A CA 1
ATOM 2654 C C . MET A 1 340 ? 19.040 4.784 -19.664 1.00 84.69 340 MET A C 1
ATOM 2656 O O . MET A 1 340 ? 20.040 4.934 -20.368 1.00 84.69 340 MET A O 1
ATOM 2660 N N . ILE A 1 341 ? 17.847 4.498 -20.189 1.00 85.75 341 ILE A N 1
ATOM 2661 C CA . ILE A 1 341 ? 17.630 4.350 -21.631 1.00 85.75 341 ILE A CA 1
ATOM 2662 C C . ILE A 1 341 ? 17.652 5.707 -22.334 1.00 85.75 341 ILE A C 1
ATOM 2664 O O . ILE A 1 341 ? 18.199 5.801 -23.435 1.00 85.75 341 ILE A O 1
ATOM 2668 N N . LYS A 1 342 ? 17.103 6.757 -21.715 1.00 87.31 342 LYS A N 1
ATOM 2669 C CA . LYS A 1 342 ? 17.158 8.128 -22.237 1.00 87.31 342 LYS A CA 1
ATOM 2670 C C . LYS A 1 342 ? 18.610 8.578 -22.399 1.00 87.31 342 LYS A C 1
ATOM 2672 O O . LYS A 1 342 ? 18.993 8.953 -23.507 1.00 87.31 342 LYS A O 1
ATOM 2677 N N . ASP A 1 343 ? 19.419 8.450 -21.352 1.00 85.00 343 ASP A N 1
ATOM 2678 C CA . ASP A 1 343 ? 20.827 8.860 -21.360 1.00 85.00 343 ASP A CA 1
ATOM 2679 C C . ASP A 1 343 ? 21.635 8.044 -22.374 1.00 85.00 343 ASP A C 1
ATOM 2681 O O . ASP A 1 343 ? 22.383 8.598 -23.184 1.00 85.00 343 ASP A O 1
ATOM 2685 N N . GLN A 1 344 ? 21.423 6.723 -22.411 1.00 84.25 344 GLN A N 1
ATOM 2686 C CA . GLN A 1 344 ? 22.064 5.854 -23.397 1.00 84.25 344 GLN A CA 1
ATOM 2687 C C . GLN A 1 344 ? 21.688 6.242 -24.837 1.00 84.25 344 GLN A C 1
ATOM 2689 O O . GLN A 1 344 ? 22.544 6.249 -25.721 1.00 84.25 344 GLN A O 1
ATOM 2694 N N . THR A 1 345 ? 20.421 6.576 -25.086 1.00 84.69 345 THR A N 1
ATOM 2695 C CA . THR A 1 345 ? 19.939 7.000 -26.408 1.00 84.69 345 THR A CA 1
ATOM 2696 C C . THR A 1 345 ? 20.565 8.329 -26.822 1.00 84.69 345 THR A C 1
ATOM 2698 O O . THR A 1 345 ? 20.994 8.479 -27.965 1.00 84.69 345 THR A O 1
ATOM 2701 N N . GLN A 1 346 ? 20.650 9.290 -25.902 1.00 84.94 346 GLN A N 1
ATOM 2702 C CA . GLN A 1 346 ? 21.260 10.594 -26.166 1.00 84.94 346 GLN A CA 1
ATOM 2703 C C . GLN A 1 346 ? 22.762 10.477 -26.449 1.00 84.94 346 GLN A C 1
ATOM 2705 O O . GLN A 1 346 ? 23.256 11.142 -27.357 1.00 84.94 346 GLN A O 1
ATOM 2710 N N . ALA A 1 347 ? 23.468 9.594 -25.738 1.00 84.56 347 ALA A N 1
ATOM 2711 C CA . ALA A 1 347 ? 24.885 9.329 -25.972 1.00 84.56 347 ALA A CA 1
ATOM 2712 C C . ALA A 1 347 ? 25.153 8.664 -27.335 1.00 84.56 347 ALA A C 1
ATOM 2714 O O . ALA A 1 347 ? 26.140 8.983 -27.994 1.00 84.56 347 ALA A O 1
ATOM 2715 N N . LEU A 1 348 ? 24.280 7.747 -27.769 1.00 83.25 348 LEU A N 1
ATOM 2716 C CA . LEU A 1 348 ? 24.423 7.038 -29.047 1.00 83.25 348 LEU A CA 1
ATOM 2717 C C . LEU A 1 348 ? 24.024 7.888 -30.261 1.00 83.25 348 LEU A C 1
ATOM 2719 O O . LEU A 1 348 ? 24.539 7.665 -31.354 1.00 83.25 348 LEU A O 1
ATOM 2723 N N . TYR A 1 349 ? 23.122 8.853 -30.076 1.00 81.56 349 TYR A N 1
ATOM 2724 C CA . TYR A 1 349 ? 22.581 9.677 -31.154 1.00 81.56 349 TYR A CA 1
ATOM 2725 C C . TYR A 1 349 ? 22.668 11.173 -30.795 1.00 81.56 349 TYR A C 1
ATOM 2727 O O . TYR A 1 349 ? 21.656 11.762 -30.405 1.00 81.56 349 TYR A O 1
ATOM 2735 N N . PRO A 1 350 ? 23.837 11.824 -30.927 1.00 74.19 350 PRO A N 1
ATOM 2736 C CA . PRO A 1 350 ? 23.980 13.270 -30.722 1.00 74.19 350 PRO A CA 1
ATOM 2737 C C . PRO A 1 350 ? 23.147 14.092 -31.734 1.00 74.19 350 PRO A C 1
ATOM 2739 O O . PRO A 1 350 ? 22.749 13.551 -32.764 1.00 74.19 350 PRO A O 1
ATOM 2742 N N . PRO A 1 351 ? 22.867 15.386 -31.470 1.00 64.62 351 PRO A N 1
ATOM 2743 C CA . PRO A 1 351 ? 21.872 16.201 -32.193 1.00 64.62 351 PRO A CA 1
ATOM 2744 C C . PRO A 1 351 ? 22.110 16.416 -33.702 1.00 64.62 351 PRO A C 1
ATOM 2746 O O . PRO A 1 351 ? 21.196 16.848 -34.397 1.00 64.62 351 PRO A O 1
ATOM 2749 N N . SER A 1 352 ? 23.279 16.068 -34.245 1.00 60.31 352 SER A N 1
ATOM 2750 C CA . SER A 1 352 ? 23.577 16.120 -35.687 1.00 60.31 352 SER A CA 1
ATOM 2751 C C . SER A 1 352 ? 23.050 14.877 -36.421 1.00 60.31 352 SER A C 1
ATOM 2753 O O . SER A 1 352 ? 23.818 14.105 -36.997 1.00 60.31 352 SER A O 1
ATOM 2755 N N . ARG A 1 353 ? 21.738 14.631 -36.331 1.00 62.56 353 ARG A N 1
ATOM 2756 C CA . ARG A 1 353 ? 21.096 13.405 -36.828 1.00 62.56 353 ARG A CA 1
ATOM 2757 C C . ARG A 1 353 ? 20.659 13.579 -38.284 1.00 62.56 353 ARG A C 1
ATOM 2759 O O . ARG A 1 353 ? 19.922 14.506 -38.592 1.00 62.56 353 ARG A O 1
ATOM 2766 N N . GLY A 1 354 ? 21.090 12.672 -39.162 1.00 66.25 354 GLY A N 1
ATOM 2767 C CA . GLY A 1 354 ? 20.483 12.489 -40.489 1.00 66.25 354 GLY A CA 1
ATOM 2768 C C . GLY A 1 354 ? 19.057 11.915 -40.390 1.00 66.25 354 GLY A C 1
ATOM 2769 O O . GLY A 1 354 ? 18.355 12.149 -39.409 1.00 66.25 354 GLY A O 1
ATOM 2770 N N . ASP A 1 355 ? 18.644 11.085 -41.350 1.00 68.00 355 ASP A N 1
ATOM 2771 C CA . ASP A 1 355 ? 17.258 10.585 -41.500 1.00 68.00 355 ASP A CA 1
ATOM 2772 C C . ASP A 1 355 ? 16.639 9.876 -40.270 1.00 68.00 355 ASP A C 1
ATOM 2774 O O . ASP A 1 355 ? 15.420 9.757 -40.169 1.00 68.00 355 ASP A O 1
ATOM 2778 N N . ALA A 1 356 ? 17.444 9.424 -39.301 1.00 73.81 356 ALA A N 1
ATOM 2779 C CA . ALA A 1 356 ? 16.966 8.781 -38.071 1.00 73.81 356 ALA A CA 1
ATOM 2780 C C . ALA A 1 356 ? 16.504 9.761 -36.969 1.00 73.81 356 ALA A C 1
ATOM 2782 O O . ALA A 1 356 ? 15.981 9.316 -35.946 1.00 73.81 356 ALA A O 1
ATOM 2783 N N . GLY A 1 357 ? 16.695 11.074 -37.147 1.00 79.50 357 GLY A N 1
ATOM 2784 C CA . GLY A 1 357 ? 16.359 12.107 -36.156 1.00 79.50 357 GLY A CA 1
ATOM 2785 C C . GLY A 1 357 ? 14.939 12.005 -35.577 1.00 79.50 357 GLY A C 1
ATOM 2786 O O . GLY A 1 357 ? 14.814 11.843 -34.360 1.00 79.50 357 GLY A O 1
ATOM 2787 N N . PRO A 1 358 ? 13.888 11.988 -36.420 1.00 84.19 358 PRO A N 1
ATOM 2788 C CA . PRO A 1 358 ? 12.498 11.988 -35.959 1.00 84.19 358 PRO A CA 1
ATOM 2789 C C . PRO A 1 358 ? 12.109 10.770 -35.108 1.00 84.19 358 PRO A C 1
ATOM 2791 O O . PRO A 1 358 ? 11.386 10.908 -34.124 1.00 84.19 358 PRO A O 1
ATOM 2794 N N . LEU A 1 359 ? 12.606 9.574 -35.449 1.00 85.25 359 LEU A N 1
ATOM 2795 C CA . LEU A 1 359 ? 12.305 8.338 -34.712 1.00 85.25 359 LEU A CA 1
ATOM 2796 C C . LEU A 1 359 ? 12.916 8.358 -33.304 1.00 85.25 359 LEU A C 1
ATOM 2798 O O . LEU A 1 359 ? 12.305 7.907 -32.335 1.00 85.25 359 LEU A O 1
ATOM 2802 N N . VAL A 1 360 ? 14.143 8.869 -33.192 1.00 86.00 360 VAL A N 1
ATOM 2803 C CA . VAL A 1 360 ? 14.824 8.961 -31.900 1.00 86.00 360 VAL A CA 1
ATOM 2804 C C . VAL A 1 360 ? 14.173 10.039 -31.030 1.00 86.00 360 VAL A C 1
ATOM 2806 O O . VAL A 1 360 ? 14.061 9.851 -29.819 1.00 86.00 360 VAL A O 1
ATOM 2809 N N . ASP A 1 361 ? 13.693 11.130 -31.628 1.00 87.06 361 ASP A N 1
ATOM 2810 C CA . ASP A 1 361 ? 12.960 12.173 -30.907 1.00 87.06 361 ASP A CA 1
ATOM 2811 C C . ASP A 1 361 ? 11.605 11.678 -30.382 1.00 87.06 361 ASP A C 1
ATOM 2813 O O . ASP A 1 361 ? 11.285 11.940 -29.221 1.00 87.06 361 ASP A O 1
ATOM 2817 N N . ASP A 1 362 ? 10.859 10.887 -31.162 1.00 89.56 362 ASP A N 1
ATOM 2818 C CA . ASP A 1 362 ? 9.640 10.209 -30.687 1.00 89.56 362 ASP A CA 1
ATOM 2819 C C . ASP A 1 362 ? 9.926 9.323 -29.466 1.00 89.56 362 ASP A C 1
ATOM 2821 O O . ASP A 1 362 ? 9.284 9.451 -28.420 1.00 89.56 362 ASP A O 1
ATOM 2825 N N . MET A 1 363 ? 10.962 8.482 -29.546 1.00 89.44 363 MET A N 1
ATOM 2826 C CA . MET A 1 363 ? 11.344 7.617 -28.432 1.00 89.44 363 MET A CA 1
ATOM 2827 C C . MET A 1 363 ? 11.730 8.427 -27.187 1.00 89.44 363 MET A C 1
ATOM 2829 O O . MET A 1 363 ? 11.287 8.105 -26.085 1.00 89.44 363 MET A O 1
ATOM 2833 N N . LEU A 1 364 ? 12.514 9.498 -27.341 1.00 89.38 364 LEU A N 1
ATOM 2834 C CA . LEU A 1 364 ? 12.887 10.375 -26.228 1.00 89.38 364 LEU A CA 1
ATOM 2835 C C . LEU A 1 364 ? 11.672 11.081 -25.615 1.00 89.38 364 LEU A C 1
ATOM 2837 O O . LEU A 1 364 ? 11.623 11.242 -24.395 1.00 89.38 364 LEU A O 1
ATOM 2841 N N . ASN A 1 365 ? 10.691 11.478 -26.426 1.00 90.38 365 ASN A N 1
ATOM 2842 C CA . ASN A 1 365 ? 9.452 12.078 -25.936 1.00 90.38 365 ASN A CA 1
ATOM 2843 C C . ASN A 1 365 ? 8.622 11.075 -25.132 1.00 90.38 365 ASN A C 1
ATOM 2845 O O . ASN A 1 365 ? 8.174 11.413 -24.039 1.00 90.38 365 ASN A O 1
ATOM 2849 N N . ARG A 1 366 ? 8.510 9.824 -25.591 1.00 91.06 366 ARG A N 1
ATOM 2850 C CA . ARG A 1 366 ? 7.834 8.751 -24.841 1.00 91.06 366 ARG A CA 1
ATOM 2851 C C . ARG A 1 366 ? 8.512 8.455 -23.504 1.00 91.06 366 ARG A C 1
ATOM 2853 O O . ARG A 1 366 ? 7.834 8.292 -22.494 1.00 91.06 366 ARG A O 1
ATOM 2860 N N . LEU A 1 367 ? 9.847 8.434 -23.473 1.00 90.88 367 LEU A N 1
ATOM 2861 C CA . LEU A 1 367 ? 10.609 8.269 -22.229 1.00 90.88 367 LEU A CA 1
ATOM 2862 C C . LEU A 1 367 ? 10.355 9.427 -21.255 1.00 90.88 367 LEU A C 1
ATOM 2864 O O . LEU A 1 367 ? 10.111 9.193 -20.074 1.00 90.88 367 LEU A O 1
ATOM 2868 N N . LYS A 1 368 ? 10.374 10.674 -21.746 1.00 90.44 368 LYS A N 1
ATOM 2869 C CA . LYS A 1 368 ? 10.059 11.861 -20.936 1.00 90.44 368 LYS A CA 1
ATOM 2870 C C . LYS A 1 368 ? 8.630 11.819 -20.407 1.00 90.44 368 LYS A C 1
ATOM 2872 O O . LYS A 1 368 ? 8.431 12.104 -19.234 1.00 90.44 368 LYS A O 1
ATOM 2877 N N . GLN A 1 369 ? 7.658 11.453 -21.240 1.00 91.75 369 GLN A N 1
ATOM 2878 C CA . GLN A 1 369 ? 6.264 11.318 -20.824 1.00 91.75 369 GLN A CA 1
ATOM 2879 C C . GLN A 1 369 ? 6.129 10.300 -19.689 1.00 91.75 369 GLN A C 1
ATOM 2881 O O . GLN A 1 369 ? 5.562 10.634 -18.657 1.00 91.75 369 GLN A O 1
ATOM 2886 N N . GLY A 1 370 ? 6.740 9.117 -19.818 1.00 90.31 370 GLY A N 1
ATOM 2887 C CA . GLY A 1 370 ? 6.717 8.119 -18.746 1.00 90.31 370 GLY A CA 1
ATOM 2888 C C . GLY A 1 370 ? 7.347 8.617 -17.437 1.00 90.31 370 GLY A C 1
ATOM 2889 O O . GLY A 1 370 ? 6.831 8.339 -16.355 1.00 90.31 370 GLY A O 1
ATOM 2890 N N . LEU A 1 371 ? 8.427 9.405 -17.515 1.00 90.06 371 LEU A N 1
ATOM 2891 C CA . LEU A 1 371 ? 9.030 10.048 -16.339 1.00 90.06 371 LEU A CA 1
ATOM 2892 C C . LEU A 1 371 ? 8.083 11.072 -15.694 1.00 90.06 371 LEU A C 1
ATOM 2894 O O . LEU A 1 371 ? 8.005 11.127 -14.467 1.00 90.06 371 LEU A O 1
ATOM 2898 N N . TRP A 1 372 ? 7.348 11.850 -16.497 1.00 90.31 372 TRP A N 1
ATOM 2899 C CA . TRP A 1 372 ? 6.337 12.794 -16.010 1.00 90.31 372 TRP A CA 1
ATOM 2900 C C . TRP A 1 372 ? 5.169 12.094 -15.313 1.00 90.31 372 TRP A C 1
ATOM 2902 O O . TRP A 1 372 ? 4.769 12.548 -14.241 1.00 90.31 372 TRP A O 1
ATOM 2912 N N . SER A 1 373 ? 4.673 10.981 -15.858 1.00 89.75 373 SER A N 1
ATOM 2913 C CA . SER A 1 373 ? 3.618 10.162 -15.242 1.00 89.75 373 SER A CA 1
ATOM 2914 C C . SER A 1 373 ? 4.038 9.650 -13.860 1.00 89.75 373 SER A C 1
ATOM 2916 O O . SER A 1 373 ? 3.350 9.864 -12.858 1.00 89.75 373 SER A O 1
ATOM 2918 N N . VAL A 1 374 ? 5.234 9.052 -13.768 1.00 88.12 374 VAL A N 1
ATOM 2919 C CA . VAL A 1 374 ? 5.796 8.560 -12.496 1.00 88.12 374 VAL A CA 1
ATOM 2920 C C . VAL A 1 374 ? 6.012 9.701 -11.499 1.00 88.12 374 VAL A C 1
ATOM 2922 O O . VAL A 1 374 ? 5.672 9.580 -10.320 1.00 88.12 374 VAL A O 1
ATOM 2925 N N . TRP A 1 375 ? 6.541 10.834 -11.960 1.00 87.44 375 TRP A N 1
ATOM 2926 C CA . TRP A 1 375 ? 6.717 12.014 -11.121 1.00 87.44 375 TRP A CA 1
ATOM 2927 C C . TRP A 1 375 ? 5.385 12.548 -10.583 1.00 87.44 375 TRP A C 1
ATOM 2929 O O . TRP A 1 375 ? 5.275 12.833 -9.389 1.00 87.44 375 TRP A O 1
ATOM 2939 N N . GLY A 1 376 ? 4.367 12.659 -11.440 1.00 87.31 376 GLY A N 1
ATOM 2940 C CA . GLY A 1 376 ? 3.024 13.083 -11.053 1.00 87.31 376 GLY A CA 1
ATOM 2941 C C . GLY A 1 376 ? 2.428 12.175 -9.977 1.00 87.31 376 GLY A C 1
ATOM 2942 O O . GLY A 1 376 ? 1.840 12.668 -9.011 1.00 87.31 376 GLY A O 1
ATOM 2943 N N . ALA A 1 377 ? 2.663 10.864 -10.076 1.00 87.38 377 ALA A N 1
ATOM 2944 C CA . ALA A 1 377 ? 2.276 9.911 -9.042 1.00 87.38 377 ALA A CA 1
ATOM 2945 C C . ALA A 1 377 ? 2.975 10.174 -7.702 1.00 87.38 377 ALA A C 1
ATOM 2947 O O . ALA A 1 377 ? 2.298 10.254 -6.678 1.00 87.38 377 ALA A O 1
ATOM 2948 N N . PHE A 1 378 ? 4.292 10.399 -7.684 1.00 85.94 378 PHE A N 1
ATOM 2949 C CA . PHE A 1 378 ? 5.003 10.727 -6.442 1.00 85.94 378 PHE A CA 1
ATOM 2950 C C . PHE A 1 378 ? 4.576 12.060 -5.830 1.00 85.94 378 PHE A C 1
ATOM 2952 O O . PHE A 1 378 ? 4.477 12.162 -4.609 1.00 85.94 378 PHE A O 1
ATOM 2959 N N . VAL A 1 379 ? 4.298 13.077 -6.652 1.00 85.69 379 VAL A N 1
ATOM 2960 C CA . VAL A 1 379 ? 3.757 14.355 -6.163 1.00 85.69 379 VAL A CA 1
ATOM 2961 C C . VAL A 1 379 ? 2.401 14.142 -5.493 1.00 85.69 379 VAL A C 1
ATOM 2963 O O . VAL A 1 379 ? 2.169 14.682 -4.415 1.00 85.69 379 VAL A O 1
ATOM 2966 N N . ASN A 1 380 ? 1.532 13.333 -6.097 1.00 88.75 380 ASN A N 1
ATOM 2967 C CA . ASN A 1 380 ? 0.221 13.016 -5.544 1.00 88.75 380 ASN A CA 1
ATOM 2968 C C . ASN A 1 380 ? 0.313 12.183 -4.253 1.00 88.75 380 ASN A C 1
ATOM 2970 O O . ASN A 1 380 ? -0.343 12.525 -3.273 1.00 88.75 380 ASN A O 1
ATOM 2974 N N . TYR A 1 381 ? 1.169 11.156 -4.206 1.00 88.44 381 TYR A N 1
ATOM 2975 C CA . TYR A 1 381 ? 1.403 10.381 -2.984 1.00 88.44 381 TYR A CA 1
ATOM 2976 C C . TYR A 1 381 ? 1.988 11.238 -1.859 1.00 88.44 381 TYR A C 1
ATOM 2978 O O . TYR A 1 381 ? 1.535 11.153 -0.720 1.00 88.44 381 TYR A O 1
ATOM 2986 N N . GLY A 1 382 ? 2.944 12.112 -2.181 1.00 84.06 382 GLY A N 1
ATOM 2987 C CA . GLY A 1 382 ? 3.593 13.001 -1.218 1.00 84.06 382 GLY A CA 1
ATOM 2988 C C . GLY A 1 382 ? 2.674 14.060 -0.599 1.00 84.06 382 GLY A C 1
ATOM 2989 O O . GLY A 1 382 ? 3.091 14.720 0.347 1.00 84.06 382 GLY A O 1
ATOM 2990 N N . ALA A 1 383 ? 1.440 14.228 -1.091 1.00 84.62 383 ALA A N 1
ATOM 2991 C CA . ALA A 1 383 ? 0.452 15.103 -0.456 1.00 84.62 383 ALA A CA 1
ATOM 2992 C C . ALA A 1 383 ? -0.083 14.534 0.875 1.00 84.62 383 ALA A C 1
ATOM 2994 O O . ALA A 1 383 ? -0.502 15.303 1.741 1.00 84.62 383 ALA A O 1
ATOM 2995 N N . ALA A 1 384 ? -0.037 13.207 1.053 1.00 83.69 384 ALA A N 1
ATOM 2996 C CA . ALA A 1 384 ? -0.458 12.526 2.281 1.00 83.69 384 ALA A CA 1
ATOM 2997 C C . ALA A 1 384 ? 0.661 11.689 2.929 1.00 83.69 384 ALA A C 1
ATOM 2999 O O . ALA A 1 384 ? 0.743 11.629 4.149 1.00 83.69 384 ALA A O 1
ATOM 3000 N N . PHE A 1 385 ? 1.540 11.063 2.140 1.00 84.88 385 PHE A N 1
ATOM 3001 C CA . PHE A 1 385 ? 2.503 10.066 2.620 1.00 84.88 385 PHE A CA 1
ATOM 3002 C C . PHE A 1 385 ? 3.937 10.597 2.608 1.00 84.88 385 PHE A C 1
ATOM 3004 O O . PHE A 1 385 ? 4.575 10.734 1.561 1.00 84.88 385 PHE A O 1
ATOM 3011 N N . GLU A 1 386 ? 4.467 10.877 3.793 1.00 78.44 386 GLU A N 1
ATOM 3012 C CA . GLU A 1 386 ? 5.688 11.668 3.938 1.00 78.44 386 GLU A CA 1
ATOM 3013 C C . GLU A 1 386 ? 6.971 10.919 3.577 1.00 78.44 386 GLU A C 1
ATOM 3015 O O . GLU A 1 386 ? 7.871 11.513 2.977 1.00 78.44 386 GLU A O 1
ATOM 3020 N N . ALA A 1 387 ? 7.062 9.615 3.867 1.00 76.88 387 ALA A N 1
ATOM 3021 C CA . ALA A 1 387 ? 8.239 8.832 3.481 1.00 76.88 387 ALA A CA 1
ATOM 3022 C C . ALA A 1 387 ? 8.429 8.813 1.953 1.00 76.88 387 ALA A C 1
ATOM 3024 O O . ALA A 1 387 ? 9.558 8.820 1.461 1.00 76.88 387 ALA A O 1
ATOM 3025 N N . LEU A 1 388 ? 7.333 8.888 1.193 1.00 71.69 388 LEU A N 1
ATOM 3026 C CA . LEU A 1 388 ? 7.371 8.993 -0.267 1.00 71.69 388 LEU A CA 1
ATOM 3027 C C . LEU A 1 388 ? 7.697 10.405 -0.762 1.00 71.69 388 LEU A C 1
ATOM 3029 O O . LEU A 1 388 ? 8.189 10.568 -1.880 1.00 71.69 388 LEU A O 1
ATOM 3033 N N . GLY A 1 389 ? 7.522 11.425 0.081 1.00 61.66 389 GLY A N 1
ATOM 3034 C CA . GLY A 1 389 ? 8.048 12.768 -0.165 1.00 61.66 389 GLY A CA 1
ATOM 3035 C C . GLY A 1 389 ? 9.573 12.780 -0.341 1.00 61.66 389 GLY A C 1
ATOM 3036 O O . GLY A 1 389 ? 10.089 13.550 -1.151 1.00 61.66 389 GLY A O 1
ATOM 3037 N N . GLY A 1 390 ? 10.298 11.873 0.326 1.00 61.66 390 GLY A N 1
ATOM 3038 C CA . GLY A 1 390 ? 11.738 11.676 0.115 1.00 61.66 390 GLY A CA 1
ATOM 3039 C C . GLY A 1 390 ? 12.079 11.197 -1.303 1.00 61.66 390 GLY A C 1
ATOM 3040 O O . GLY A 1 390 ? 13.001 11.720 -1.930 1.00 61.66 390 GLY A O 1
ATOM 3041 N N . MET A 1 391 ? 11.265 10.297 -1.866 1.00 61.19 391 MET A N 1
ATOM 3042 C CA . MET A 1 391 ? 11.445 9.753 -3.224 1.00 61.19 391 MET A CA 1
ATOM 3043 C C . MET A 1 391 ? 11.217 10.818 -4.316 1.00 61.19 391 MET A C 1
ATOM 3045 O O . MET A 1 391 ? 11.836 10.783 -5.384 1.00 61.19 391 MET A O 1
ATOM 3049 N N . ARG A 1 392 ? 10.387 11.835 -4.032 1.00 57.50 392 ARG A N 1
ATOM 3050 C CA . ARG A 1 392 ? 10.259 13.052 -4.856 1.00 57.50 392 ARG A CA 1
ATOM 3051 C C . ARG A 1 392 ? 11.557 13.874 -4.859 1.00 57.50 392 ARG A C 1
ATOM 3053 O O . ARG A 1 392 ? 11.935 14.425 -5.892 1.00 57.50 392 ARG A O 1
ATOM 3060 N N . GLY A 1 393 ? 12.246 13.972 -3.723 1.00 55.38 393 GLY A N 1
ATOM 3061 C CA . GLY A 1 393 ? 13.548 14.641 -3.626 1.00 55.38 393 GLY A CA 1
ATOM 3062 C C . GLY A 1 393 ? 14.620 13.945 -4.469 1.00 55.38 393 GLY A C 1
ATOM 3063 O O . GLY A 1 393 ? 15.309 14.599 -5.252 1.00 55.38 393 GLY A O 1
ATOM 3064 N N . GLU A 1 394 ? 14.688 12.615 -4.385 1.00 54.59 394 GLU A N 1
ATOM 3065 C CA . GLU A 1 394 ? 15.607 11.787 -5.180 1.00 54.59 394 GLU A CA 1
ATOM 3066 C C . GLU A 1 394 ? 15.335 11.893 -6.684 1.00 54.59 394 GLU A C 1
ATOM 3068 O O . GLU A 1 394 ? 16.264 12.048 -7.469 1.00 54.59 394 GLU A O 1
ATOM 3073 N N . SER A 1 395 ? 14.067 11.916 -7.097 1.00 51.16 395 SER A N 1
ATOM 3074 C CA . SER A 1 395 ? 13.684 12.079 -8.507 1.00 51.16 395 SER A CA 1
ATOM 3075 C C . SER A 1 395 ? 14.138 13.432 -9.097 1.00 51.16 395 SER A C 1
ATOM 3077 O O . SER A 1 395 ? 14.566 13.497 -10.251 1.00 51.16 395 SER A O 1
ATOM 3079 N N . ARG A 1 396 ? 14.128 14.517 -8.302 1.00 54.34 396 ARG A N 1
ATOM 3080 C CA . ARG A 1 396 ? 14.738 15.810 -8.687 1.00 54.34 396 ARG A CA 1
ATOM 3081 C C . ARG A 1 396 ? 16.262 15.740 -8.725 1.00 54.34 396 ARG A C 1
ATOM 3083 O O . ARG A 1 396 ? 16.865 16.253 -9.662 1.00 54.34 396 ARG A O 1
ATOM 3090 N N . ALA A 1 397 ? 16.878 15.094 -7.736 1.00 49.12 397 ALA A N 1
ATOM 3091 C CA . ALA A 1 397 ? 18.329 14.921 -7.669 1.00 49.12 397 ALA A CA 1
ATOM 3092 C C . ALA A 1 397 ? 18.882 14.062 -8.824 1.00 49.12 397 ALA A C 1
ATOM 3094 O O . ALA A 1 397 ? 20.000 14.288 -9.277 1.00 49.12 397 ALA A O 1
ATOM 3095 N N . LEU A 1 398 ? 18.081 13.127 -9.344 1.00 49.81 398 LEU A N 1
ATOM 3096 C CA . LEU A 1 398 ? 18.387 12.281 -10.503 1.00 49.81 398 LEU A CA 1
ATOM 3097 C C . LEU A 1 398 ? 18.163 12.980 -11.859 1.00 49.81 398 LEU A C 1
ATOM 3099 O O . LEU A 1 398 ? 18.284 12.339 -12.900 1.00 49.81 398 LEU A O 1
ATOM 3103 N N . GLY A 1 399 ? 17.817 14.274 -11.880 1.00 52.12 399 GLY A N 1
ATOM 3104 C CA . GLY A 1 399 ? 17.631 15.028 -13.124 1.00 52.12 399 GLY A CA 1
ATOM 3105 C C . GLY A 1 399 ? 16.421 14.579 -13.956 1.00 52.12 399 GLY A C 1
ATOM 3106 O O . GLY A 1 399 ? 16.395 14.801 -15.169 1.00 52.12 399 GLY A O 1
ATOM 3107 N N . MET A 1 400 ? 15.411 13.947 -13.333 1.00 54.62 400 MET A N 1
ATOM 3108 C CA . MET A 1 400 ? 14.183 13.530 -14.033 1.00 54.62 400 MET A CA 1
ATOM 3109 C C . MET A 1 400 ? 13.423 14.720 -14.625 1.00 54.62 400 MET A C 1
ATOM 3111 O O . MET A 1 400 ? 12.749 14.559 -15.643 1.00 54.62 400 MET A O 1
ATOM 3115 N N . ILE A 1 401 ? 13.553 15.902 -14.017 1.00 51.03 401 ILE A N 1
ATOM 3116 C CA . ILE A 1 401 ? 12.941 17.157 -14.455 1.00 51.03 401 ILE A CA 1
ATOM 3117 C C . ILE A 1 401 ? 13.961 18.277 -14.231 1.00 51.03 401 ILE A C 1
ATOM 3119 O O . ILE A 1 401 ? 14.403 18.480 -13.099 1.00 51.03 401 ILE A O 1
ATOM 3123 N N . VAL A 1 402 ? 14.327 18.965 -15.315 1.00 43.25 402 VAL A N 1
ATOM 3124 C CA . VAL A 1 402 ? 14.995 20.276 -15.298 1.00 43.25 402 VAL A CA 1
ATOM 3125 C C . VAL A 1 402 ? 13.928 21.335 -15.491 1.00 43.25 402 VAL A C 1
ATOM 3127 O O . VAL A 1 402 ? 13.097 21.128 -16.409 1.00 43.25 402 VAL A O 1
#

Radius of gyration: 25.84 Å; chains: 1; bounding box: 55×68×78 Å

InterPro domains:
  IPR007219 Xylanolytic transcriptional activator, regulatory domain [PF04082] (5-192)

pLDDT: mean 80.21, std 13.31, range [32.28, 98.06]

Foldseek 3Di:
DLQLVLLCQQFPCLPQVLDDHDPDQRAFHDDDDDDPVCPVVDDQDDALLSLLSCLQCLLFFDPPDPCCVDPVNNVSSNVSSVVSLVVSVVRLVVLPDDPCCVVPVVVVPDPPPPVPPPDDDSDPLADPLLRQLNSLLSSLLVCCQAVVNLVSSLVSLVVSVVSLVVVPLVVQDPDDDSNSVSSVSSNVSSVLSNVLSCVVVVQCVLVVLLVVVLVVLVVVLVVVVVVCVVVVHDCVVSVVSVVVSCVSCVVVVVVVVPPDDGDDHDPDDDDPDDPVVVLVVLLVLLLVLLVVLVVRAARDSNSDDDPPQDAPDPNDPATGARTRPSVLVVLLSSLVSLLVVLVVLCVVAPPPDDPCNVVSVVSNVSSLSSLVSSLVNLVSSCSRGPVSVVVNVVSVVSCSDD